Protein AF-A0A956RJ07-F1 (afdb_monomer)

Solvent-accessible surface area (backbone atoms only — not comparable to full-atom values): 24800 Å² total; per-residue (Å²): 112,58,76,43,82,65,54,64,93,78,38,42,35,54,79,53,65,53,73,78,67,52,47,89,87,68,86,68,46,13,65,86,70,49,70,75,61,42,85,62,67,67,82,51,36,59,94,74,43,87,24,80,80,27,45,64,87,43,46,70,51,68,79,81,54,27,40,58,68,33,99,30,45,73,36,70,73,32,45,86,66,68,67,83,49,36,55,88,76,43,87,26,86,77,31,45,66,86,44,42,84,60,71,82,85,55,27,48,64,69,35,58,73,42,40,44,83,45,87,61,56,51,60,30,60,30,56,15,50,74,45,27,35,39,39,25,31,64,60,98,46,27,31,33,40,37,34,28,33,52,85,64,46,80,63,34,77,75,44,79,61,46,74,32,49,58,67,99,55,69,57,54,64,47,42,44,44,38,4,42,71,52,42,21,32,43,38,38,37,52,30,62,69,46,95,74,77,50,19,29,35,36,31,31,28,26,34,64,78,70,45,75,67,35,68,73,40,77,68,43,72,67,51,86,54,58,79,42,55,24,63,32,49,10,22,74,29,38,31,39,42,34,39,28,39,60,47,31,39,36,29,33,28,39,62,76,57,47,78,76,48,76,49,72,71,38,84,54,97,56,56,36,25,36,28,32,36,24,36,15,41,84,66,44,28,31,42,39,36,37,26,49,53,56,47,43,53,41,34,35,40,39,31,40,60,88,66,48,65,73,45,100,51,69,44,80,43,84,46,97,24,39,41,61,57,35,26,50,46,31,23,39,27,73,85,45,31,35,36,46,39,33,32,34,84,88,69,28,39,29,37,36,26,24,41,65,88,67,48,79,58,21,77,39,73,58,75,43,79,81,77,76,88,71,79,91,71,56,79,44,69,67,30,89,60,52,51,32,36,51,68,72,23,44,38,47,79,46,83,39,66,80,48,103,61,38,32,33,40,36,40,38,33,25,40,66,69,55,50,77,76,46,80,50,73,49,81,43,91,40,92,44,80,59,50,74,49,45,25,59,78,52,39,34,36,36,28,55,37,42,39,40,37,44,27,63,58,78,131

pLDDT: mean 83.66, std 13.25, range [35.56, 98.0]

Sequence (459 aa):
DDGDGVGDDVDNCPLVAIPNQADADGDGIGDACDVPDDGDGDGVPDGCDLCPDGDDELDGDGDGQPDACDPCPADNPDDTDGDGVCDSDDLCPEGDDAIDIDDDGIPDACDDDVSLEIPGPLYDFDAADDGALVLSRHENGQVLVTCYNADLSLRKAEFVVGDYDLEPAPPPGPTVNIARETQQVIVTWHDPSGANNPSRLEYVYLDAQCDELIGESTALSGVTYVEYHSTAIDAQGNAVIAASRDDTRVTFIDSAGEITSQQIAFDLAGTTYGTHVAMNQSTGEGIISAQPHSGGTLYYRRFNADGTWQDPGAVAVSVNQHYWYDGHTVGMNDSGQFVLLWRSSDSQLDFRVFDGDGSVLADVQRATPAFEGGTPFDSFRRRHSEIQLRGENFVLGETYRSKPVDLDIMHFEYTPDGSLVVEDSTDISVAMVLAIRVTPGGRTYLHDGQTVYALTSYP

Structure (mmCIF, N/CA/C/O backbone):
data_AF-A0A956RJ07-F1
#
_entry.id   AF-A0A956RJ07-F1
#
loop_
_atom_site.group_PDB
_atom_site.id
_atom_site.type_symbol
_atom_site.label_atom_id
_atom_site.label_alt_id
_atom_site.label_comp_id
_atom_site.label_asym_id
_atom_site.label_entity_id
_atom_site.label_seq_id
_atom_site.pdbx_PDB_ins_code
_atom_site.Cartn_x
_atom_site.Cartn_y
_atom_site.Cartn_z
_atom_site.occupancy
_atom_site.B_iso_or_equiv
_atom_site.auth_seq_id
_atom_site.auth_comp_id
_atom_site.auth_asym_id
_atom_site.auth_atom_id
_atom_site.pdbx_PDB_model_num
ATOM 1 N N . ASP A 1 1 ? 30.820 -1.241 -75.906 1.00 76.19 1 ASP A N 1
ATOM 2 C CA . ASP A 1 1 ? 29.961 -1.781 -76.967 1.00 76.19 1 ASP A CA 1
ATOM 3 C C . ASP A 1 1 ? 29.929 -3.295 -76.902 1.00 76.19 1 ASP A C 1
ATOM 5 O O . ASP A 1 1 ? 30.740 -3.994 -77.516 1.00 76.19 1 ASP A O 1
ATOM 9 N N . ASP A 1 2 ? 28.983 -3.790 -76.122 1.00 85.88 2 ASP A N 1
ATOM 10 C CA . ASP A 1 2 ? 28.583 -5.194 -76.029 1.00 85.88 2 ASP A CA 1
ATOM 11 C C . ASP A 1 2 ? 27.594 -5.614 -77.144 1.00 85.88 2 ASP A C 1
ATOM 13 O O . ASP A 1 2 ? 27.403 -6.805 -77.402 1.00 85.88 2 ASP A O 1
ATOM 17 N N . GLY A 1 3 ? 27.059 -4.642 -77.888 1.00 91.56 3 GLY A N 1
ATOM 18 C CA . GLY A 1 3 ? 26.315 -4.835 -79.128 1.00 91.56 3 GLY A CA 1
ATOM 19 C C . GLY A 1 3 ? 24.802 -4.978 -78.968 1.00 91.56 3 GLY A C 1
ATOM 20 O O . GLY A 1 3 ? 24.173 -5.578 -79.846 1.00 91.56 3 GLY A O 1
ATOM 21 N N . ASP A 1 4 ? 24.208 -4.440 -77.905 1.00 90.06 4 ASP A N 1
ATOM 22 C CA . ASP A 1 4 ? 22.762 -4.501 -77.656 1.00 90.06 4 ASP A CA 1
ATOM 23 C C . ASP A 1 4 ? 21.928 -3.398 -78.338 1.00 90.06 4 ASP A C 1
ATOM 25 O O . ASP A 1 4 ? 20.711 -3.531 -78.493 1.00 90.06 4 ASP A O 1
ATOM 29 N N . GLY A 1 5 ? 22.586 -2.351 -78.840 1.00 92.88 5 GLY A N 1
ATOM 30 C CA . GLY A 1 5 ? 21.947 -1.223 -79.516 1.00 92.88 5 GLY A CA 1
ATOM 31 C C . GLY A 1 5 ? 21.733 0.017 -78.643 1.00 92.88 5 GLY A C 1
ATOM 32 O O . GLY A 1 5 ? 21.151 0.984 -79.148 1.00 92.88 5 GLY A O 1
ATOM 33 N N . VAL A 1 6 ? 22.216 0.012 -77.401 1.00 92.75 6 VAL A N 1
ATOM 34 C CA . VAL A 1 6 ? 22.379 1.166 -76.508 1.00 92.75 6 VAL A CA 1
ATOM 35 C C . VAL A 1 6 ? 23.845 1.620 -76.577 1.00 92.75 6 VAL A C 1
ATOM 37 O O . VAL A 1 6 ? 24.730 0.835 -76.896 1.00 92.75 6 VAL A O 1
ATOM 40 N N . GLY A 1 7 ? 24.107 2.923 -76.452 1.00 93.81 7 GLY A N 1
ATOM 41 C CA . GLY A 1 7 ? 25.477 3.447 -76.515 1.00 93.81 7 GLY A CA 1
ATOM 42 C C . GLY A 1 7 ? 26.119 3.468 -75.133 1.00 93.81 7 GLY A C 1
ATOM 43 O O . GLY A 1 7 ? 25.455 3.889 -74.193 1.00 93.81 7 GLY A O 1
ATOM 44 N N . ASP A 1 8 ? 27.407 3.113 -75.034 1.00 91.94 8 ASP A N 1
ATOM 45 C CA . ASP A 1 8 ? 28.186 3.062 -73.777 1.00 91.94 8 ASP A CA 1
ATOM 46 C C . ASP A 1 8 ? 28.044 4.302 -72.856 1.00 91.94 8 ASP A C 1
ATOM 48 O O . ASP A 1 8 ? 28.329 4.218 -71.666 1.00 91.94 8 ASP A O 1
ATOM 52 N N . ASP A 1 9 ? 27.671 5.478 -73.380 1.00 92.56 9 ASP A N 1
ATOM 53 C CA . ASP A 1 9 ? 27.488 6.719 -72.612 1.00 92.56 9 ASP A CA 1
ATOM 54 C C . ASP A 1 9 ? 26.148 6.822 -71.865 1.00 92.56 9 ASP A C 1
ATOM 56 O O . ASP A 1 9 ? 25.995 7.693 -71.006 1.00 92.56 9 ASP A O 1
ATOM 60 N N . VAL A 1 10 ? 25.186 5.963 -72.199 1.00 92.12 10 VAL A N 1
ATOM 61 C CA . VAL A 1 10 ? 23.844 5.895 -71.597 1.00 92.12 10 VAL A CA 1
ATOM 62 C C . VAL A 1 10 ? 23.421 4.462 -71.251 1.00 92.12 10 VAL A C 1
ATOM 64 O O . VAL A 1 10 ? 22.268 4.256 -70.884 1.00 92.12 10 VAL A O 1
ATOM 67 N N . ASP A 1 11 ? 24.328 3.500 -71.409 1.00 93.75 11 ASP A N 1
ATOM 68 C CA . ASP A 1 11 ? 24.125 2.085 -71.111 1.00 93.75 11 ASP A CA 1
ATOM 69 C C . ASP A 1 11 ? 24.337 1.824 -69.612 1.00 93.75 11 ASP A C 1
ATOM 71 O O . ASP A 1 11 ? 25.426 2.076 -69.087 1.00 93.75 11 ASP A O 1
ATOM 75 N N . ASN A 1 12 ? 23.300 1.346 -68.920 1.00 92.25 12 ASN A N 1
ATOM 76 C CA . ASN A 1 12 ? 23.359 1.010 -67.498 1.00 92.25 12 ASN A CA 1
ATOM 77 C C . ASN A 1 12 ? 24.041 -0.342 -67.224 1.00 92.25 12 ASN A C 1
ATOM 79 O O . ASN A 1 12 ? 24.307 -0.654 -66.066 1.00 92.25 12 ASN A O 1
ATOM 83 N N . CYS A 1 13 ? 24.407 -1.097 -68.269 1.00 93.69 13 CYS A N 1
ATOM 84 C CA . CYS A 1 13 ? 25.221 -2.309 -68.200 1.00 93.69 13 CYS A CA 1
ATOM 85 C C . CYS A 1 13 ? 26.234 -2.425 -69.362 1.00 93.69 13 CYS A C 1
ATOM 87 O O . CYS A 1 13 ? 26.157 -3.387 -70.123 1.00 93.69 13 CYS A O 1
ATOM 89 N N . PRO A 1 14 ? 27.291 -1.584 -69.442 1.00 91.88 14 PRO A N 1
ATOM 90 C CA . PRO A 1 14 ? 28.170 -1.443 -70.628 1.00 91.88 14 PRO A CA 1
ATOM 91 C C . PRO A 1 14 ? 28.906 -2.700 -71.139 1.00 91.88 14 PRO A C 1
ATOM 93 O O . PRO A 1 14 ? 29.640 -2.657 -72.136 1.00 91.88 14 PRO A O 1
ATOM 96 N N . LEU A 1 15 ? 28.837 -3.798 -70.382 1.00 91.88 15 LEU A N 1
ATOM 97 C CA . LEU A 1 15 ? 29.494 -5.073 -70.660 1.00 91.88 15 LEU A CA 1
ATOM 98 C C . LEU A 1 15 ? 28.500 -6.236 -70.839 1.00 91.88 15 LEU A C 1
ATOM 100 O O . LEU A 1 15 ? 28.948 -7.357 -71.111 1.00 91.88 15 LEU A O 1
ATOM 104 N N . VAL A 1 16 ? 27.193 -6.013 -70.674 1.00 90.00 16 VAL A N 1
ATOM 105 C CA . VAL A 1 16 ? 26.151 -7.047 -70.700 1.00 90.00 16 VAL A CA 1
ATOM 106 C C . VAL A 1 16 ? 25.029 -6.627 -71.650 1.00 90.00 16 VAL A C 1
ATOM 108 O O . VAL A 1 16 ? 24.159 -5.844 -71.299 1.00 90.00 16 VAL A O 1
ATOM 111 N N . ALA A 1 17 ? 25.009 -7.251 -72.832 1.00 92.69 17 ALA A N 1
ATOM 112 C CA . ALA A 1 17 ? 24.172 -6.817 -73.948 1.00 92.69 17 ALA A CA 1
ATOM 113 C C . ALA A 1 17 ? 22.652 -6.939 -73.692 1.00 92.69 17 ALA A C 1
ATOM 115 O O . ALA A 1 17 ? 22.080 -8.025 -73.886 1.00 92.69 17 ALA A O 1
ATOM 116 N N . ILE A 1 18 ? 21.986 -5.846 -73.285 1.00 87.25 18 ILE A N 1
ATOM 117 C CA . ILE A 1 18 ? 20.604 -5.828 -72.772 1.00 87.25 18 ILE A CA 1
ATOM 118 C C . ILE A 1 18 ? 19.814 -4.596 -73.268 1.00 87.25 18 ILE A C 1
ATOM 120 O O . ILE A 1 18 ? 19.754 -3.546 -72.628 1.00 87.25 18 ILE A O 1
ATOM 124 N N . PRO A 1 19 ? 19.058 -4.746 -74.375 1.00 90.81 19 PRO A N 1
ATOM 125 C CA . PRO A 1 19 ? 18.420 -3.609 -75.042 1.00 90.81 19 PRO A CA 1
ATOM 126 C C . PRO A 1 19 ? 17.292 -2.913 -74.264 1.00 90.81 19 PRO A C 1
ATOM 128 O O . PRO A 1 19 ? 16.844 -1.843 -74.675 1.00 90.81 19 PRO A O 1
ATOM 131 N N . ASN A 1 20 ? 16.724 -3.549 -73.232 1.00 93.38 20 ASN A N 1
ATOM 132 C CA . ASN A 1 20 ? 15.596 -2.998 -72.474 1.00 93.38 20 ASN A CA 1
ATOM 133 C C . ASN A 1 20 ? 16.021 -2.158 -71.266 1.00 93.38 20 ASN A C 1
ATOM 135 O O . ASN A 1 20 ? 15.142 -1.470 -70.753 1.00 93.38 20 ASN A O 1
ATOM 139 N N . GLN A 1 21 ? 17.301 -2.208 -70.862 1.00 92.31 21 GLN A N 1
ATOM 140 C CA . GLN A 1 21 ? 17.895 -1.345 -69.829 1.00 92.31 21 GLN A CA 1
ATOM 141 C C . GLN A 1 21 ? 17.004 -1.256 -68.580 1.00 92.31 21 GLN A C 1
ATOM 143 O O . GLN A 1 21 ? 16.659 -0.172 -68.116 1.00 92.31 21 GLN A O 1
ATOM 148 N N . ALA A 1 22 ? 16.512 -2.416 -68.131 1.00 94.38 22 ALA A N 1
ATOM 149 C CA . ALA A 1 22 ? 15.703 -2.492 -66.923 1.00 94.38 22 ALA A CA 1
ATOM 150 C C . ALA A 1 22 ? 16.594 -2.185 -65.712 1.00 94.38 22 ALA A C 1
ATOM 152 O O . ALA A 1 22 ? 17.760 -2.567 -65.714 1.00 94.38 22 ALA A O 1
ATOM 153 N N . ASP A 1 23 ? 16.041 -1.437 -64.769 1.00 88.69 23 ASP A N 1
ATOM 154 C CA . ASP A 1 23 ? 16.684 -0.903 -63.567 1.00 88.69 23 ASP A CA 1
ATOM 155 C C . ASP A 1 23 ? 15.539 -0.720 -62.562 1.00 88.69 23 ASP A C 1
ATOM 157 O O . ASP A 1 23 ? 14.705 0.189 -62.691 1.00 88.69 23 ASP A O 1
ATOM 161 N N . ALA A 1 24 ? 15.338 -1.739 -61.733 1.00 87.06 24 ALA A N 1
ATOM 162 C CA . ALA A 1 24 ? 14.146 -1.914 -60.920 1.00 87.06 24 ALA A CA 1
ATOM 163 C C . ALA A 1 24 ? 14.169 -1.070 -59.638 1.00 87.06 24 ALA A C 1
ATOM 165 O O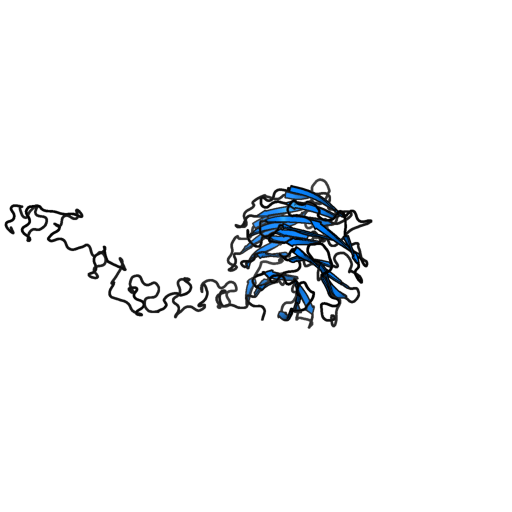 . ALA A 1 24 ? 13.094 -0.649 -59.192 1.00 87.06 24 ALA A O 1
ATOM 166 N N . ASP A 1 25 ? 15.346 -0.815 -59.070 1.00 80.94 25 ASP A N 1
ATOM 167 C CA . ASP A 1 25 ? 15.564 -0.007 -57.863 1.00 80.94 25 ASP A CA 1
ATOM 168 C C . ASP A 1 25 ? 15.985 1.442 -58.167 1.00 80.94 25 ASP A C 1
ATOM 170 O O . ASP A 1 25 ? 15.756 2.332 -57.341 1.00 80.94 25 ASP A O 1
ATOM 174 N N . GLY A 1 26 ? 16.431 1.731 -59.389 1.00 88.00 26 GLY A N 1
ATOM 175 C CA . GLY A 1 26 ? 16.693 3.079 -59.881 1.00 88.00 26 GLY A CA 1
ATOM 176 C C . GLY A 1 26 ? 18.044 3.641 -59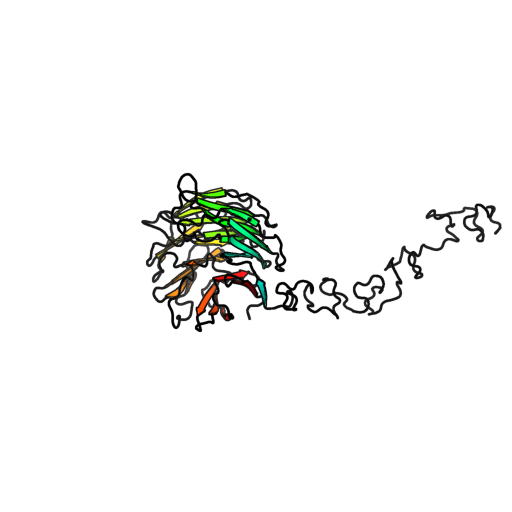.451 1.00 88.00 26 GLY A C 1
ATOM 177 O O . GLY A 1 26 ? 18.179 4.873 -59.396 1.00 88.00 26 GLY A O 1
ATOM 178 N N . ASP A 1 27 ? 19.013 2.789 -59.121 1.00 84.19 27 ASP A N 1
ATOM 179 C CA . ASP A 1 27 ? 20.359 3.190 -58.704 1.00 84.19 27 ASP A CA 1
ATOM 180 C C . ASP A 1 27 ? 21.253 3.613 -59.900 1.00 84.19 27 ASP A C 1
ATOM 182 O O . ASP A 1 27 ? 22.251 4.328 -59.740 1.00 84.19 27 ASP A O 1
ATOM 186 N N . GLY A 1 28 ? 20.819 3.288 -61.124 1.00 88.12 28 GLY A N 1
ATOM 187 C CA . GLY A 1 28 ? 21.501 3.591 -62.379 1.00 88.12 28 GLY A CA 1
ATOM 188 C C . GLY A 1 28 ? 22.378 2.458 -62.919 1.00 88.12 28 GLY A C 1
ATOM 189 O O . GLY A 1 28 ? 23.032 2.662 -63.951 1.00 88.12 28 GLY A O 1
ATOM 190 N N . ILE A 1 29 ? 22.384 1.295 -62.272 1.00 88.12 29 ILE A N 1
ATOM 191 C CA . ILE A 1 29 ? 22.957 0.028 -62.722 1.00 88.12 29 ILE A CA 1
ATOM 192 C C . ILE A 1 29 ? 21.797 -0.844 -63.228 1.00 88.12 29 ILE A C 1
ATOM 194 O O . ILE A 1 29 ? 20.718 -0.891 -62.657 1.00 88.12 29 ILE A O 1
ATOM 198 N N . GLY A 1 30 ? 21.944 -1.481 -64.391 1.00 89.06 30 GLY A N 1
ATOM 199 C CA . GLY A 1 30 ? 20.843 -2.291 -64.925 1.00 89.06 30 GLY A CA 1
ATOM 200 C C . GLY A 1 30 ? 20.700 -3.629 -64.200 1.00 89.06 30 GLY A C 1
ATOM 201 O O . GLY A 1 30 ? 21.712 -4.275 -63.946 1.00 89.06 30 GLY A O 1
ATOM 202 N N . ASP A 1 31 ? 19.465 -4.122 -64.028 1.00 86.88 31 ASP A N 1
ATOM 203 C CA . ASP A 1 31 ? 19.068 -5.359 -63.306 1.00 86.88 31 ASP A CA 1
ATOM 204 C C . ASP A 1 31 ? 19.946 -6.600 -63.569 1.00 86.88 31 ASP A C 1
ATOM 206 O O . ASP A 1 31 ? 19.909 -7.600 -62.857 1.00 86.88 31 ASP A O 1
ATOM 210 N N . ALA A 1 32 ? 20.637 -6.623 -64.701 1.00 86.81 32 ALA A N 1
ATOM 211 C CA . ALA A 1 32 ? 21.393 -7.767 -65.174 1.00 86.81 32 ALA A CA 1
ATOM 212 C C . ALA A 1 32 ? 22.911 -7.648 -65.020 1.00 86.81 32 ALA A C 1
ATOM 214 O O . ALA A 1 32 ? 23.621 -8.631 -65.257 1.00 86.81 32 ALA A O 1
ATOM 215 N N . CYS A 1 33 ? 23.407 -6.466 -64.680 1.00 86.69 33 CYS A N 1
ATOM 216 C CA . CYS A 1 33 ? 24.764 -6.257 -64.193 1.00 86.69 33 CYS A CA 1
ATOM 217 C C . CYS A 1 33 ? 24.788 -5.736 -62.754 1.00 86.69 33 CYS A C 1
ATOM 219 O O . CYS A 1 33 ? 25.875 -5.636 -62.185 1.00 86.69 33 CYS A O 1
ATOM 221 N N . ASP A 1 34 ? 23.618 -5.440 -62.205 1.00 86.19 34 ASP A N 1
ATOM 222 C CA . ASP A 1 34 ? 23.417 -5.039 -60.834 1.00 86.19 34 ASP A CA 1
ATOM 223 C C . ASP A 1 34 ? 23.644 -6.208 -59.866 1.00 86.19 34 ASP A C 1
ATOM 225 O O . ASP A 1 34 ? 23.329 -7.373 -60.154 1.00 86.19 34 ASP A O 1
ATOM 229 N N . VAL A 1 35 ? 24.285 -5.892 -58.748 1.00 80.38 35 VAL A N 1
ATOM 230 C CA . VAL A 1 35 ? 24.507 -6.806 -57.632 1.00 80.38 35 VAL A CA 1
ATOM 231 C C . VAL A 1 35 ? 23.620 -6.320 -56.497 1.00 80.38 35 VAL A C 1
ATOM 233 O O . VAL A 1 35 ? 23.569 -5.119 -56.283 1.00 80.38 35 VAL A O 1
ATOM 236 N N . PRO A 1 36 ? 22.930 -7.217 -55.776 1.00 82.06 36 PRO A N 1
ATOM 237 C CA . PRO A 1 36 ? 22.107 -6.790 -54.656 1.00 82.06 36 PRO A CA 1
ATOM 238 C C . PRO A 1 36 ? 22.900 -5.894 -53.700 1.00 82.06 36 PRO A C 1
ATOM 240 O O . PRO A 1 36 ? 24.056 -6.217 -53.413 1.00 82.06 36 PRO A O 1
ATOM 243 N N . ASP A 1 37 ? 22.273 -4.812 -53.237 1.00 86.00 37 ASP A N 1
ATOM 244 C CA . ASP A 1 37 ? 22.843 -3.936 -52.214 1.00 86.00 37 ASP A CA 1
ATOM 245 C C . ASP A 1 37 ? 23.291 -4.760 -50.999 1.00 86.00 37 ASP A C 1
ATOM 247 O O . ASP A 1 37 ? 22.578 -5.667 -50.567 1.00 86.00 37 ASP A O 1
ATOM 251 N N . ASP A 1 38 ? 24.491 -4.452 -50.520 1.00 88.19 38 ASP A N 1
ATOM 252 C CA . ASP A 1 38 ? 25.207 -5.078 -49.405 1.00 88.19 38 ASP A CA 1
ATOM 253 C C . ASP A 1 38 ? 25.920 -3.922 -48.684 1.00 88.19 38 ASP A C 1
ATOM 255 O O . ASP A 1 38 ? 26.969 -3.417 -49.117 1.00 88.19 38 ASP A O 1
ATOM 259 N N . GLY A 1 39 ? 25.208 -3.353 -47.716 1.00 89.06 39 GLY A N 1
ATOM 260 C CA . GLY A 1 39 ? 25.487 -2.069 -47.092 1.00 89.06 39 GLY A CA 1
ATOM 261 C C . GLY A 1 39 ? 26.684 -2.105 -46.152 1.00 89.06 39 GLY A C 1
ATOM 262 O O . GLY A 1 39 ? 27.388 -1.092 -46.025 1.00 89.06 39 GLY A O 1
ATOM 263 N N . ASP A 1 40 ? 26.941 -3.254 -45.538 1.00 90.06 40 ASP A N 1
ATOM 264 C CA . ASP A 1 40 ? 28.037 -3.482 -44.603 1.00 90.06 40 ASP A CA 1
ATOM 265 C C . ASP A 1 40 ? 29.245 -4.185 -45.272 1.00 90.06 40 ASP A C 1
ATOM 267 O O . ASP A 1 40 ? 30.394 -4.015 -44.836 1.00 90.06 40 ASP A O 1
ATOM 271 N N . GLY A 1 41 ? 29.031 -4.822 -46.426 1.00 91.69 41 GLY A N 1
ATOM 272 C CA . GLY A 1 41 ? 30.046 -5.435 -47.271 1.00 91.69 41 GLY A CA 1
ATOM 273 C C . GLY A 1 41 ? 30.458 -6.836 -46.827 1.00 91.69 41 GLY A C 1
ATOM 274 O O . GLY A 1 41 ? 31.591 -7.239 -47.143 1.00 91.69 41 GLY A O 1
ATOM 275 N N . ASP A 1 42 ? 29.615 -7.548 -46.081 1.00 91.12 42 ASP A N 1
ATOM 276 C CA . ASP A 1 42 ? 29.892 -8.894 -45.577 1.00 91.12 42 ASP A CA 1
ATOM 277 C C . ASP A 1 42 ? 29.630 -10.011 -46.611 1.00 91.12 42 ASP A C 1
ATOM 279 O O . ASP A 1 42 ? 30.144 -11.129 -46.498 1.00 91.12 42 ASP A O 1
ATOM 283 N N . GLY A 1 43 ? 28.956 -9.680 -47.715 1.00 89.69 43 GLY A N 1
ATOM 284 C CA . GLY A 1 43 ? 28.598 -10.603 -48.786 1.00 89.69 43 GLY A CA 1
ATOM 285 C C . GLY A 1 43 ? 27.171 -11.152 -48.705 1.00 89.69 43 GLY A C 1
ATOM 286 O O . GLY A 1 43 ? 26.812 -11.987 -49.556 1.00 89.69 43 GLY A O 1
ATOM 287 N N . VAL A 1 44 ? 26.362 -10.694 -47.751 1.00 90.31 44 VAL A N 1
ATOM 288 C CA . VAL A 1 44 ? 24.927 -10.935 -47.626 1.00 90.31 44 VAL A CA 1
ATOM 289 C C . VAL A 1 44 ? 24.164 -9.690 -48.099 1.00 90.31 44 VAL A C 1
ATOM 291 O O . VAL A 1 44 ? 24.389 -8.585 -47.636 1.00 90.31 44 VAL A O 1
ATOM 294 N N . PRO A 1 45 ? 23.240 -9.822 -49.067 1.00 91.25 45 PRO A N 1
ATOM 295 C CA . PRO A 1 45 ? 22.442 -8.677 -49.495 1.00 91.25 45 PRO A CA 1
ATOM 296 C C . PRO A 1 45 ? 21.548 -8.111 -48.384 1.00 91.25 45 PRO A C 1
ATOM 298 O O . PRO A 1 45 ? 20.839 -8.901 -47.759 1.00 91.25 45 PRO A O 1
ATOM 301 N N . ASP A 1 46 ? 21.398 -6.784 -48.298 1.00 88.81 46 ASP A N 1
ATOM 302 C CA . ASP A 1 46 ? 20.569 -6.032 -47.327 1.00 88.81 46 ASP A CA 1
ATOM 303 C C . ASP A 1 46 ? 19.160 -6.624 -47.128 1.00 88.81 46 ASP A C 1
ATOM 305 O O . ASP A 1 46 ? 18.545 -6.551 -46.067 1.00 88.81 46 ASP A O 1
ATOM 309 N N . GLY A 1 47 ? 18.579 -7.195 -48.189 1.00 87.75 47 GLY A N 1
ATOM 310 C CA . GLY A 1 47 ? 17.244 -7.800 -48.148 1.00 87.75 47 GLY A CA 1
ATOM 311 C C . GLY A 1 47 ? 17.163 -9.152 -47.424 1.00 87.75 47 GLY A C 1
ATOM 312 O O . GLY A 1 47 ? 16.059 -9.685 -47.270 1.00 87.75 47 GLY A O 1
ATOM 313 N N . CYS A 1 48 ? 18.296 -9.751 -47.073 1.00 90.25 48 CYS A N 1
ATOM 314 C CA . CYS A 1 48 ? 18.447 -11.042 -46.394 1.00 90.25 48 CYS A CA 1
ATOM 315 C C . CYS A 1 48 ? 19.478 -11.012 -45.251 1.00 90.25 48 CYS A C 1
ATOM 317 O O . CYS A 1 48 ? 19.641 -12.050 -44.615 1.00 90.25 48 CYS A O 1
ATOM 319 N N . ASP A 1 49 ? 20.114 -9.864 -45.039 1.00 92.81 49 ASP A N 1
ATOM 320 C CA . ASP A 1 49 ? 21.077 -9.549 -43.987 1.00 92.81 49 ASP A CA 1
ATOM 321 C C . ASP A 1 49 ? 20.393 -9.573 -42.605 1.00 92.81 49 ASP A C 1
ATOM 323 O O . ASP A 1 49 ? 19.279 -9.046 -42.433 1.00 92.81 49 ASP A O 1
ATOM 327 N N . LEU A 1 50 ? 21.002 -10.283 -41.651 1.00 93.25 50 LEU A N 1
ATOM 328 C CA . LEU A 1 50 ? 20.505 -10.393 -40.277 1.00 93.25 50 LEU A CA 1
ATOM 329 C C . LEU A 1 50 ? 21.035 -9.259 -39.392 1.00 93.25 50 LEU A C 1
ATOM 331 O O . LEU A 1 50 ? 20.302 -8.813 -38.500 1.00 93.25 50 LEU A O 1
ATOM 335 N N . CYS A 1 51 ? 22.245 -8.777 -39.663 1.00 94.56 51 CYS A N 1
ATOM 336 C CA . CYS A 1 51 ? 22.942 -7.717 -38.955 1.00 94.56 51 CYS A CA 1
ATOM 337 C C . CYS A 1 51 ? 23.394 -6.581 -39.900 1.00 94.56 51 CYS A C 1
ATOM 339 O O . CYS A 1 51 ? 24.569 -6.487 -40.230 1.00 94.56 51 CYS A O 1
ATOM 341 N N . PRO A 1 52 ? 22.536 -5.579 -40.183 1.00 92.75 52 PRO A N 1
ATOM 342 C CA . PRO A 1 52 ? 22.814 -4.516 -41.169 1.00 92.75 52 PRO A CA 1
ATOM 343 C C . PRO A 1 52 ? 24.057 -3.637 -40.937 1.00 92.75 52 PRO A C 1
ATOM 345 O O . PRO A 1 52 ? 24.349 -2.739 -41.728 1.00 92.75 52 PRO A O 1
ATOM 348 N N . ASP A 1 53 ? 24.717 -3.806 -39.793 1.00 92.25 53 ASP A N 1
ATOM 349 C CA . ASP A 1 53 ? 25.889 -3.054 -39.364 1.00 92.25 53 ASP A CA 1
ATOM 350 C C . ASP A 1 53 ? 27.173 -3.923 -39.318 1.00 92.25 53 ASP A C 1
ATOM 352 O O . ASP A 1 53 ? 28.238 -3.390 -38.971 1.00 92.25 53 ASP A O 1
ATOM 356 N N . GLY A 1 54 ? 27.123 -5.222 -39.657 1.00 93.50 54 GLY A N 1
ATOM 357 C CA . GLY A 1 54 ? 28.308 -6.082 -39.722 1.00 93.50 54 GLY A CA 1
ATOM 358 C C . GLY A 1 54 ? 28.060 -7.576 -40.003 1.00 93.50 54 GLY A C 1
ATOM 359 O O . GLY A 1 54 ? 26.948 -8.066 -39.952 1.00 93.50 54 GLY A O 1
ATOM 360 N N . ASP A 1 55 ? 29.172 -8.297 -40.178 1.00 94.44 55 ASP A N 1
ATOM 361 C CA . ASP A 1 55 ? 29.262 -9.673 -40.699 1.00 94.44 55 ASP A CA 1
ATOM 362 C C . ASP A 1 55 ? 28.317 -10.720 -40.067 1.00 94.44 55 ASP A C 1
ATOM 364 O O . ASP A 1 55 ? 28.489 -11.109 -38.907 1.00 94.44 55 ASP A O 1
ATOM 368 N N . ASP A 1 56 ? 27.408 -11.252 -40.889 1.00 94.44 56 ASP A N 1
ATOM 369 C CA . ASP A 1 56 ? 26.443 -12.314 -40.584 1.00 94.44 56 ASP A CA 1
ATOM 370 C C . ASP A 1 56 ? 27.085 -13.694 -40.311 1.00 94.44 56 ASP A C 1
ATOM 372 O O . ASP A 1 56 ? 26.423 -14.599 -39.789 1.00 94.44 56 ASP A O 1
ATOM 376 N N . GLU A 1 57 ? 28.346 -13.933 -40.705 1.00 94.19 57 GLU A N 1
ATOM 377 C CA . GLU A 1 57 ? 29.013 -15.234 -40.518 1.00 94.19 57 GLU A CA 1
ATOM 378 C C . GLU A 1 57 ? 29.744 -15.369 -39.171 1.00 94.19 57 GLU A C 1
ATOM 380 O O . GLU A 1 57 ? 30.183 -16.477 -38.822 1.00 94.19 57 GLU A O 1
ATOM 385 N N . LEU A 1 58 ? 29.928 -14.273 -38.432 1.00 95.25 58 LEU A N 1
ATOM 386 C CA . LEU A 1 58 ? 30.581 -14.288 -37.124 1.00 95.25 58 LEU A CA 1
ATOM 387 C C . LEU A 1 58 ? 29.549 -14.564 -36.035 1.00 95.25 58 LEU A C 1
ATOM 389 O O . LEU A 1 58 ? 28.617 -13.801 -35.889 1.00 95.25 58 LEU A O 1
ATOM 393 N N . ASP A 1 59 ? 29.737 -15.654 -35.298 1.00 93.81 59 ASP A N 1
ATOM 394 C CA . ASP A 1 59 ? 28.889 -16.090 -34.182 1.00 93.81 59 ASP A CA 1
ATOM 395 C C . ASP A 1 59 ? 29.831 -16.742 -33.153 1.00 93.81 59 ASP A C 1
ATOM 397 O O . ASP A 1 59 ? 30.319 -17.873 -33.325 1.00 93.81 59 ASP A O 1
ATOM 401 N N . GLY A 1 60 ? 30.257 -15.939 -32.184 1.00 94.44 60 GLY A N 1
ATOM 402 C CA . GLY A 1 60 ? 31.360 -16.202 -31.273 1.00 94.44 60 GLY A CA 1
ATOM 403 C C . GLY A 1 60 ? 31.043 -17.278 -30.242 1.00 94.44 60 GLY A C 1
ATOM 404 O O . GLY A 1 60 ? 31.927 -18.086 -29.909 1.00 94.44 60 GLY A O 1
ATOM 405 N N . ASP A 1 61 ? 29.801 -17.329 -29.776 1.00 92.62 61 ASP A N 1
ATOM 406 C CA . ASP A 1 61 ? 29.318 -18.253 -28.747 1.00 92.62 61 ASP A CA 1
ATOM 407 C C . ASP A 1 61 ? 28.402 -19.368 -29.274 1.00 92.62 61 ASP A C 1
ATOM 409 O O . ASP A 1 61 ? 28.241 -20.401 -28.605 1.00 92.62 61 ASP A O 1
ATOM 413 N N . GLY A 1 62 ? 27.923 -19.267 -30.511 1.00 94.25 62 GLY A N 1
ATOM 414 C CA . GLY A 1 62 ? 27.146 -20.295 -31.186 1.00 94.25 62 GLY A CA 1
ATOM 415 C C . GLY A 1 62 ? 25.663 -20.303 -30.823 1.00 94.25 62 GLY A C 1
ATOM 416 O O . GLY A 1 62 ? 25.059 -21.388 -30.871 1.00 94.25 62 GLY A O 1
ATOM 417 N N . ASP A 1 63 ? 25.084 -19.182 -30.399 1.00 91.56 63 ASP A N 1
ATOM 418 C CA . ASP A 1 63 ? 23.648 -19.034 -30.133 1.00 91.56 63 ASP A CA 1
ATOM 419 C C . ASP A 1 63 ? 22.797 -18.915 -31.419 1.00 91.56 63 ASP A C 1
ATOM 421 O O . ASP A 1 63 ? 21.626 -19.323 -31.442 1.00 91.56 63 ASP A O 1
ATOM 425 N N . GLY A 1 64 ? 23.436 -18.540 -32.530 1.00 92.00 64 GLY A N 1
ATOM 426 C CA . GLY A 1 64 ? 22.835 -18.360 -33.845 1.00 92.00 64 GLY A CA 1
ATOM 427 C C . GLY A 1 64 ? 22.461 -16.916 -34.187 1.00 92.00 64 GLY A C 1
ATOM 428 O O . GLY A 1 64 ? 21.835 -16.722 -35.238 1.00 92.00 64 GLY A O 1
ATOM 429 N N . GLN A 1 65 ? 22.821 -15.948 -33.349 1.00 93.12 65 GLN A N 1
ATOM 430 C CA . GLN A 1 65 ? 22.797 -14.517 -33.608 1.00 93.12 65 GLN A CA 1
ATOM 431 C C . GLN A 1 65 ? 24.213 -14.061 -34.020 1.00 93.12 65 GLN A C 1
ATOM 433 O O . GLN A 1 65 ? 25.191 -14.462 -33.400 1.00 93.12 65 GLN A O 1
ATOM 438 N N . PRO A 1 66 ? 24.382 -13.270 -35.097 1.00 95.69 66 PRO A N 1
ATOM 439 C CA . PRO A 1 66 ? 25.729 -12.848 -35.468 1.00 95.69 66 PRO A CA 1
ATOM 440 C C . PRO A 1 66 ? 26.301 -11.772 -34.529 1.00 95.69 66 PRO A C 1
ATOM 442 O O . PRO A 1 66 ? 25.592 -10.831 -34.165 1.00 95.69 66 PRO A O 1
ATOM 445 N N . ASP A 1 67 ? 27.609 -11.841 -34.241 1.00 95.00 67 ASP A N 1
ATOM 446 C CA . ASP A 1 67 ? 28.377 -10.977 -33.323 1.00 95.00 67 ASP A CA 1
ATOM 447 C C . ASP A 1 67 ? 28.092 -9.478 -33.516 1.00 95.00 67 ASP A C 1
ATOM 449 O O . ASP A 1 67 ? 28.192 -8.677 -32.586 1.00 95.00 67 ASP A O 1
ATOM 453 N N . ALA A 1 68 ? 27.819 -9.062 -34.755 1.00 94.62 68 ALA A N 1
ATOM 454 C CA . ALA A 1 68 ? 27.605 -7.664 -35.110 1.00 94.62 68 ALA A CA 1
ATOM 455 C C . ALA A 1 68 ? 26.291 -7.086 -34.561 1.00 94.62 68 ALA A C 1
ATOM 457 O O . ALA A 1 68 ? 26.203 -5.873 -34.347 1.00 94.62 68 ALA A O 1
ATOM 458 N N . CYS A 1 69 ? 25.283 -7.927 -34.330 1.00 93.12 69 CYS A N 1
ATOM 459 C CA . CYS A 1 69 ? 23.997 -7.527 -33.767 1.00 93.12 69 CYS A CA 1
ATOM 460 C C . CYS A 1 69 ? 23.510 -8.456 -32.648 1.00 93.12 69 CYS A C 1
ATOM 462 O O . CYS A 1 69 ? 22.313 -8.509 -32.357 1.00 93.12 69 CYS A O 1
ATOM 464 N N . ASP A 1 70 ? 24.450 -9.150 -32.019 1.00 93.25 70 ASP A N 1
ATOM 465 C CA . ASP A 1 70 ? 24.286 -9.891 -30.780 1.00 93.25 70 ASP A CA 1
ATOM 466 C C . ASP A 1 70 ? 24.549 -8.951 -29.580 1.00 93.25 70 ASP A C 1
ATOM 468 O O . ASP A 1 70 ? 25.571 -8.248 -29.562 1.00 93.25 70 ASP A O 1
ATOM 472 N N . PRO A 1 71 ? 23.627 -8.851 -28.600 1.00 91.69 71 PRO A N 1
ATOM 473 C CA . PRO A 1 71 ? 23.868 -8.094 -27.371 1.00 91.69 71 PRO A CA 1
ATOM 474 C C . PRO A 1 71 ? 25.083 -8.599 -26.575 1.00 91.69 71 PRO A C 1
ATOM 476 O O . PRO A 1 71 ? 25.762 -7.779 -25.947 1.00 91.69 71 PRO A O 1
ATOM 479 N N . CYS A 1 72 ? 25.393 -9.894 -26.647 1.00 94.12 72 CYS A N 1
ATOM 480 C CA . CYS A 1 72 ? 26.455 -10.564 -25.907 1.00 94.12 72 CYS A CA 1
ATOM 481 C C . CYS A 1 72 ? 27.254 -11.554 -26.776 1.00 94.12 72 CYS A C 1
ATOM 483 O O . CYS A 1 72 ? 27.224 -12.740 -26.486 1.00 94.12 72 CYS A O 1
ATOM 485 N N . PRO A 1 73 ? 28.113 -11.075 -27.711 1.00 93.75 73 PRO A N 1
ATOM 486 C CA . PRO A 1 73 ? 28.811 -11.884 -28.740 1.00 93.75 73 PRO A CA 1
ATOM 487 C C . PRO A 1 73 ? 29.774 -12.993 -28.267 1.00 93.75 73 PRO A C 1
ATOM 489 O O . PRO A 1 73 ? 30.614 -13.492 -29.027 1.00 93.75 73 PRO A O 1
ATOM 492 N N . ALA A 1 74 ? 29.828 -13.251 -26.968 1.00 93.12 74 ALA A N 1
ATOM 493 C CA . ALA A 1 74 ? 30.720 -14.215 -26.351 1.00 93.12 74 ALA A CA 1
ATOM 494 C C . ALA A 1 74 ? 30.011 -15.131 -25.345 1.00 93.12 74 ALA A C 1
ATOM 496 O O . ALA A 1 74 ? 30.691 -16.002 -24.783 1.00 93.12 74 ALA A O 1
ATOM 497 N N . ASP A 1 75 ? 28.703 -14.971 -25.140 1.00 91.69 75 ASP A N 1
ATOM 498 C CA . ASP A 1 75 ? 27.941 -15.603 -24.074 1.00 91.69 75 ASP A CA 1
ATOM 499 C C . ASP A 1 75 ? 26.609 -16.161 -24.577 1.00 91.69 75 ASP A C 1
ATOM 501 O O . ASP A 1 75 ? 25.781 -15.455 -25.116 1.00 91.69 75 ASP A O 1
ATOM 505 N N . ASN A 1 76 ? 26.386 -17.454 -24.320 1.00 91.06 76 ASN A N 1
ATOM 506 C CA . ASN A 1 76 ? 25.135 -18.141 -24.632 1.00 91.06 76 ASN A CA 1
ATOM 507 C C . ASN A 1 76 ? 24.672 -18.972 -23.417 1.00 91.06 76 ASN A C 1
ATOM 509 O O . ASN A 1 76 ? 25.348 -19.955 -23.054 1.00 91.06 76 ASN A O 1
ATOM 513 N N . PRO A 1 77 ? 23.511 -18.662 -22.810 1.00 88.44 77 PRO A N 1
ATOM 514 C CA . PRO A 1 77 ? 22.580 -17.596 -23.210 1.00 88.44 77 PRO A CA 1
ATOM 515 C C . PRO A 1 77 ? 23.143 -16.186 -22.950 1.00 88.44 77 PRO A C 1
ATOM 517 O O . PRO A 1 77 ? 23.968 -16.034 -22.056 1.00 88.44 77 PRO A O 1
ATOM 520 N N . ASP A 1 78 ? 22.690 -15.224 -23.755 1.00 90.88 78 ASP A N 1
ATOM 521 C CA . ASP A 1 78 ? 23.189 -13.846 -23.840 1.00 90.88 78 ASP A CA 1
ATOM 522 C C . ASP A 1 78 ? 22.983 -13.068 -22.529 1.00 90.88 78 ASP A C 1
ATOM 524 O O . ASP A 1 78 ? 23.898 -12.928 -21.726 1.00 90.88 78 ASP A O 1
ATOM 528 N N . ASP A 1 79 ? 21.759 -12.582 -22.334 1.00 91.00 79 ASP A N 1
ATOM 529 C CA . ASP A 1 79 ? 21.278 -11.726 -21.254 1.00 91.00 79 ASP A CA 1
ATOM 530 C C . ASP A 1 79 ? 19.883 -12.260 -20.889 1.00 91.00 79 ASP A C 1
ATOM 532 O O . ASP A 1 79 ? 18.877 -12.033 -21.579 1.00 91.00 79 ASP A O 1
ATOM 536 N N . THR A 1 80 ? 19.856 -13.141 -19.891 1.00 91.62 80 THR A N 1
ATOM 537 C CA . THR A 1 80 ? 18.687 -13.948 -19.538 1.00 91.62 80 THR A CA 1
ATOM 538 C C . THR A 1 80 ? 17.558 -13.095 -18.966 1.00 91.62 80 THR A C 1
ATOM 540 O O . THR A 1 80 ? 16.382 -13.438 -19.169 1.00 91.62 80 THR A O 1
ATOM 543 N N . ASP A 1 81 ? 17.878 -12.016 -18.255 1.00 88.94 81 ASP A N 1
ATOM 544 C CA . ASP A 1 81 ? 16.907 -11.157 -17.579 1.00 88.94 81 ASP A CA 1
ATOM 545 C C . ASP A 1 81 ? 16.594 -9.857 -18.351 1.00 88.94 81 ASP A C 1
ATOM 547 O O . ASP A 1 81 ? 15.532 -9.254 -18.144 1.00 88.94 81 ASP A O 1
ATOM 551 N N . GLY A 1 82 ? 17.412 -9.521 -19.348 1.00 91.12 82 GLY A N 1
ATOM 552 C CA . GLY A 1 82 ? 17.244 -8.398 -20.258 1.00 91.12 82 GLY A CA 1
ATOM 553 C C . GLY A 1 82 ? 17.713 -7.063 -19.683 1.00 91.12 82 GLY A C 1
ATOM 554 O O . GLY A 1 82 ? 17.180 -6.027 -20.112 1.00 91.12 82 GLY A O 1
ATOM 555 N N . ASP A 1 83 ? 18.613 -7.060 -18.698 1.00 89.88 83 ASP A N 1
ATOM 556 C CA . ASP A 1 83 ? 19.112 -5.848 -18.041 1.00 89.88 83 ASP A CA 1
ATOM 557 C C . ASP A 1 83 ? 20.241 -5.131 -18.813 1.00 89.88 83 ASP A C 1
ATOM 559 O O . ASP A 1 83 ? 20.554 -3.960 -18.560 1.00 89.88 83 ASP A O 1
ATOM 563 N N . GLY A 1 84 ? 20.778 -5.775 -19.852 1.00 90.88 84 GLY A N 1
ATOM 564 C CA . GLY A 1 84 ? 21.866 -5.276 -20.686 1.00 90.88 84 GLY A CA 1
ATOM 565 C C . GLY A 1 84 ? 23.267 -5.675 -20.216 1.00 90.88 84 GLY A C 1
ATOM 566 O O . GLY A 1 84 ? 24.247 -5.150 -20.766 1.00 90.88 84 GLY A O 1
ATOM 567 N N . VAL A 1 85 ? 23.379 -6.568 -19.236 1.00 92.88 85 VAL A N 1
ATOM 568 C CA . VAL A 1 85 ? 24.599 -7.246 -18.800 1.00 92.88 85 VAL A CA 1
ATOM 569 C C . VAL A 1 85 ? 24.540 -8.703 -19.263 1.00 92.88 85 VAL A C 1
ATOM 571 O O . VAL A 1 85 ? 23.528 -9.378 -19.170 1.00 92.88 85 VAL A O 1
ATOM 574 N N . CYS A 1 86 ? 25.642 -9.199 -19.821 1.00 94.00 86 CYS A N 1
ATOM 575 C CA . CYS A 1 86 ? 25.697 -10.581 -20.286 1.00 94.00 86 CYS A CA 1
ATOM 576 C C . CYS A 1 86 ? 25.774 -11.549 -19.103 1.00 94.00 86 CYS A C 1
ATOM 578 O O . CYS A 1 86 ? 26.547 -11.296 -18.179 1.00 94.00 86 CYS A O 1
ATOM 580 N N . ASP A 1 87 ? 25.108 -12.704 -19.181 1.00 91.06 87 ASP A N 1
ATOM 581 C CA . ASP A 1 87 ? 24.999 -13.725 -18.122 1.00 91.06 87 ASP A CA 1
ATOM 582 C 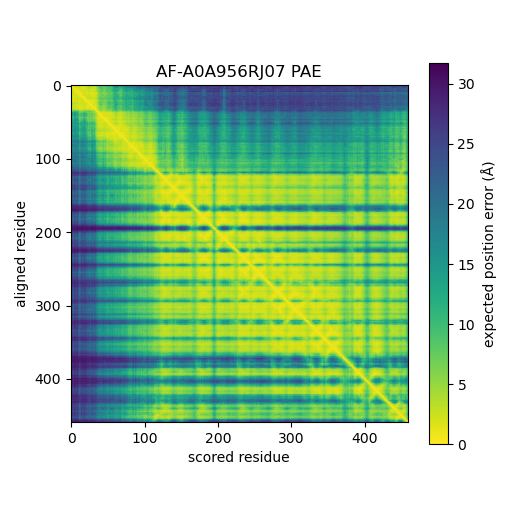C . ASP A 1 87 ? 26.346 -14.118 -17.476 1.00 91.06 87 ASP A C 1
ATOM 584 O O . ASP A 1 87 ? 26.402 -14.613 -16.346 1.00 91.06 87 ASP A O 1
ATOM 588 N N . SER A 1 88 ? 27.459 -13.995 -18.210 1.00 91.00 88 SER A N 1
ATOM 589 C CA . SER A 1 88 ? 28.791 -14.341 -17.700 1.00 91.00 88 SER A CA 1
ATOM 590 C C . SER A 1 88 ? 29.423 -13.266 -16.807 1.00 91.00 88 SER A C 1
ATOM 592 O O . SER A 1 88 ? 30.278 -13.602 -15.973 1.00 91.00 88 SER A O 1
ATOM 594 N N . ASP A 1 89 ? 29.004 -12.013 -16.980 1.00 92.25 89 ASP A N 1
ATOM 595 C CA . ASP A 1 89 ? 29.433 -10.821 -16.245 1.00 92.25 89 ASP A CA 1
ATOM 596 C C . ASP A 1 89 ? 28.347 -10.307 -15.274 1.00 92.25 89 ASP A C 1
ATOM 598 O O . ASP A 1 89 ? 28.678 -9.527 -14.380 1.00 92.25 89 ASP A O 1
ATOM 602 N N . ASP A 1 90 ? 27.114 -10.793 -15.425 1.00 92.81 90 ASP A N 1
ATOM 603 C CA . ASP A 1 90 ? 25.931 -10.525 -14.606 1.00 92.81 90 ASP A CA 1
ATOM 604 C C . ASP A 1 90 ? 26.143 -10.985 -13.148 1.00 92.81 90 ASP A C 1
ATOM 606 O O . ASP A 1 90 ? 26.474 -12.147 -12.846 1.00 92.81 90 ASP A O 1
ATOM 610 N N . LEU A 1 91 ? 26.030 -10.033 -12.218 1.00 91.62 91 LEU A N 1
ATOM 611 C CA . LEU A 1 91 ? 26.141 -10.285 -10.782 1.00 91.62 91 LEU A CA 1
ATOM 612 C C . LEU A 1 91 ? 24.853 -10.885 -10.211 1.00 91.62 91 LEU A C 1
ATOM 614 O O . LEU A 1 91 ? 24.913 -11.578 -9.184 1.00 91.62 91 LEU A O 1
ATOM 618 N N . CYS A 1 92 ? 23.728 -10.639 -10.867 1.00 90.50 92 CYS A N 1
ATOM 619 C CA . CYS A 1 92 ? 22.380 -10.851 -10.404 1.00 90.50 92 CYS A CA 1
ATOM 620 C C . CYS A 1 92 ? 21.457 -11.476 -11.476 1.00 90.50 92 CYS A C 1
ATOM 622 O O . CYS A 1 92 ? 20.534 -10.832 -11.953 1.00 90.50 92 CYS A O 1
ATOM 624 N N . PRO A 1 93 ? 21.541 -12.801 -11.722 1.00 88.75 93 PRO A N 1
ATOM 625 C CA . PRO A 1 93 ? 20.877 -13.467 -12.861 1.00 88.75 93 PRO A CA 1
ATOM 626 C C . PRO A 1 93 ? 19.339 -13.428 -12.931 1.00 88.75 93 PRO A C 1
ATOM 628 O O . PRO A 1 93 ? 18.733 -14.100 -13.770 1.00 88.75 93 PRO A O 1
ATOM 631 N N . GLU A 1 94 ? 18.683 -12.792 -11.963 1.00 84.88 94 GLU A N 1
ATOM 632 C CA . GLU A 1 94 ? 17.230 -12.661 -11.879 1.00 84.88 94 GLU A CA 1
ATOM 633 C C . GLU A 1 94 ? 16.757 -11.190 -11.933 1.00 84.88 94 GLU A C 1
ATOM 635 O O . GLU A 1 94 ? 15.543 -10.963 -11.840 1.00 84.88 94 GLU A O 1
ATOM 640 N N . GLY A 1 95 ? 17.653 -10.204 -12.076 1.00 87.25 95 GLY A N 1
ATOM 641 C CA . GLY A 1 95 ? 17.280 -8.801 -12.269 1.00 87.25 95 GLY A CA 1
ATOM 642 C C . GLY A 1 95 ? 18.453 -7.811 -12.354 1.00 87.25 95 GLY A C 1
ATOM 643 O O . GLY A 1 95 ? 19.569 -8.106 -11.967 1.00 87.25 95 GLY A O 1
ATOM 644 N N . ASP A 1 96 ? 18.116 -6.581 -12.745 1.00 88.94 96 ASP A N 1
ATOM 645 C CA . ASP A 1 96 ? 19.048 -5.516 -13.148 1.00 88.94 96 ASP A CA 1
ATOM 646 C C . ASP A 1 96 ? 20.202 -5.199 -12.172 1.00 88.94 96 ASP A C 1
ATOM 648 O O . ASP A 1 96 ? 19.989 -4.664 -11.076 1.00 88.94 96 ASP A O 1
ATOM 652 N N . ASP A 1 97 ? 21.435 -5.422 -12.638 1.00 89.50 97 ASP A N 1
ATOM 653 C CA . ASP A 1 97 ? 22.708 -5.154 -11.957 1.00 89.50 97 ASP A CA 1
ATOM 654 C C . ASP A 1 97 ? 22.930 -3.671 -11.610 1.00 89.50 97 ASP A C 1
ATOM 656 O O . ASP A 1 97 ? 23.741 -3.329 -10.740 1.00 89.50 97 ASP A O 1
ATOM 660 N N . ALA A 1 98 ? 22.263 -2.749 -12.312 1.00 89.25 98 ALA A N 1
ATOM 661 C CA . ALA A 1 98 ? 22.403 -1.313 -12.089 1.00 89.25 98 ALA A CA 1
ATOM 662 C C . ALA A 1 98 ? 21.557 -0.796 -10.915 1.00 89.25 98 ALA A C 1
ATOM 664 O O . ALA A 1 98 ? 21.720 0.368 -10.520 1.00 89.25 98 ALA A O 1
ATOM 665 N N . ILE A 1 99 ? 20.652 -1.618 -10.379 1.00 85.56 99 ILE A N 1
ATOM 666 C CA . ILE A 1 99 ? 19.813 -1.279 -9.231 1.00 85.56 99 ILE A CA 1
ATOM 667 C C . ILE A 1 99 ? 20.493 -1.804 -7.960 1.00 85.56 99 ILE A C 1
ATOM 669 O O . ILE A 1 99 ? 20.413 -2.983 -7.654 1.00 85.56 99 ILE A O 1
ATOM 673 N N . ASP A 1 100 ? 21.158 -0.907 -7.231 1.00 83.19 100 ASP A N 1
ATOM 674 C CA . ASP A 1 100 ? 21.773 -1.140 -5.912 1.00 83.19 100 ASP A CA 1
ATOM 675 C C . ASP A 1 100 ? 21.444 0.080 -5.039 1.00 83.19 100 ASP A C 1
ATOM 677 O O . ASP A 1 100 ? 22.049 1.151 -5.174 1.00 83.19 100 ASP A O 1
ATOM 681 N N . ILE A 1 101 ? 20.374 -0.010 -4.249 1.00 84.44 101 ILE A N 1
ATOM 682 C CA . ILE A 1 101 ? 19.783 1.161 -3.588 1.00 84.44 101 ILE A CA 1
ATOM 683 C C . ILE A 1 101 ? 20.520 1.598 -2.329 1.00 84.44 101 ILE A C 1
ATOM 685 O O . ILE A 1 101 ? 20.491 2.796 -2.011 1.00 84.44 101 ILE A O 1
ATOM 689 N N . ASP A 1 102 ? 21.182 0.683 -1.628 1.00 80.62 102 ASP A N 1
ATOM 690 C CA . ASP A 1 102 ? 22.028 1.020 -0.484 1.00 80.62 102 ASP A CA 1
ATOM 691 C C . ASP A 1 102 ? 23.521 1.121 -0.795 1.00 80.62 102 ASP A C 1
ATOM 693 O O . ASP A 1 102 ? 24.312 1.425 0.111 1.00 80.62 102 ASP A O 1
ATOM 697 N N . ASP A 1 103 ? 23.894 1.017 -2.074 1.00 85.19 103 ASP A N 1
ATOM 698 C CA . ASP A 1 103 ? 25.269 1.109 -2.568 1.00 85.19 103 ASP A CA 1
ATOM 699 C C . ASP A 1 103 ? 26.202 0.117 -1.829 1.00 85.19 103 ASP A C 1
ATOM 701 O O . ASP A 1 103 ? 27.379 0.424 -1.552 1.00 85.19 103 ASP A O 1
ATOM 705 N N . ASP A 1 104 ? 25.691 -1.056 -1.439 1.00 85.56 104 ASP A N 1
ATOM 706 C CA . ASP A 1 104 ? 26.456 -2.074 -0.712 1.00 85.56 104 ASP A CA 1
ATOM 707 C C . ASP A 1 104 ? 27.297 -2.965 -1.654 1.00 85.56 104 ASP A C 1
ATOM 709 O O . ASP A 1 104 ? 28.276 -3.606 -1.228 1.00 85.56 104 ASP A O 1
ATOM 713 N N . GLY A 1 105 ? 27.015 -2.871 -2.957 1.00 86.88 105 GLY A N 1
ATOM 714 C CA . GLY A 1 105 ? 27.665 -3.585 -4.045 1.00 86.88 105 GLY A CA 1
ATOM 715 C C . GLY A 1 105 ? 26.993 -4.903 -4.428 1.00 86.88 105 GLY A C 1
ATOM 716 O O . GLY A 1 105 ? 27.603 -5.650 -5.202 1.00 86.88 105 GLY A O 1
ATOM 717 N N . ILE A 1 106 ? 25.818 -5.216 -3.879 1.00 88.38 106 ILE A N 1
ATOM 718 C CA . ILE A 1 106 ? 24.954 -6.337 -4.256 1.00 88.38 106 ILE A CA 1
ATOM 719 C C . ILE A 1 106 ? 23.694 -5.753 -4.915 1.00 88.38 106 ILE A C 1
ATOM 721 O O . ILE A 1 106 ? 22.986 -4.989 -4.271 1.00 88.38 106 ILE A O 1
ATOM 725 N N . PRO A 1 107 ? 23.385 -6.097 -6.178 1.00 89.19 107 PRO A N 1
ATOM 726 C CA . PRO A 1 107 ? 22.168 -5.600 -6.811 1.00 89.19 107 PRO A CA 1
ATOM 727 C C . PRO A 1 107 ? 20.892 -6.078 -6.103 1.00 89.19 107 PRO A C 1
ATOM 729 O O . PRO A 1 107 ? 20.786 -7.237 -5.691 1.00 89.19 107 PRO A O 1
ATOM 732 N N . ASP A 1 108 ? 19.893 -5.199 -6.029 1.00 83.25 108 ASP A N 1
ATOM 733 C CA . ASP A 1 108 ? 18.645 -5.367 -5.276 1.00 83.25 108 ASP A CA 1
ATOM 734 C C . ASP A 1 108 ? 17.891 -6.663 -5.629 1.00 83.25 108 ASP A C 1
ATOM 736 O O . ASP A 1 108 ? 17.199 -7.241 -4.789 1.00 83.25 108 ASP A O 1
ATOM 740 N N . ALA A 1 109 ? 17.984 -7.132 -6.879 1.00 83.44 109 ALA A N 1
ATOM 741 C CA . ALA A 1 109 ? 17.263 -8.321 -7.339 1.00 83.44 109 ALA A CA 1
ATOM 742 C C . ALA A 1 109 ? 17.750 -9.631 -6.682 1.00 83.44 109 ALA A C 1
ATOM 744 O O . ALA A 1 109 ? 16.995 -10.603 -6.607 1.00 83.44 109 ALA A O 1
ATOM 745 N N . CYS A 1 110 ? 18.973 -9.646 -6.154 1.00 86.44 110 CYS A N 1
ATOM 746 C CA . CYS A 1 110 ? 19.607 -10.769 -5.462 1.00 86.44 110 CYS A CA 1
ATOM 747 C C . CYS A 1 110 ? 20.158 -10.355 -4.093 1.00 86.44 110 CYS A C 1
ATOM 749 O O . CYS A 1 110 ? 20.905 -11.122 -3.473 1.00 86.44 110 CYS A O 1
ATOM 751 N N . ASP A 1 111 ? 19.753 -9.182 -3.612 1.00 83.31 111 ASP A N 1
ATOM 752 C CA . ASP A 1 111 ? 19.973 -8.747 -2.250 1.00 83.31 111 ASP A CA 1
ATOM 753 C C . ASP A 1 111 ? 18.789 -9.139 -1.348 1.00 83.31 111 ASP A C 1
ATOM 755 O O . ASP A 1 111 ? 17.605 -8.916 -1.628 1.00 83.31 111 ASP A O 1
ATOM 759 N N . ASP A 1 112 ? 19.126 -9.775 -0.229 1.00 77.94 112 ASP A N 1
ATOM 760 C CA . ASP A 1 112 ? 18.162 -10.172 0.790 1.00 77.94 112 ASP A CA 1
ATOM 761 C C . ASP A 1 112 ? 17.869 -9.034 1.797 1.00 77.94 112 ASP A C 1
ATOM 763 O O . ASP A 1 112 ? 16.894 -9.132 2.555 1.00 77.94 112 ASP A O 1
ATOM 767 N N . ASP A 1 113 ? 18.683 -7.969 1.825 1.00 74.81 113 ASP A N 1
ATOM 768 C CA . ASP A 1 113 ? 18.652 -6.895 2.832 1.00 74.81 113 ASP A CA 1
ATOM 769 C C . ASP A 1 113 ? 18.788 -5.482 2.231 1.00 74.81 113 ASP A C 1
ATOM 771 O O . ASP A 1 113 ? 19.644 -4.707 2.644 1.00 74.81 113 ASP A O 1
ATOM 775 N N . VAL A 1 114 ? 17.868 -5.111 1.335 1.00 79.69 114 VAL A N 1
ATOM 776 C CA . VAL A 1 114 ? 17.877 -3.780 0.710 1.00 79.69 114 VAL A CA 1
ATOM 777 C C . VAL A 1 114 ? 17.467 -2.695 1.711 1.00 79.69 114 VAL A C 1
ATOM 779 O O . VAL A 1 114 ? 16.356 -2.706 2.273 1.00 79.69 114 VAL A O 1
ATOM 782 N N . SER A 1 115 ? 18.325 -1.693 1.914 1.00 78.81 115 SER A N 1
ATOM 783 C CA . SER A 1 115 ? 18.084 -0.604 2.865 1.00 78.81 115 SER A CA 1
ATOM 784 C C . SER A 1 115 ? 17.889 0.778 2.219 1.00 78.81 115 SER A C 1
ATOM 786 O O . SER A 1 115 ? 18.744 1.378 1.590 1.00 78.81 115 SER A O 1
ATOM 788 N N . LEU A 1 116 ? 16.729 1.390 2.443 1.00 80.44 116 LEU A N 1
ATOM 789 C CA . LEU A 1 116 ? 16.433 2.737 1.965 1.00 80.44 116 LEU A CA 1
ATOM 790 C C . LEU A 1 116 ? 16.678 3.773 3.072 1.00 80.44 116 LEU A C 1
ATOM 792 O O . LEU A 1 116 ? 15.863 3.942 3.992 1.00 80.44 116 LEU A O 1
ATOM 796 N N . GLU A 1 117 ? 17.782 4.518 2.977 1.00 77.38 117 GLU A N 1
ATOM 797 C CA . GLU A 1 117 ? 18.039 5.662 3.860 1.00 77.38 117 GLU A CA 1
ATOM 798 C C . GLU A 1 117 ? 17.094 6.834 3.549 1.00 77.38 117 GLU A C 1
ATOM 800 O O . GLU A 1 117 ? 17.038 7.355 2.433 1.00 77.38 117 GLU A O 1
ATOM 805 N N . ILE A 1 118 ? 16.365 7.312 4.563 1.00 73.12 118 ILE A N 1
ATOM 806 C CA . ILE A 1 118 ? 15.386 8.392 4.406 1.00 73.12 118 ILE A CA 1
ATOM 807 C C . ILE A 1 118 ? 15.810 9.606 5.240 1.00 73.12 118 ILE A C 1
ATOM 809 O O . ILE A 1 118 ? 16.215 9.481 6.400 1.00 73.12 118 ILE A O 1
ATOM 813 N N . PRO A 1 119 ? 15.662 10.837 4.715 1.00 68.62 119 PRO A N 1
ATOM 814 C CA . PRO A 1 119 ? 15.807 12.039 5.523 1.00 68.62 119 PRO A CA 1
ATOM 815 C C . PRO A 1 119 ? 14.818 12.030 6.701 1.00 68.62 119 PRO A C 1
ATOM 817 O O . PRO A 1 119 ? 13.614 12.229 6.543 1.00 68.62 119 PRO A O 1
ATOM 820 N N . GLY A 1 120 ? 15.326 11.774 7.907 1.00 69.62 120 GLY A N 1
ATOM 821 C CA . GLY A 1 120 ? 14.489 11.676 9.101 1.00 69.62 120 GLY A CA 1
ATOM 822 C C . GLY A 1 120 ? 13.879 13.017 9.559 1.00 69.62 120 GLY A C 1
ATOM 823 O O . GLY A 1 120 ? 14.363 14.090 9.187 1.00 69.62 120 GLY A O 1
ATOM 824 N N . PRO A 1 121 ? 12.874 12.984 10.459 1.00 74.06 121 PRO A N 1
ATOM 825 C CA . PRO A 1 121 ? 12.193 11.785 10.951 1.00 74.06 121 PRO A CA 1
ATOM 826 C C . PRO A 1 121 ? 11.084 11.310 9.995 1.00 74.06 121 PRO A C 1
ATOM 828 O O . PRO A 1 121 ? 10.184 12.081 9.659 1.00 74.06 121 PRO A O 1
ATOM 831 N N . LEU A 1 122 ? 11.120 10.027 9.623 1.00 76.62 122 LEU A N 1
ATOM 832 C CA . LEU A 1 122 ? 10.008 9.333 8.967 1.00 76.62 122 LEU A CA 1
ATOM 833 C C . LEU A 1 122 ? 8.848 9.164 9.960 1.00 76.62 122 LEU A C 1
ATOM 835 O O . LEU A 1 122 ? 9.079 8.748 11.100 1.00 76.62 122 LEU A O 1
ATOM 839 N N . TYR A 1 123 ? 7.618 9.476 9.540 1.00 79.44 123 TYR A N 1
ATOM 840 C CA . TYR A 1 123 ? 6.431 9.349 10.394 1.00 79.44 123 TYR A CA 1
ATOM 841 C C . TYR A 1 123 ? 5.628 8.090 10.123 1.00 79.44 123 TYR A C 1
ATOM 843 O O . TYR A 1 123 ? 5.358 7.341 11.059 1.00 79.44 123 TYR A O 1
ATOM 851 N N . ASP A 1 124 ? 5.260 7.868 8.868 1.00 85.38 124 ASP A N 1
ATOM 852 C CA . ASP A 1 124 ? 4.483 6.704 8.460 1.00 85.38 124 ASP A CA 1
ATOM 853 C C . ASP A 1 124 ? 4.833 6.334 7.024 1.00 85.38 124 ASP A C 1
ATOM 855 O O . ASP A 1 124 ? 5.246 7.192 6.237 1.00 85.38 124 ASP A O 1
ATOM 859 N N . PHE A 1 125 ? 4.662 5.064 6.694 1.00 88.88 125 PHE A N 1
ATOM 860 C CA . PHE A 1 125 ? 4.877 4.535 5.359 1.00 88.88 125 PHE A CA 1
ATOM 861 C C . PHE A 1 125 ? 3.877 3.416 5.081 1.00 88.88 125 PHE A C 1
ATOM 863 O O . PHE A 1 125 ? 3.374 2.775 6.008 1.00 88.88 125 PHE A O 1
ATOM 870 N N . ASP A 1 126 ? 3.615 3.162 3.808 1.00 90.25 126 ASP A N 1
ATOM 871 C CA . ASP A 1 126 ? 2.773 2.058 3.375 1.00 90.25 126 ASP A CA 1
ATOM 872 C C . ASP A 1 126 ? 3.247 1.507 2.030 1.00 90.25 126 ASP A C 1
ATOM 874 O O . ASP A 1 126 ? 3.894 2.223 1.260 1.00 90.25 126 ASP A O 1
ATOM 878 N N . ALA A 1 127 ? 2.956 0.234 1.771 1.00 90.50 127 ALA A N 1
ATOM 879 C CA . ALA A 1 127 ? 3.426 -0.478 0.586 1.00 90.50 127 ALA A CA 1
ATOM 880 C C . ALA A 1 127 ? 2.264 -1.132 -0.172 1.00 90.50 127 ALA A C 1
ATOM 882 O O . ALA A 1 127 ? 1.358 -1.701 0.440 1.00 90.50 127 ALA A O 1
ATOM 883 N N . ALA A 1 128 ? 2.306 -1.049 -1.501 1.00 91.69 128 ALA A N 1
ATOM 884 C CA . ALA A 1 128 ? 1.386 -1.742 -2.396 1.00 91.69 128 ALA A CA 1
ATOM 885 C C . ALA A 1 128 ? 1.782 -3.220 -2.570 1.00 91.69 128 ALA A C 1
ATOM 887 O O . ALA A 1 128 ? 2.835 -3.655 -2.097 1.00 91.69 128 ALA A O 1
ATOM 888 N N . ASP A 1 129 ? 0.956 -4.002 -3.269 1.00 87.44 129 ASP A N 1
ATOM 889 C CA . ASP A 1 129 ? 1.180 -5.448 -3.414 1.00 87.44 129 ASP A CA 1
ATOM 890 C C . ASP A 1 129 ? 2.413 -5.788 -4.250 1.00 87.44 129 ASP A C 1
ATOM 892 O O . ASP A 1 129 ? 3.066 -6.800 -3.996 1.00 87.44 129 ASP A O 1
ATOM 896 N N . ASP A 1 130 ? 2.754 -4.938 -5.218 1.00 87.00 130 ASP A N 1
ATOM 897 C CA . ASP A 1 130 ? 3.976 -5.072 -6.009 1.00 87.00 130 ASP A CA 1
ATOM 898 C C . ASP A 1 130 ? 5.229 -4.595 -5.258 1.00 87.00 130 ASP A C 1
ATOM 900 O O . ASP A 1 130 ? 6.341 -4.797 -5.730 1.00 87.00 130 ASP A O 1
ATOM 904 N N . GLY A 1 131 ? 5.068 -4.009 -4.069 1.00 86.62 131 GLY A N 1
ATOM 905 C CA . GLY A 1 131 ? 6.152 -3.462 -3.261 1.00 86.62 131 GLY A CA 1
ATOM 906 C C . GLY A 1 131 ? 6.423 -1.976 -3.487 1.00 86.62 131 GLY A C 1
ATOM 907 O O . GLY A 1 131 ? 7.357 -1.450 -2.882 1.00 86.62 131 GLY A O 1
ATOM 908 N N . ALA A 1 132 ? 5.627 -1.276 -4.308 1.00 91.31 132 ALA A N 1
ATOM 909 C CA . ALA A 1 132 ? 5.747 0.174 -4.417 1.00 91.31 132 ALA A CA 1
ATOM 910 C C . ALA A 1 132 ? 5.499 0.836 -3.057 1.00 91.31 132 ALA A C 1
ATOM 912 O O . ALA A 1 132 ? 4.516 0.543 -2.373 1.00 91.31 132 ALA A O 1
ATOM 913 N N . LEU A 1 133 ? 6.392 1.744 -2.674 1.00 92.06 133 LEU A N 1
ATOM 914 C CA . LEU A 1 133 ? 6.452 2.306 -1.330 1.00 92.06 133 LEU A CA 1
ATOM 915 C C . LEU A 1 133 ? 6.076 3.788 -1.345 1.00 92.06 133 LEU A C 1
ATOM 917 O O . LEU A 1 133 ? 6.532 4.567 -2.186 1.00 92.06 133 LEU A O 1
ATOM 921 N N . VAL A 1 134 ? 5.286 4.209 -0.363 1.00 94.19 134 VAL A N 1
ATOM 922 C CA . VAL A 1 134 ? 5.022 5.626 -0.105 1.00 94.19 134 VAL A CA 1
ATOM 923 C C . VAL A 1 134 ? 5.295 5.932 1.346 1.00 94.19 134 VAL A C 1
ATOM 925 O O . VAL A 1 134 ? 4.955 5.165 2.242 1.00 94.19 134 VAL A O 1
ATOM 928 N N . LEU A 1 135 ? 5.906 7.082 1.583 1.00 92.38 135 LEU A N 1
ATOM 929 C CA . LEU A 1 135 ? 6.308 7.506 2.911 1.00 92.38 135 LEU A CA 1
ATOM 930 C C . LEU A 1 135 ? 5.938 8.963 3.128 1.00 92.38 135 LEU A C 1
ATOM 932 O O . LEU A 1 135 ? 5.936 9.787 2.211 1.00 92.38 135 LEU A O 1
ATOM 936 N N . SER A 1 136 ? 5.608 9.257 4.376 1.00 90.88 136 SER A N 1
ATOM 937 C CA . SER A 1 136 ? 5.212 10.574 4.834 1.00 90.88 136 SER A CA 1
ATOM 938 C C . SER A 1 136 ? 6.113 11.030 5.972 1.00 90.88 136 SER A C 1
ATOM 940 O O . SER A 1 136 ? 6.451 10.281 6.899 1.00 90.88 136 SER A O 1
ATOM 942 N N . ARG A 1 137 ? 6.501 12.299 5.914 1.00 87.44 137 ARG A N 1
ATOM 943 C CA . ARG A 1 137 ? 7.202 12.978 7.001 1.00 87.44 137 ARG A CA 1
ATOM 944 C C . ARG A 1 137 ? 6.656 14.381 7.192 1.00 87.44 137 ARG A C 1
ATOM 946 O O . ARG A 1 137 ? 5.833 14.862 6.415 1.00 87.44 137 ARG A O 1
ATOM 953 N N . HIS A 1 138 ? 7.133 15.056 8.230 1.00 84.56 138 HIS A N 1
ATOM 954 C CA . HIS A 1 138 ? 6.951 16.496 8.336 1.00 84.56 138 HIS A CA 1
ATOM 955 C C . HIS A 1 138 ? 8.256 17.195 8.668 1.00 84.56 138 HIS A C 1
ATOM 957 O O . HIS A 1 138 ? 9.107 16.676 9.393 1.00 84.56 138 HIS A O 1
ATOM 963 N N . GLU A 1 139 ? 8.404 18.393 8.124 1.00 85.00 139 GLU A N 1
ATOM 964 C CA . GLU A 1 139 ? 9.533 19.268 8.395 1.00 85.00 139 GLU A CA 1
ATOM 965 C C . GLU A 1 139 ? 9.098 20.720 8.229 1.00 85.00 139 GLU A C 1
ATOM 967 O O . GLU A 1 139 ? 8.329 21.058 7.335 1.00 85.00 139 GLU A O 1
ATOM 972 N N . ASN A 1 140 ? 9.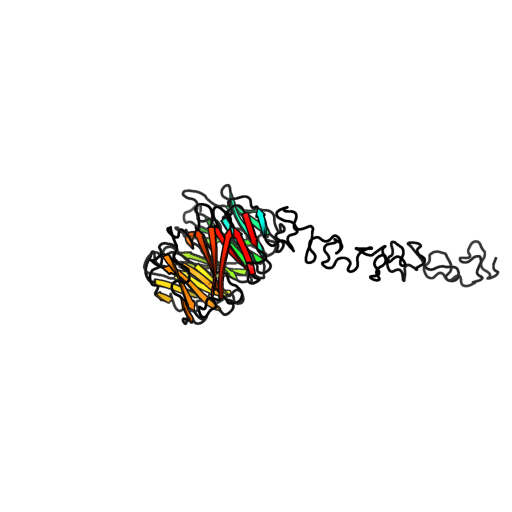573 21.5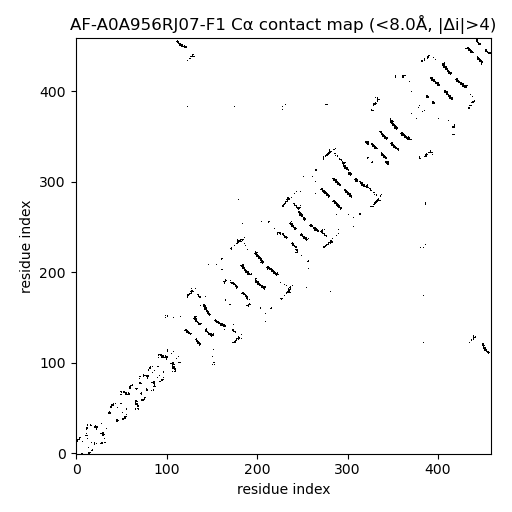92 9.122 1.00 84.25 140 ASN A N 1
ATOM 973 C CA . ASN A 1 140 ? 9.285 23.030 9.094 1.00 84.25 140 ASN A CA 1
ATOM 974 C C . ASN A 1 140 ? 7.785 23.384 9.014 1.00 84.25 140 ASN A C 1
ATOM 976 O O . ASN A 1 140 ? 7.426 24.446 8.511 1.00 84.25 140 ASN A O 1
ATOM 980 N N . GLY A 1 141 ? 6.927 22.515 9.554 1.00 82.88 141 GLY A N 1
ATOM 981 C CA . GLY A 1 141 ? 5.480 22.693 9.554 1.00 82.88 141 GLY A CA 1
ATOM 982 C C . GLY A 1 141 ? 4.805 22.369 8.221 1.00 82.88 141 GLY A C 1
ATOM 983 O O . GLY A 1 141 ? 3.771 22.948 7.913 1.00 82.88 141 GLY A O 1
ATOM 984 N N . GLN A 1 142 ? 5.390 21.477 7.423 1.00 88.19 142 GLN A N 1
ATOM 985 C CA . GLN A 1 142 ? 4.826 20.986 6.166 1.00 88.19 142 GLN A CA 1
ATOM 986 C C . GLN A 1 142 ? 4.739 19.463 6.194 1.00 88.19 142 GLN A C 1
ATOM 988 O O . GLN A 1 142 ? 5.624 18.816 6.755 1.00 88.19 142 GLN A O 1
ATOM 993 N N . VAL A 1 143 ? 3.706 18.903 5.570 1.00 90.31 143 VAL A N 1
ATOM 994 C CA . VAL A 1 143 ? 3.597 17.472 5.273 1.00 90.31 143 VAL A CA 1
ATOM 995 C C . VAL A 1 143 ? 4.303 17.201 3.952 1.00 90.31 143 VAL A C 1
ATOM 997 O O . VAL A 1 143 ? 4.030 17.859 2.946 1.00 90.31 143 VAL A O 1
ATOM 1000 N N . LEU A 1 144 ? 5.215 16.237 3.972 1.00 93.06 144 LEU A N 1
ATOM 1001 C CA . LEU A 1 144 ? 6.066 15.864 2.851 1.00 93.06 144 LEU A CA 1
ATOM 1002 C C . LEU A 1 144 ? 5.821 14.403 2.499 1.00 93.06 144 LEU A C 1
ATOM 1004 O O . LEU A 1 144 ? 5.693 13.566 3.396 1.00 93.06 144 LEU A O 1
ATOM 1008 N N . VAL A 1 145 ? 5.769 14.120 1.203 1.00 95.19 145 VAL A N 1
ATOM 1009 C CA . VAL A 1 145 ? 5.551 12.780 0.657 1.00 95.19 145 VAL A CA 1
ATOM 1010 C C . VAL A 1 145 ? 6.622 12.488 -0.375 1.00 95.19 145 VAL A C 1
ATOM 1012 O O . VAL A 1 145 ? 6.948 13.347 -1.195 1.00 95.19 145 VAL A O 1
ATOM 1015 N N . THR A 1 146 ? 7.122 11.259 -0.347 1.00 95.06 146 THR A N 1
ATOM 1016 C CA . THR A 1 146 ? 8.001 10.706 -1.377 1.00 95.06 146 THR A CA 1
ATOM 1017 C C . THR A 1 146 ? 7.433 9.354 -1.793 1.00 95.06 146 THR A C 1
ATOM 1019 O O . THR A 1 146 ? 6.828 8.643 -0.986 1.00 95.06 146 THR A O 1
ATOM 1022 N N . CYS A 1 147 ? 7.577 9.022 -3.068 1.00 95.62 147 CYS A N 1
ATOM 1023 C CA . CYS A 1 147 ? 7.042 7.796 -3.636 1.00 95.62 147 CYS A CA 1
ATOM 1024 C C . CYS A 1 147 ? 8.145 7.038 -4.361 1.00 95.62 147 CYS A C 1
ATOM 1026 O O . CYS A 1 147 ? 8.916 7.641 -5.111 1.00 95.62 147 CYS A O 1
ATOM 1028 N N . TYR A 1 148 ? 8.147 5.725 -4.191 1.00 92.94 148 TYR A N 1
ATOM 1029 C CA . TYR A 1 148 ? 9.080 4.793 -4.801 1.00 92.94 148 TYR A CA 1
ATOM 1030 C C . TYR A 1 148 ? 8.319 3.732 -5.596 1.00 92.94 148 TYR A C 1
ATOM 1032 O O . TYR A 1 148 ? 7.145 3.458 -5.328 1.00 92.94 148 TYR A O 1
ATOM 1040 N N . ASN A 1 149 ? 8.982 3.181 -6.603 1.00 90.38 149 ASN A N 1
ATOM 1041 C CA . ASN A 1 149 ? 8.496 2.046 -7.377 1.00 90.38 149 ASN A CA 1
ATOM 1042 C C . ASN A 1 149 ? 8.717 0.732 -6.600 1.00 90.38 149 ASN A C 1
ATOM 1044 O O . ASN A 1 149 ? 9.225 0.733 -5.478 1.00 90.38 149 ASN A O 1
ATOM 1048 N N . ALA A 1 150 ? 8.290 -0.387 -7.185 1.00 85.44 150 ALA A N 1
ATOM 1049 C CA . ALA A 1 150 ? 8.432 -1.730 -6.618 1.00 85.44 150 ALA A CA 1
ATOM 1050 C C . ALA A 1 150 ? 9.887 -2.204 -6.462 1.00 85.44 150 ALA A C 1
ATOM 1052 O O . ALA A 1 150 ? 10.170 -3.025 -5.590 1.00 85.44 150 ALA A O 1
ATOM 1053 N N . ASP A 1 151 ? 10.772 -1.683 -7.310 1.00 78.69 151 ASP A N 1
ATOM 1054 C CA . ASP A 1 151 ? 12.233 -1.829 -7.282 1.00 78.69 151 ASP A CA 1
ATOM 1055 C C . ASP A 1 151 ? 12.894 -0.774 -6.377 1.00 78.69 151 ASP A C 1
ATOM 1057 O O . ASP A 1 151 ? 14.077 -0.505 -6.500 1.00 78.69 151 ASP A O 1
ATOM 1061 N N . LEU A 1 152 ? 12.100 -0.085 -5.545 1.00 82.50 152 LEU A N 1
ATOM 1062 C CA . LEU A 1 152 ? 12.509 1.003 -4.656 1.00 82.50 152 LEU A CA 1
ATOM 1063 C C . LEU A 1 152 ? 13.178 2.207 -5.351 1.00 82.50 152 LEU A C 1
ATOM 1065 O O . LEU A 1 152 ? 13.558 3.168 -4.677 1.00 82.50 152 LEU A O 1
ATOM 1069 N N . SER A 1 153 ? 13.221 2.252 -6.685 1.00 84.00 153 SER A N 1
ATOM 1070 C CA . SER A 1 153 ? 13.676 3.421 -7.430 1.00 84.00 153 SER A CA 1
ATOM 1071 C C . SER A 1 153 ? 12.738 4.609 -7.197 1.00 84.00 153 SER A C 1
ATOM 1073 O O . SER A 1 153 ? 11.532 4.475 -6.948 1.00 84.00 153 SER A O 1
ATOM 1075 N N . LEU A 1 154 ? 13.285 5.825 -7.252 1.00 89.12 154 LEU A N 1
ATOM 1076 C CA . LEU A 1 154 ? 12.525 7.035 -6.953 1.00 89.12 154 LEU A CA 1
ATOM 1077 C C . LEU A 1 154 ? 11.452 7.307 -8.024 1.00 89.12 154 LEU A C 1
ATOM 1079 O O . LEU A 1 154 ? 11.740 7.877 -9.076 1.00 89.12 154 LEU A O 1
ATOM 1083 N N . ARG A 1 155 ? 10.188 6.996 -7.711 1.00 93.88 155 ARG A N 1
ATOM 1084 C CA . ARG A 1 155 ? 9.021 7.309 -8.557 1.00 93.88 155 ARG A CA 1
ATOM 1085 C C . ARG A 1 155 ? 8.742 8.806 -8.590 1.00 93.88 155 ARG A C 1
ATOM 1087 O O . ARG A 1 155 ? 8.512 9.389 -9.647 1.00 93.88 155 ARG A O 1
ATOM 1094 N N . LYS A 1 156 ? 8.762 9.446 -7.419 1.00 95.31 156 LYS A N 1
ATOM 1095 C CA . LYS A 1 156 ? 8.596 10.893 -7.289 1.00 95.31 156 LYS A CA 1
ATOM 1096 C C . LYS A 1 156 ? 9.399 11.422 -6.117 1.00 95.31 156 LYS A C 1
ATOM 1098 O O . LYS A 1 156 ? 9.177 11.033 -4.972 1.00 95.31 156 LYS A O 1
ATOM 1103 N N . ALA A 1 157 ? 10.300 12.348 -6.441 1.00 93.06 157 ALA A N 1
ATOM 1104 C CA . ALA A 1 157 ? 11.059 13.108 -5.464 1.00 93.06 157 ALA A CA 1
ATOM 1105 C C . ALA A 1 157 ? 10.133 13.842 -4.497 1.00 93.06 157 ALA A C 1
ATOM 1107 O O . ALA A 1 157 ? 9.033 14.253 -4.863 1.00 93.06 157 ALA A O 1
ATOM 1108 N N . GLU A 1 158 ? 10.630 14.038 -3.285 1.00 92.88 158 GLU A N 1
ATOM 1109 C CA . GLU A 1 158 ? 9.877 14.633 -2.197 1.00 92.88 158 GLU A CA 1
ATOM 1110 C C . GLU A 1 158 ? 9.182 15.950 -2.562 1.00 92.88 158 GLU A C 1
ATOM 1112 O O . GLU A 1 158 ? 9.778 16.863 -3.146 1.00 92.88 158 GLU A O 1
ATOM 1117 N N . PHE A 1 159 ? 7.920 16.069 -2.154 1.00 94.62 159 PHE A N 1
ATOM 1118 C CA . PHE A 1 159 ? 7.110 17.256 -2.378 1.00 94.62 159 PHE A CA 1
ATOM 1119 C C . PHE A 1 159 ? 6.155 17.524 -1.213 1.00 94.62 159 PHE A C 1
ATOM 1121 O O . PHE A 1 159 ? 5.835 16.646 -0.414 1.00 94.62 159 PHE A O 1
ATOM 1128 N N . VAL A 1 160 ? 5.721 18.781 -1.110 1.00 94.44 160 VAL A N 1
ATOM 1129 C CA . VAL A 1 160 ? 4.792 19.242 -0.073 1.00 94.44 160 VAL A CA 1
ATOM 1130 C C . VAL A 1 160 ? 3.364 18.937 -0.502 1.00 94.44 160 VAL A C 1
ATOM 1132 O O . VAL A 1 160 ? 2.976 19.323 -1.603 1.00 94.44 160 VAL A O 1
ATOM 1135 N N . VAL A 1 161 ? 2.590 18.322 0.392 1.00 93.56 161 VAL A N 1
ATOM 1136 C CA . VAL A 1 161 ? 1.160 18.019 0.178 1.00 93.56 161 VAL A CA 1
ATOM 1137 C C . VAL A 1 161 ? 0.218 18.795 1.099 1.00 93.56 161 VAL A C 1
ATOM 1139 O O . VAL A 1 161 ? -0.994 18.780 0.906 1.00 93.56 161 VAL A O 1
ATOM 1142 N N . GLY A 1 162 ? 0.753 19.474 2.113 1.00 89.12 162 GLY A N 1
ATOM 1143 C CA . GLY A 1 162 ? -0.064 20.238 3.047 1.00 89.12 162 GLY A CA 1
ATOM 1144 C C . GLY A 1 162 ? 0.745 20.931 4.133 1.00 89.12 162 GLY A C 1
ATOM 1145 O O . GLY A 1 162 ? 1.946 20.694 4.290 1.00 89.12 162 GLY A O 1
ATOM 1146 N N . ASP A 1 163 ? 0.068 21.780 4.899 1.00 85.31 163 ASP A N 1
ATOM 1147 C CA . ASP A 1 163 ? 0.640 22.462 6.057 1.00 85.31 163 ASP A CA 1
ATOM 1148 C C . ASP A 1 163 ? 0.367 21.665 7.347 1.00 85.31 163 ASP A C 1
ATOM 1150 O O . ASP A 1 163 ? -0.721 21.133 7.566 1.00 85.31 163 ASP A O 1
ATOM 1154 N N . TYR A 1 164 ? 1.362 21.604 8.230 1.00 76.62 164 TYR A N 1
ATOM 1155 C CA . TYR A 1 164 ? 1.339 20.866 9.492 1.00 76.62 164 TYR A CA 1
ATOM 1156 C C . TYR A 1 164 ? 1.674 21.801 10.661 1.00 76.62 164 TYR A C 1
ATOM 1158 O O . TYR A 1 164 ? 2.837 22.124 10.907 1.00 76.62 164 TYR A O 1
ATOM 1166 N N . ASP A 1 165 ? 0.666 22.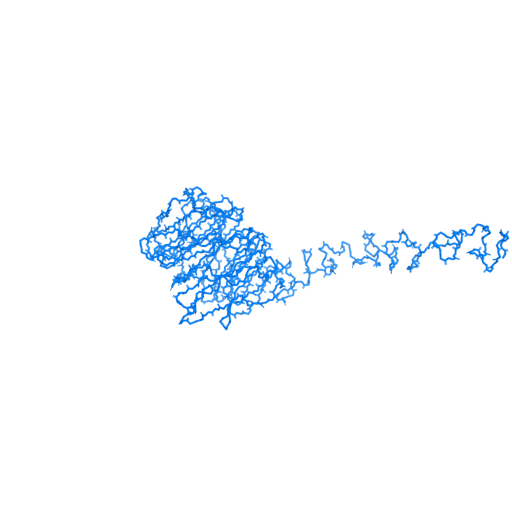269 11.399 1.00 71.00 165 ASP A N 1
ATOM 1167 C CA . ASP A 1 165 ? 0.903 23.181 12.524 1.00 71.00 165 ASP A CA 1
ATOM 1168 C C . ASP A 1 165 ? 1.403 22.428 13.774 1.00 71.00 165 ASP A C 1
ATOM 1170 O O . ASP A 1 165 ? 0.780 21.491 14.275 1.00 71.00 165 ASP A O 1
ATOM 1174 N N . LEU A 1 166 ? 2.568 22.859 14.270 1.00 64.69 166 LEU A N 1
ATOM 1175 C CA . LEU A 1 166 ? 3.323 22.242 15.364 1.00 64.69 166 LEU A CA 1
ATOM 1176 C C . LEU A 1 166 ? 2.927 22.761 16.759 1.00 64.69 166 LEU A C 1
ATOM 1178 O O . LEU A 1 166 ? 3.422 22.245 17.765 1.00 64.69 166 LEU A O 1
ATOM 1182 N N . GLU A 1 167 ? 2.066 23.776 16.851 1.00 62.41 167 GLU A N 1
ATOM 1183 C CA . GLU A 1 167 ? 1.715 24.447 18.108 1.00 62.41 167 GLU A CA 1
ATOM 1184 C C . GLU A 1 167 ? 0.251 24.188 18.528 1.00 62.41 167 GLU A C 1
ATOM 1186 O O . GLU A 1 167 ? -0.642 24.127 17.685 1.00 62.41 167 GLU A O 1
ATOM 1191 N N . PRO A 1 168 ? -0.068 24.079 19.841 1.00 53.12 168 PRO A N 1
ATOM 1192 C CA . PRO A 1 168 ? 0.799 24.222 21.021 1.00 53.12 168 PRO A CA 1
ATOM 1193 C C . PRO A 1 168 ? 1.437 22.906 21.527 1.00 53.12 168 PRO A C 1
ATOM 1195 O O . PRO A 1 168 ? 2.099 22.898 22.567 1.00 53.12 168 PRO A O 1
ATOM 1198 N N . ALA A 1 169 ? 1.201 21.786 20.845 1.00 55.88 169 ALA A N 1
ATOM 1199 C CA . ALA A 1 169 ? 1.874 20.500 21.033 1.00 55.88 169 ALA A CA 1
ATOM 1200 C C . ALA A 1 169 ? 1.867 19.778 19.677 1.00 55.88 169 ALA A C 1
ATOM 1202 O O . ALA A 1 169 ? 0.857 19.901 18.981 1.00 55.88 169 ALA A O 1
ATOM 1203 N N . PRO A 1 170 ? 2.930 19.039 19.300 1.00 55.06 170 PRO A N 1
ATOM 1204 C CA . PRO A 1 170 ? 2.971 18.393 17.997 1.00 55.06 170 PRO A CA 1
ATOM 1205 C C . PRO A 1 170 ? 1.770 17.438 17.879 1.00 55.06 170 PRO A C 1
ATOM 1207 O O . PRO A 1 170 ? 1.587 16.606 18.778 1.00 55.06 170 PRO A O 1
ATOM 1210 N N . PRO A 1 171 ? 0.935 17.575 16.833 1.00 59.97 171 PRO A N 1
ATOM 1211 C CA . PRO A 1 171 ? -0.125 16.614 16.555 1.00 59.97 171 PRO A CA 1
ATOM 1212 C C . PRO A 1 171 ? 0.450 15.199 16.336 1.00 59.97 171 PRO A C 1
ATOM 1214 O O . PRO A 1 171 ? 1.674 15.026 16.262 1.00 59.97 171 PRO A O 1
ATOM 1217 N N . PRO A 1 172 ? -0.403 14.166 16.222 1.00 69.31 172 PRO A N 1
ATOM 1218 C CA . PRO A 1 172 ? -0.006 12.936 15.544 1.00 69.31 172 PRO A CA 1
ATOM 1219 C C . PRO A 1 172 ? 0.499 13.287 14.151 1.00 69.31 172 PRO A C 1
ATOM 1221 O O . PRO A 1 172 ? -0.110 14.116 13.471 1.00 69.31 172 PRO A O 1
ATOM 1224 N N . GLY A 1 173 ? 1.610 12.667 13.757 1.00 75.56 173 GLY A N 1
ATOM 1225 C CA . GLY A 1 173 ? 2.168 12.873 12.428 1.00 75.56 173 GLY A CA 1
ATOM 1226 C C . GLY A 1 173 ? 1.187 12.499 11.316 1.00 75.56 173 GLY A C 1
ATOM 1227 O O . GLY A 1 173 ? 0.176 11.840 11.579 1.00 75.56 173 GLY A O 1
ATOM 1228 N N . PRO A 1 174 ? 1.485 12.918 10.077 1.00 86.56 174 PRO A N 1
ATOM 1229 C CA . PRO A 1 174 ? 0.726 12.471 8.920 1.00 86.56 174 PRO A CA 1
ATOM 1230 C C . PRO A 1 174 ? 0.735 10.940 8.840 1.00 86.56 174 PRO A C 1
ATOM 1232 O O . PRO A 1 174 ? 1.719 10.301 9.217 1.00 86.56 174 PRO A O 1
ATOM 1235 N N . THR A 1 175 ? -0.366 10.374 8.362 1.00 87.75 175 THR A N 1
ATOM 1236 C CA . THR A 1 175 ? -0.474 8.952 8.029 1.00 87.75 175 THR A CA 1
ATOM 1237 C C . THR A 1 175 ? -0.627 8.802 6.532 1.00 87.75 175 THR A C 1
ATOM 1239 O O . THR A 1 175 ? -1.191 9.686 5.874 1.00 87.75 175 THR A O 1
ATOM 1242 N N . VAL A 1 176 ? -0.147 7.687 6.001 1.00 92.44 176 VAL A N 1
ATOM 1243 C CA . VAL A 1 176 ? -0.211 7.394 4.573 1.00 92.44 176 VAL A CA 1
ATOM 1244 C C . VAL A 1 176 ? -0.731 5.987 4.347 1.00 92.44 176 VAL A C 1
ATOM 1246 O O . VAL A 1 176 ? -0.366 5.062 5.065 1.00 92.44 176 VAL A O 1
ATOM 1249 N N . ASN A 1 177 ? -1.594 5.846 3.347 1.00 93.94 177 ASN A N 1
ATOM 1250 C CA . ASN A 1 177 ? -2.095 4.562 2.891 1.00 93.94 177 ASN A CA 1
ATOM 1251 C C . ASN A 1 177 ? -2.028 4.508 1.366 1.00 93.94 177 ASN A C 1
ATOM 1253 O O . ASN A 1 177 ? -2.425 5.472 0.702 1.00 93.94 177 ASN A O 1
ATOM 1257 N N . ILE A 1 178 ? -1.551 3.392 0.820 1.00 95.19 178 ILE A N 1
ATOM 1258 C CA . ILE A 1 178 ? -1.494 3.144 -0.623 1.00 95.19 178 ILE A CA 1
ATOM 1259 C C . ILE A 1 178 ? -2.427 1.990 -0.995 1.00 95.19 178 ILE A C 1
ATOM 1261 O O . ILE A 1 178 ? -2.447 0.943 -0.353 1.00 95.19 178 ILE A O 1
ATOM 1265 N N . ALA A 1 179 ? -3.224 2.190 -2.041 1.00 95.38 179 ALA A N 1
ATOM 1266 C CA . ALA A 1 179 ? -4.073 1.155 -2.606 1.00 95.38 179 ALA A CA 1
ATOM 1267 C C . ALA A 1 179 ? -3.210 0.043 -3.210 1.00 95.38 179 ALA A C 1
ATOM 1269 O O . ALA A 1 179 ? -2.338 0.301 -4.042 1.00 95.38 179 ALA A O 1
ATOM 1270 N N . ARG A 1 180 ? -3.494 -1.198 -2.819 1.00 89.75 180 ARG A N 1
ATOM 1271 C CA . ARG A 1 180 ? -2.693 -2.375 -3.175 1.00 89.75 180 ARG A CA 1
ATOM 1272 C C . ARG A 1 180 ? -2.552 -2.626 -4.678 1.00 89.75 180 ARG A C 1
ATOM 1274 O O . ARG A 1 180 ? -1.471 -3.010 -5.108 1.00 89.75 180 ARG A O 1
ATOM 1281 N N . GLU A 1 181 ? -3.608 -2.384 -5.462 1.00 92.19 181 GLU A N 1
ATOM 1282 C CA . GLU A 1 181 ? -3.602 -2.593 -6.920 1.00 92.19 181 GLU A CA 1
ATOM 1283 C C . GLU A 1 181 ? -3.452 -1.282 -7.701 1.00 92.19 181 GLU A C 1
ATOM 1285 O O . GLU A 1 181 ? -2.621 -1.188 -8.602 1.00 92.19 181 GLU A O 1
ATOM 1290 N N . THR A 1 182 ? -4.258 -0.256 -7.398 1.00 96.31 182 THR A N 1
ATOM 1291 C CA . THR A 1 182 ? -4.240 0.992 -8.184 1.00 96.31 182 THR A CA 1
ATOM 1292 C C . THR A 1 182 ? -3.085 1.920 -7.836 1.00 96.31 182 THR A C 1
ATOM 1294 O O . THR A 1 182 ? -2.870 2.889 -8.562 1.00 96.31 182 THR A O 1
ATOM 1297 N N . GLN A 1 183 ? -2.373 1.668 -6.731 1.00 96.25 183 GLN A N 1
ATOM 1298 C CA . GLN A 1 183 ? -1.304 2.517 -6.195 1.00 96.25 183 GLN A CA 1
ATOM 1299 C C . GLN A 1 183 ? -1.713 3.971 -5.923 1.00 96.25 183 GLN A C 1
ATOM 1301 O O . GLN A 1 183 ? -0.856 4.838 -5.742 1.00 96.25 183 GLN A O 1
ATOM 1306 N N . GLN A 1 184 ? -3.017 4.252 -5.880 1.00 97.62 184 GLN A N 1
ATOM 1307 C CA . GLN A 1 184 ? -3.528 5.536 -5.423 1.00 97.62 184 GLN A CA 1
ATOM 1308 C C . GLN A 1 184 ? -3.204 5.715 -3.945 1.00 97.62 184 GLN A C 1
ATOM 1310 O O . GLN A 1 184 ? -3.210 4.755 -3.177 1.00 97.62 184 GLN A O 1
ATOM 1315 N N . VAL A 1 185 ? -2.922 6.947 -3.541 1.00 97.75 185 VAL A N 1
ATOM 1316 C CA . VAL A 1 185 ? -2.428 7.237 -2.195 1.00 97.75 185 VAL A CA 1
ATOM 1317 C C . VAL A 1 185 ? -3.364 8.209 -1.515 1.00 97.75 185 VAL A C 1
ATOM 1319 O O . VAL A 1 185 ? -3.723 9.240 -2.082 1.00 97.75 185 VAL A O 1
ATOM 1322 N N . ILE A 1 186 ? -3.687 7.933 -0.260 1.00 96.94 186 ILE A N 1
ATOM 1323 C CA . ILE A 1 186 ? -4.311 8.908 0.621 1.00 96.94 186 ILE A CA 1
ATOM 1324 C C . ILE A 1 186 ? -3.354 9.257 1.755 1.00 96.94 186 ILE A C 1
ATOM 1326 O O . ILE A 1 186 ? -2.789 8.386 2.416 1.00 96.94 186 ILE A O 1
ATOM 1330 N N . VAL A 1 187 ? -3.160 10.554 1.972 1.00 95.31 187 VAL A N 1
ATOM 1331 C CA . VAL A 1 187 ? -2.335 11.077 3.066 1.00 95.31 187 VAL A CA 1
ATOM 1332 C C . VAL A 1 187 ? -3.234 11.921 3.939 1.00 95.31 187 VAL A C 1
ATOM 1334 O O . VAL A 1 187 ? -3.950 12.780 3.429 1.00 95.31 187 VAL A O 1
ATOM 1337 N N . THR A 1 188 ? -3.211 11.685 5.247 1.00 91.94 188 THR A N 1
ATOM 1338 C CA . THR A 1 188 ? -4.121 12.348 6.188 1.00 91.94 188 THR A CA 1
ATOM 1339 C C . THR A 1 188 ? -3.363 12.923 7.372 1.00 91.94 188 THR A C 1
ATOM 1341 O O . THR A 1 188 ? -2.434 12.301 7.886 1.00 91.94 188 THR A O 1
ATOM 1344 N N . TRP A 1 189 ? -3.737 14.121 7.814 1.00 88.19 189 TRP A N 1
ATOM 1345 C CA . TRP A 1 189 ? -3.085 14.781 8.944 1.00 88.19 189 TRP A CA 1
ATOM 1346 C C . TRP A 1 189 ? -4.037 15.712 9.683 1.00 88.19 189 TRP A C 1
ATOM 1348 O O . TRP A 1 189 ? -5.063 16.165 9.170 1.00 88.19 189 TRP A O 1
ATOM 1358 N N . HIS A 1 190 ? -3.682 16.014 10.925 1.00 82.94 190 HIS A N 1
ATOM 1359 C CA . HIS A 1 190 ? -4.427 16.957 11.735 1.00 82.94 190 HIS A CA 1
ATOM 1360 C C . HIS A 1 190 ? -3.887 18.378 11.599 1.00 82.94 190 HIS A C 1
ATOM 1362 O O . HIS A 1 190 ? -2.721 18.634 11.898 1.00 82.94 190 HIS A O 1
ATOM 1368 N N . ASP A 1 191 ? -4.778 19.312 11.274 1.00 79.00 191 ASP A N 1
ATOM 1369 C CA . ASP A 1 191 ? -4.508 20.746 11.275 1.00 79.00 191 ASP A CA 1
ATOM 1370 C C . ASP A 1 191 ? -5.202 21.446 12.472 1.00 79.00 191 ASP A C 1
ATOM 1372 O O . ASP A 1 191 ? -6.432 21.633 12.479 1.00 79.00 191 ASP A O 1
ATOM 1376 N N . PRO A 1 192 ? -4.443 21.876 13.502 1.00 66.62 192 PRO A N 1
ATOM 1377 C CA . PRO A 1 192 ? -4.973 22.657 14.619 1.00 66.62 192 PRO A CA 1
ATOM 1378 C C . PRO A 1 192 ? -5.217 24.146 14.291 1.00 66.62 192 PRO A C 1
ATOM 1380 O O . PRO A 1 192 ? -5.898 24.823 15.070 1.00 66.62 192 PRO A O 1
ATOM 1383 N N . SER A 1 193 ? -4.704 24.667 13.169 1.00 60.03 193 SER A N 1
ATOM 1384 C CA . SER A 1 193 ? -4.539 26.106 12.894 1.00 60.03 193 SER A CA 1
ATOM 1385 C C . SER A 1 193 ? -5.737 26.805 12.243 1.00 60.03 193 SER A C 1
ATOM 1387 O O . SER A 1 193 ? -5.710 28.027 12.053 1.00 60.03 193 SER A O 1
ATOM 1389 N N . GLY A 1 194 ? -6.807 26.069 11.920 1.00 54.22 194 GLY A N 1
ATOM 1390 C CA . GLY A 1 194 ? -7.987 26.599 11.236 1.00 54.22 194 GLY A CA 1
ATOM 1391 C C . GLY A 1 194 ? -8.418 27.964 11.778 1.00 54.22 194 GLY A C 1
ATOM 1392 O O . GLY A 1 194 ? -8.861 28.082 12.923 1.00 54.22 194 GLY A O 1
ATOM 1393 N N . ALA A 1 195 ? -8.307 28.999 10.931 1.00 46.84 195 ALA A N 1
ATOM 1394 C CA . ALA A 1 195 ? -8.399 30.425 11.279 1.00 46.84 195 ALA A CA 1
ATOM 1395 C C . ALA A 1 195 ? -9.676 30.848 12.042 1.00 46.84 195 ALA A C 1
ATOM 1397 O O . ALA A 1 195 ? -9.775 31.986 12.498 1.00 46.84 195 ALA A O 1
ATOM 1398 N N . ASN A 1 196 ? -10.654 29.947 12.186 1.00 45.34 196 ASN A N 1
ATOM 1399 C CA . ASN A 1 196 ? -11.916 30.147 12.888 1.00 45.34 196 ASN A CA 1
ATOM 1400 C C . ASN A 1 196 ? -12.346 28.970 13.792 1.00 45.34 196 ASN A C 1
ATOM 1402 O O . ASN A 1 196 ? -13.549 28.761 13.900 1.00 45.34 196 ASN A O 1
ATOM 1406 N N . ASN A 1 197 ? -11.427 28.238 14.445 1.00 52.38 197 ASN A N 1
ATOM 1407 C CA . ASN A 1 197 ? -11.707 27.249 15.511 1.00 52.38 197 ASN A CA 1
ATOM 1408 C C . ASN A 1 197 ? -13.018 26.457 15.295 1.00 52.38 197 ASN A C 1
ATOM 1410 O O . ASN A 1 197 ? -14.080 26.838 15.805 1.00 52.38 197 ASN A O 1
ATOM 1414 N N . PRO A 1 198 ? -12.939 25.347 14.555 1.00 63.28 198 PRO A N 1
ATOM 1415 C CA . PRO A 1 198 ? -12.262 24.205 15.166 1.00 63.28 198 PRO A CA 1
ATOM 1416 C C . PRO A 1 198 ? -11.274 23.446 14.272 1.00 63.28 198 PRO A C 1
ATOM 1418 O O . PRO A 1 198 ? -11.393 23.471 13.052 1.00 63.28 198 PRO A O 1
ATOM 1421 N N . SER A 1 199 ? -10.350 22.741 14.935 1.00 73.75 199 SER A N 1
ATOM 1422 C CA . SER A 1 199 ? -9.424 21.737 14.396 1.00 73.75 199 SER A CA 1
ATOM 1423 C C . SER A 1 199 ? -10.016 20.871 13.283 1.00 73.75 199 SER A C 1
ATOM 1425 O O . SER A 1 199 ? -11.201 20.493 13.335 1.00 73.75 199 SER A O 1
ATOM 1427 N N . ARG A 1 200 ? -9.173 20.547 12.302 1.00 81.94 200 ARG A N 1
ATOM 1428 C CA . ARG A 1 200 ? -9.535 19.853 11.066 1.00 81.94 200 ARG A CA 1
ATOM 1429 C C . ARG A 1 200 ? -8.700 18.591 10.893 1.00 81.94 200 ARG A C 1
ATOM 1431 O O . ARG A 1 200 ? -7.554 18.536 11.329 1.00 81.94 200 ARG A O 1
ATOM 1438 N N . LEU A 1 201 ? -9.311 17.580 10.292 1.00 86.88 201 LEU A N 1
ATOM 1439 C CA . LEU A 1 201 ? -8.605 16.441 9.727 1.00 86.88 201 LEU A CA 1
ATOM 1440 C C . LEU A 1 201 ? -8.600 16.656 8.217 1.00 86.88 201 LEU A C 1
ATOM 1442 O O . LEU A 1 201 ? -9.670 16.663 7.599 1.00 86.88 201 LEU A O 1
ATOM 1446 N N . GLU A 1 202 ? -7.422 16.925 7.680 1.00 90.81 202 GLU A N 1
ATOM 1447 C CA . GLU A 1 202 ? -7.185 17.223 6.272 1.00 90.81 202 GLU A CA 1
ATOM 1448 C C . GLU A 1 202 ? -6.656 15.964 5.574 1.00 90.81 202 GLU A C 1
ATOM 1450 O O . GLU A 1 202 ? -6.137 15.042 6.217 1.00 90.81 202 GLU A O 1
ATOM 1455 N N . TYR A 1 203 ? -6.820 15.917 4.257 1.00 94.56 203 TYR A N 1
ATOM 1456 C CA . TYR A 1 203 ? -6.247 14.883 3.414 1.00 94.56 203 TYR A CA 1
ATOM 1457 C C . TYR A 1 203 ? -5.865 15.426 2.040 1.00 94.56 203 TYR A C 1
ATOM 1459 O O . TYR A 1 203 ? -6.436 16.409 1.560 1.00 94.56 203 TYR A O 1
ATOM 1467 N N . VAL A 1 204 ? -4.918 14.746 1.403 1.00 96.62 204 VAL A N 1
ATOM 1468 C CA . VAL A 1 204 ? -4.654 14.835 -0.033 1.00 96.62 204 VAL A CA 1
ATOM 1469 C C . VAL A 1 204 ? -4.875 13.455 -0.638 1.00 96.62 204 VAL A C 1
ATOM 1471 O O . VAL A 1 204 ? -4.736 12.437 0.052 1.00 96.62 204 VAL A O 1
ATOM 1474 N N . TYR A 1 205 ? -5.221 13.423 -1.917 1.00 97.31 205 TYR A N 1
ATOM 1475 C CA . TYR A 1 205 ? -5.404 12.182 -2.647 1.00 97.31 205 TYR A CA 1
ATOM 1476 C C . TYR A 1 205 ? -4.538 12.210 -3.905 1.00 97.31 205 TYR A C 1
ATOM 1478 O O . TYR A 1 205 ? -4.639 13.137 -4.714 1.00 97.31 205 TYR A O 1
ATOM 1486 N N . LEU A 1 206 ? -3.674 11.212 -4.055 1.00 98.00 206 LEU A N 1
ATOM 1487 C CA . LEU A 1 206 ? -2.704 11.106 -5.137 1.00 98.00 206 LEU A CA 1
ATOM 1488 C C . LEU A 1 206 ? -3.068 9.946 -6.065 1.00 98.00 206 LEU A C 1
ATOM 1490 O O . LEU A 1 206 ? -3.613 8.928 -5.632 1.00 98.00 206 LEU A O 1
ATOM 1494 N N . ASP A 1 207 ? -2.761 10.097 -7.346 1.00 97.00 207 ASP A N 1
ATOM 1495 C CA . ASP A 1 207 ? -2.890 9.026 -8.327 1.00 97.00 207 ASP A CA 1
ATOM 1496 C C . ASP A 1 207 ? -1.714 8.028 -8.268 1.00 97.00 207 ASP A C 1
ATOM 1498 O O . ASP A 1 207 ? -0.802 8.147 -7.449 1.00 97.00 207 ASP A O 1
ATOM 1502 N N . ALA A 1 208 ? -1.731 7.036 -9.162 1.00 95.88 208 ALA A N 1
ATOM 1503 C CA . ALA A 1 208 ? -0.695 6.005 -9.262 1.00 95.88 208 ALA A CA 1
ATOM 1504 C C . ALA A 1 208 ? 0.710 6.553 -9.585 1.00 95.88 208 ALA A C 1
ATOM 1506 O O . ALA A 1 208 ? 1.709 5.887 -9.331 1.00 95.88 208 ALA A O 1
ATOM 1507 N N . GLN A 1 209 ? 0.808 7.758 -10.158 1.00 95.81 209 GLN A N 1
ATOM 1508 C CA . GLN A 1 209 ? 2.078 8.436 -10.436 1.00 95.81 209 GLN A CA 1
ATOM 1509 C C . GLN A 1 209 ? 2.506 9.341 -9.275 1.00 95.81 209 GLN A C 1
ATOM 1511 O O . GLN A 1 209 ? 3.506 10.054 -9.370 1.00 95.81 209 GLN A O 1
ATOM 1516 N N . CYS A 1 210 ? 1.781 9.285 -8.151 1.00 96.62 210 CYS A N 1
ATOM 1517 C CA . CYS A 1 210 ? 1.987 10.132 -6.985 1.00 96.62 210 CYS A CA 1
ATOM 1518 C C . CYS A 1 210 ? 1.739 11.625 -7.293 1.00 96.62 210 CYS A C 1
ATOM 1520 O O . CYS A 1 210 ? 2.267 12.513 -6.617 1.00 96.62 210 CYS A O 1
ATOM 1522 N N . ASP A 1 211 ? 0.934 11.932 -8.315 1.00 96.25 211 ASP A N 1
ATOM 1523 C CA . ASP A 1 211 ? 0.466 13.282 -8.627 1.00 96.25 211 ASP A CA 1
ATOM 1524 C C . ASP A 1 211 ? -0.858 13.585 -7.917 1.00 96.25 211 ASP A C 1
ATOM 1526 O O . ASP A 1 211 ? -1.683 12.700 -7.712 1.00 96.25 211 ASP A O 1
ATOM 1530 N N . GLU A 1 212 ? -1.062 14.842 -7.504 1.00 95.00 212 GLU A N 1
ATOM 1531 C CA . GLU A 1 212 ? -2.301 15.248 -6.830 1.00 95.00 212 GLU A CA 1
ATOM 1532 C C . GLU A 1 212 ? -3.505 15.059 -7.759 1.00 95.00 212 GLU A C 1
ATOM 1534 O O . GLU A 1 212 ? -3.666 15.778 -8.751 1.00 95.00 212 GLU A O 1
ATOM 1539 N N . LEU A 1 213 ? -4.382 14.122 -7.400 1.00 92.06 213 LEU A N 1
ATOM 1540 C CA . LEU A 1 213 ? -5.677 13.936 -8.044 1.00 92.06 213 LEU A CA 1
ATOM 1541 C C . LEU A 1 213 ? -6.660 15.000 -7.549 1.00 92.06 213 LEU A C 1
ATOM 1543 O O . LEU A 1 213 ? -7.345 15.655 -8.339 1.00 92.06 213 LEU A O 1
ATOM 1547 N N . ILE A 1 214 ? -6.663 15.212 -6.232 1.00 90.62 214 ILE A N 1
ATOM 1548 C CA . ILE A 1 214 ? -7.261 16.370 -5.577 1.00 90.62 214 ILE A CA 1
ATOM 1549 C C . ILE A 1 214 ? -6.263 16.952 -4.578 1.00 90.62 214 ILE A C 1
ATOM 1551 O O . ILE A 1 214 ? -5.550 16.221 -3.893 1.00 90.62 214 ILE A O 1
ATOM 1555 N N . GLY A 1 215 ? -6.219 18.281 -4.503 1.00 86.12 215 GLY A N 1
ATOM 1556 C CA . GLY A 1 215 ? -5.411 18.979 -3.507 1.00 86.12 215 GLY A CA 1
ATOM 1557 C C . GLY A 1 215 ? -6.011 18.887 -2.100 1.00 86.12 215 GLY A C 1
ATOM 1558 O O . GLY A 1 215 ? -7.065 18.280 -1.886 1.00 86.12 215 GLY A O 1
ATOM 1559 N N . GLU A 1 216 ? -5.351 19.558 -1.156 1.00 85.25 216 GLU A N 1
ATOM 1560 C CA . GLU A 1 216 ? -5.740 19.611 0.257 1.00 85.25 216 GLU A CA 1
ATOM 1561 C C . GLU A 1 216 ? -7.249 19.835 0.458 1.00 85.25 216 GLU A C 1
ATOM 1563 O O . GLU A 1 216 ? -7.840 20.820 -0.004 1.00 85.25 216 GLU A O 1
ATOM 1568 N N . SER A 1 217 ? -7.866 18.896 1.172 1.00 89.81 217 SER A N 1
ATOM 1569 C CA . SER A 1 217 ? -9.302 18.835 1.408 1.00 89.81 217 SER A CA 1
ATOM 1570 C C . SER A 1 217 ? -9.612 18.459 2.854 1.00 89.81 217 SER A C 1
ATOM 1572 O O . SER A 1 217 ? -8.957 17.614 3.455 1.00 89.81 217 SER A O 1
ATOM 1574 N N . THR A 1 218 ? -10.685 19.028 3.412 1.00 90.44 218 THR A N 1
ATOM 1575 C CA . THR A 1 218 ? -11.076 18.755 4.802 1.00 90.44 218 THR A CA 1
ATOM 1576 C C . THR A 1 218 ? -11.985 17.533 4.893 1.00 90.44 218 THR A C 1
ATOM 1578 O O . THR A 1 218 ? -13.174 17.607 4.570 1.00 90.44 218 THR A O 1
ATOM 1581 N N . ALA A 1 219 ? -11.456 16.425 5.415 1.00 88.19 219 ALA A N 1
ATOM 1582 C CA . ALA A 1 219 ? -12.217 15.206 5.681 1.00 88.19 219 ALA A CA 1
ATOM 1583 C C . ALA A 1 219 ? -13.209 15.392 6.832 1.00 88.19 219 ALA A C 1
ATOM 1585 O O . ALA A 1 219 ? -14.351 14.943 6.740 1.00 88.19 219 ALA A O 1
ATOM 1586 N N . LEU A 1 220 ? -12.791 16.042 7.924 1.00 86.94 220 LEU A N 1
ATOM 1587 C CA . LEU A 1 220 ? -13.622 16.304 9.102 1.00 86.94 220 LEU A CA 1
ATOM 1588 C C . LEU A 1 220 ? -13.279 17.667 9.718 1.00 86.94 220 LEU A C 1
ATOM 1590 O O . LEU A 1 220 ? -12.119 18.035 9.855 1.00 86.94 220 LEU A O 1
ATOM 1594 N N . SER A 1 221 ? -14.299 18.400 10.168 1.00 83.44 221 SER A N 1
ATOM 1595 C CA . SER A 1 221 ? -14.135 19.645 10.933 1.00 83.44 221 SER A CA 1
ATOM 1596 C C . SER A 1 221 ? -14.656 19.474 12.357 1.00 83.44 221 SER A C 1
ATOM 1598 O O . SER A 1 221 ? -15.509 18.624 12.623 1.00 83.44 221 SER A O 1
ATOM 1600 N N . GLY A 1 222 ? -14.173 20.263 13.316 1.00 74.81 222 GLY A N 1
ATOM 1601 C CA . GLY A 1 222 ? -14.685 20.154 14.688 1.00 74.81 222 GLY A CA 1
ATOM 1602 C C . GLY A 1 222 ? -14.015 19.063 15.508 1.00 74.81 222 GLY A C 1
ATOM 1603 O O . GLY A 1 222 ? -14.605 18.604 16.489 1.00 74.81 222 GLY A O 1
ATOM 1604 N N . VAL A 1 223 ? -12.837 18.591 15.104 1.00 70.38 223 VAL A N 1
ATOM 1605 C CA . VAL A 1 223 ? -12.204 17.413 15.706 1.00 70.38 223 VAL A CA 1
ATOM 1606 C C . VAL A 1 223 ? -11.126 17.868 16.680 1.00 70.38 223 VAL A C 1
ATOM 1608 O O . VAL A 1 223 ? -9.994 18.131 16.329 1.00 70.38 223 VAL A O 1
ATOM 1611 N N . THR A 1 224 ? -11.524 18.069 17.931 1.00 59.50 224 THR A N 1
ATOM 1612 C CA . THR A 1 224 ? -10.752 18.823 18.940 1.00 59.50 224 THR A CA 1
ATOM 1613 C C . THR A 1 224 ? -9.732 17.987 19.719 1.00 59.50 224 THR A C 1
ATOM 1615 O O . THR A 1 224 ? -8.986 18.529 20.533 1.00 59.50 224 THR A O 1
ATOM 1618 N N . TYR A 1 225 ? -9.736 16.671 19.526 1.00 60.22 225 TYR A N 1
ATOM 1619 C CA . TYR A 1 225 ? -8.753 15.740 20.070 1.00 60.22 225 TYR A CA 1
ATOM 1620 C C . TYR A 1 225 ? -8.715 14.542 19.130 1.00 60.22 225 TYR A C 1
ATOM 1622 O O . TYR A 1 225 ? -9.715 13.844 19.005 1.00 60.22 225 TYR A O 1
ATOM 1630 N N . VAL A 1 226 ? -7.602 14.376 18.429 1.00 59.53 226 VAL A N 1
ATOM 1631 C CA . VAL A 1 226 ? -7.455 13.446 17.301 1.00 59.53 226 VAL A CA 1
ATOM 1632 C C . VAL A 1 226 ? -6.191 12.624 17.441 1.00 59.53 226 VAL A C 1
ATOM 1634 O O . VAL A 1 226 ? -5.591 12.284 16.437 1.00 59.53 226 VAL A O 1
ATOM 1637 N N . GLU A 1 227 ? -5.744 12.338 18.669 1.00 57.12 227 GLU A N 1
ATOM 1638 C CA . GLU A 1 227 ? -4.471 11.631 18.843 1.00 57.12 227 GLU A CA 1
ATOM 1639 C C . GLU A 1 227 ? -4.388 10.319 18.019 1.00 57.12 227 GLU A C 1
ATOM 1641 O O . GLU A 1 227 ? -3.279 9.854 17.804 1.00 57.12 227 GLU A O 1
ATOM 1646 N N . TYR A 1 228 ? -5.521 9.780 17.531 1.00 67.12 228 TYR A N 1
ATOM 1647 C CA . TYR A 1 228 ? -5.642 8.511 16.809 1.00 67.12 228 TYR A CA 1
ATOM 1648 C C . TYR A 1 228 ? -6.791 8.563 15.773 1.00 67.12 228 TYR A C 1
ATOM 1650 O O . TYR A 1 228 ? -7.883 8.038 16.032 1.00 67.12 228 TYR A O 1
ATOM 1658 N N . HIS A 1 229 ? -6.620 9.269 14.646 1.00 83.12 229 HIS A N 1
ATOM 1659 C CA . HIS A 1 229 ? -7.464 8.998 13.470 1.00 83.12 229 HIS A CA 1
ATOM 1660 C C . HIS A 1 229 ? -6.969 7.722 12.785 1.00 83.12 229 HIS A C 1
ATOM 1662 O O . HIS A 1 229 ? -5.820 7.324 12.955 1.00 83.12 229 HIS A O 1
ATOM 1668 N N . SER A 1 230 ? -7.845 7.071 12.033 1.00 88.81 230 SER A N 1
ATOM 1669 C CA . SER A 1 230 ? -7.496 5.887 11.255 1.00 88.81 230 SER A CA 1
ATOM 1670 C C . SER A 1 230 ? -8.043 6.035 9.851 1.00 88.81 230 SER A C 1
ATOM 1672 O O . SER A 1 230 ? -9.166 6.514 9.657 1.00 88.81 230 SER A O 1
ATOM 1674 N N . THR A 1 231 ? -7.216 5.638 8.896 1.00 92.75 231 THR A N 1
ATOM 1675 C CA . THR A 1 231 ? -7.507 5.677 7.474 1.00 92.75 231 THR A CA 1
ATOM 1676 C C . THR A 1 231 ? -7.275 4.283 6.908 1.00 92.75 231 THR A C 1
ATOM 1678 O O . THR A 1 231 ? -6.323 3.609 7.296 1.00 92.75 231 THR A O 1
ATOM 1681 N N . ALA A 1 232 ? -8.165 3.849 6.023 1.00 94.56 232 ALA A N 1
ATOM 1682 C CA . ALA A 1 232 ? -8.014 2.635 5.234 1.00 94.56 232 ALA A CA 1
ATOM 1683 C C . ALA A 1 232 ? -8.366 2.947 3.777 1.00 94.56 232 ALA A C 1
ATOM 1685 O O . ALA A 1 232 ? -9.183 3.835 3.514 1.00 94.56 232 ALA A O 1
ATOM 1686 N N . ILE A 1 233 ? -7.747 2.222 2.852 1.00 95.81 233 ILE A N 1
ATOM 1687 C CA . ILE A 1 233 ? -7.985 2.304 1.411 1.00 95.81 233 ILE A CA 1
ATOM 1688 C C . ILE A 1 233 ? -8.115 0.875 0.872 1.00 95.81 233 ILE A C 1
ATOM 1690 O O . ILE A 1 233 ? -7.385 -0.014 1.315 1.00 95.81 233 ILE A O 1
ATOM 1694 N N . ASP A 1 234 ? -9.086 0.628 -0.006 1.00 95.69 234 ASP A N 1
ATOM 1695 C CA . ASP A 1 234 ? -9.192 -0.645 -0.727 1.00 95.69 234 ASP A CA 1
ATOM 1696 C C . ASP A 1 234 ? -8.267 -0.674 -1.951 1.00 95.69 234 ASP A C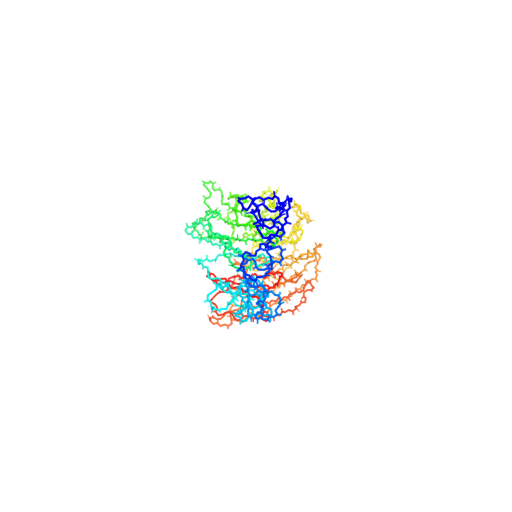 1
ATOM 1698 O O . ASP A 1 234 ? -7.677 0.340 -2.337 1.00 95.69 234 ASP A O 1
ATOM 1702 N N . ALA A 1 235 ? -8.137 -1.838 -2.592 1.00 94.44 235 ALA A N 1
ATOM 1703 C CA . ALA A 1 235 ? -7.218 -1.993 -3.712 1.00 94.44 235 ALA A CA 1
ATOM 1704 C C . ALA A 1 235 ? -7.605 -1.139 -4.929 1.00 94.44 235 ALA A C 1
ATOM 1706 O O . ALA A 1 235 ? -6.744 -0.846 -5.758 1.00 94.44 235 ALA A O 1
ATOM 1707 N N . GLN A 1 236 ? -8.867 -0.704 -5.025 1.00 95.56 236 GLN A N 1
ATOM 1708 C CA . GLN A 1 236 ? -9.379 0.135 -6.108 1.00 95.56 236 GLN A CA 1
ATOM 1709 C C . GLN A 1 236 ? -9.341 1.636 -5.787 1.00 95.56 236 GLN A C 1
ATOM 1711 O O . GLN A 1 236 ? -9.720 2.438 -6.642 1.00 95.56 236 GLN A O 1
ATOM 1716 N N . GLY A 1 237 ? -8.882 2.025 -4.596 1.00 96.25 237 GLY A N 1
ATOM 1717 C CA . GLY A 1 237 ? -8.718 3.412 -4.174 1.00 96.25 237 GLY A CA 1
ATOM 1718 C C . GLY A 1 237 ? -9.891 4.009 -3.386 1.00 96.25 237 GLY A C 1
ATOM 1719 O O . GLY A 1 237 ? -9.834 5.178 -3.009 1.00 96.25 237 GLY A O 1
ATOM 1720 N N . ASN A 1 238 ? -10.966 3.284 -3.081 1.00 97.44 238 ASN A N 1
ATOM 1721 C CA . ASN A 1 238 ? -11.976 3.857 -2.183 1.00 97.44 238 ASN A CA 1
ATOM 1722 C C . ASN A 1 238 ? -11.421 3.878 -0.759 1.00 97.44 238 ASN A C 1
ATOM 1724 O O . ASN A 1 238 ? -10.821 2.908 -0.302 1.00 97.44 238 ASN A O 1
ATOM 1728 N N . ALA A 1 239 ? -11.619 4.989 -0.057 1.00 97.31 239 ALA A N 1
ATOM 1729 C CA . ALA A 1 239 ? -11.001 5.223 1.236 1.00 97.31 239 ALA A CA 1
ATOM 1730 C C . ALA A 1 239 ? -12.019 5.590 2.313 1.00 97.31 239 ALA A C 1
ATOM 1732 O O . ALA A 1 239 ? -13.095 6.146 2.061 1.00 97.31 239 ALA A O 1
ATOM 1733 N N . VAL A 1 240 ? -11.645 5.305 3.554 1.00 96.81 240 VAL A N 1
ATOM 1734 C CA . VAL A 1 240 ? -12.415 5.640 4.745 1.00 96.81 240 VAL A CA 1
ATOM 1735 C C . VAL A 1 240 ? -11.499 6.320 5.740 1.00 96.81 240 VAL A C 1
ATOM 1737 O O . VAL A 1 240 ? -10.474 5.767 6.117 1.00 96.81 240 VAL A O 1
ATOM 1740 N N . ILE A 1 241 ? -11.904 7.500 6.204 1.00 94.19 241 ILE A N 1
ATOM 1741 C CA . ILE A 1 241 ? -11.231 8.230 7.278 1.00 94.19 241 ILE A CA 1
ATOM 1742 C C . ILE A 1 241 ? -12.158 8.261 8.485 1.00 94.19 241 ILE A C 1
ATOM 1744 O O . ILE A 1 241 ? -13.312 8.689 8.381 1.00 94.19 241 ILE A O 1
ATOM 1748 N N . ALA A 1 242 ? -11.655 7.862 9.647 1.00 90.75 242 ALA A N 1
ATOM 1749 C CA . ALA A 1 242 ? -12.410 7.875 10.886 1.00 90.75 242 ALA A CA 1
ATOM 1750 C C . ALA A 1 242 ? -11.656 8.550 12.031 1.00 90.75 242 ALA A C 1
ATOM 1752 O O . ALA A 1 242 ? -10.449 8.395 12.200 1.00 90.75 242 ALA A O 1
ATOM 1753 N N . ALA A 1 243 ? -12.397 9.273 12.867 1.00 86.75 243 ALA A N 1
ATOM 1754 C CA . ALA A 1 243 ? -11.857 9.896 14.068 1.00 86.75 243 ALA A CA 1
ATOM 1755 C C . ALA A 1 243 ? -12.879 9.887 15.207 1.00 86.75 243 ALA A C 1
ATOM 1757 O O . ALA A 1 243 ? -14.081 10.075 14.992 1.00 86.75 243 ALA A O 1
ATOM 1758 N N . SER A 1 244 ? -12.384 9.723 16.436 1.00 79.50 244 SER A N 1
ATOM 1759 C CA . SER A 1 244 ? -13.203 9.737 17.650 1.00 79.50 244 SER A CA 1
ATOM 1760 C C . SER A 1 244 ? -12.813 10.825 18.631 1.00 79.50 244 SER A C 1
ATOM 1762 O O . SER A 1 244 ? -11.634 11.068 18.880 1.00 79.50 244 SER A O 1
ATOM 1764 N N . ARG A 1 245 ? -13.832 11.388 19.289 1.00 67.31 245 ARG A N 1
ATOM 1765 C CA . ARG A 1 245 ? -13.679 12.025 20.603 1.00 67.31 245 ARG A CA 1
ATOM 1766 C C . ARG A 1 245 ? -14.907 11.773 21.470 1.00 67.31 245 ARG A C 1
ATOM 1768 O O . ARG A 1 245 ? -14.822 11.043 22.443 1.00 67.31 245 ARG A O 1
ATOM 1775 N N . ASP A 1 246 ? -16.045 12.352 21.109 1.00 67.69 246 ASP A N 1
ATOM 1776 C CA . ASP A 1 246 ? -17.320 12.175 21.824 1.00 67.69 246 ASP A CA 1
ATOM 1777 C C . ASP A 1 246 ? -18.329 11.372 20.987 1.00 67.69 246 ASP A C 1
ATOM 1779 O O . ASP A 1 246 ? -19.143 10.631 21.526 1.00 67.69 246 ASP A O 1
ATOM 1783 N N . ASP A 1 247 ? -18.228 11.499 19.665 1.00 76.88 247 ASP A N 1
ATOM 1784 C CA . ASP A 1 247 ? -18.799 10.628 18.652 1.00 76.88 247 ASP A CA 1
ATOM 1785 C C . ASP A 1 247 ? -17.673 10.071 17.769 1.00 76.88 247 ASP A C 1
ATOM 1787 O O . ASP A 1 247 ? -16.566 10.624 17.721 1.00 76.88 247 ASP A O 1
ATOM 1791 N N . THR A 1 248 ? -17.952 8.973 17.068 1.00 86.56 248 THR A N 1
ATOM 1792 C CA . THR A 1 248 ? -17.038 8.423 16.059 1.00 86.56 248 THR A CA 1
ATOM 1793 C C . THR A 1 248 ? -17.540 8.809 14.685 1.00 86.56 248 THR A C 1
ATOM 1795 O O . THR A 1 248 ? -18.554 8.285 14.214 1.00 86.56 248 THR A O 1
ATOM 1798 N N . ARG A 1 249 ? -16.848 9.761 14.064 1.00 88.94 249 ARG A N 1
ATOM 1799 C CA . ARG A 1 249 ? -17.199 10.322 12.760 1.00 88.94 249 ARG A CA 1
ATOM 1800 C C . ARG A 1 249 ? -16.392 9.644 11.670 1.00 88.94 249 ARG A C 1
ATOM 1802 O O . ARG A 1 249 ? -15.215 9.361 11.866 1.00 88.94 249 ARG A O 1
ATOM 1809 N N . VAL A 1 250 ? -17.052 9.395 10.547 1.00 92.94 250 VAL A N 1
ATOM 1810 C CA . VAL A 1 250 ? -16.506 8.648 9.415 1.00 92.94 250 VAL A CA 1
ATOM 1811 C C . VAL A 1 250 ? -16.789 9.407 8.129 1.00 92.94 250 VAL A C 1
ATOM 1813 O O . VAL A 1 250 ? -17.919 9.858 7.923 1.00 92.94 250 VAL A O 1
ATOM 1816 N N . THR A 1 251 ? -15.777 9.520 7.280 1.00 95.88 251 THR A N 1
ATOM 1817 C CA . THR A 1 251 ? -15.845 10.093 5.937 1.00 95.88 251 THR A CA 1
ATOM 1818 C C . THR A 1 251 ? -15.487 9.003 4.936 1.00 95.88 251 THR A C 1
ATOM 1820 O O . THR A 1 251 ? -14.417 8.412 5.038 1.00 95.88 251 THR A O 1
ATOM 1823 N N . PHE A 1 252 ? -16.388 8.742 3.992 1.00 97.62 252 PHE A N 1
ATOM 1824 C CA . PHE A 1 252 ? -16.174 7.825 2.874 1.00 97.62 252 PHE A CA 1
ATOM 1825 C C . PHE A 1 252 ? -15.774 8.628 1.639 1.00 97.62 252 PHE A C 1
ATOM 1827 O O . PHE A 1 252 ? -16.398 9.654 1.342 1.00 97.62 252 PHE A O 1
ATOM 1834 N N . ILE A 1 253 ? -14.749 8.159 0.939 1.00 97.62 253 ILE A N 1
ATOM 1835 C CA . ILE A 1 253 ? -14.106 8.815 -0.200 1.00 97.62 253 ILE A CA 1
ATOM 1836 C C . ILE A 1 253 ? -14.037 7.794 -1.340 1.00 97.62 253 ILE A C 1
ATOM 1838 O O . ILE A 1 253 ? -13.699 6.636 -1.100 1.00 97.62 253 ILE A O 1
ATOM 1842 N N . ASP A 1 254 ? -14.409 8.184 -2.556 1.00 97.00 254 ASP A N 1
ATOM 1843 C CA . ASP A 1 254 ? -14.280 7.305 -3.725 1.00 97.00 254 ASP A CA 1
ATOM 1844 C C . ASP A 1 254 ? -12.871 7.355 -4.342 1.00 97.00 254 ASP A C 1
ATOM 1846 O O . ASP A 1 254 ? -12.042 8.192 -3.994 1.00 97.00 254 ASP A O 1
ATOM 1850 N N . SER A 1 255 ? -12.604 6.464 -5.297 1.00 96.00 255 SER A N 1
ATOM 1851 C CA . SER A 1 255 ? -11.350 6.434 -6.073 1.00 96.00 255 SER A CA 1
ATOM 1852 C C . SER A 1 255 ? -11.033 7.712 -6.870 1.00 96.00 255 SER A C 1
ATOM 1854 O O . SER A 1 255 ? -9.921 7.851 -7.380 1.00 96.00 255 SER A O 1
ATOM 1856 N N . ALA A 1 256 ? -11.969 8.661 -7.001 1.00 96.00 256 ALA A N 1
ATOM 1857 C CA . ALA A 1 256 ? -11.692 9.979 -7.575 1.00 96.00 256 ALA A CA 1
ATOM 1858 C C . ALA A 1 256 ? -11.220 10.997 -6.516 1.00 96.00 256 ALA A C 1
ATOM 1860 O O . ALA A 1 256 ? -10.947 12.148 -6.855 1.00 96.00 256 ALA A O 1
ATOM 1861 N N . GLY A 1 257 ? -11.127 10.583 -5.249 1.00 95.56 257 GLY A N 1
ATOM 1862 C CA . GLY A 1 257 ? -10.814 11.437 -4.110 1.00 95.56 257 GLY A CA 1
ATOM 1863 C C . GLY A 1 257 ? -12.017 12.232 -3.596 1.00 95.56 257 GLY A C 1
ATOM 1864 O O . GLY A 1 257 ? -11.862 13.058 -2.704 1.00 95.56 257 GLY A O 1
ATOM 1865 N N . GLU A 1 258 ? -13.229 12.014 -4.110 1.00 96.00 258 GLU A N 1
ATOM 1866 C CA . GLU A 1 258 ? -14.396 12.814 -3.735 1.00 96.00 258 GLU A CA 1
ATOM 1867 C C . GLU A 1 258 ? -15.119 12.227 -2.516 1.00 96.00 258 GLU A C 1
ATOM 1869 O O . GLU A 1 258 ? -15.340 11.019 -2.399 1.00 96.00 258 GLU A O 1
ATOM 1874 N N . ILE A 1 259 ? -15.555 13.097 -1.598 1.00 96.44 259 ILE A N 1
ATOM 1875 C CA . ILE A 1 259 ? -16.335 12.675 -0.427 1.00 96.44 259 ILE A CA 1
ATOM 1876 C C . ILE A 1 259 ? -17.719 12.204 -0.882 1.00 96.44 259 ILE A C 1
ATOM 1878 O O . ILE A 1 259 ? -18.558 13.000 -1.315 1.00 96.44 259 ILE A O 1
ATOM 1882 N N . THR A 1 260 ? -18.007 10.920 -0.684 1.00 96.56 260 THR A N 1
ATOM 1883 C CA . THR A 1 260 ? -19.306 10.320 -1.019 1.00 96.56 260 THR A CA 1
ATOM 1884 C C . THR A 1 260 ? -20.303 10.439 0.128 1.00 96.56 260 THR A C 1
ATOM 1886 O O . THR A 1 260 ? -21.493 10.685 -0.095 1.00 96.56 260 THR A O 1
ATOM 1889 N N . SER A 1 261 ? -19.844 10.296 1.377 1.00 96.19 261 SER A N 1
ATOM 1890 C CA . SER A 1 261 ? -20.691 10.469 2.558 1.00 96.19 261 SER A CA 1
ATOM 1891 C C . SER A 1 261 ? -19.908 10.772 3.837 1.00 96.19 261 SER A C 1
ATOM 1893 O O . SER A 1 261 ? -18.748 10.402 3.989 1.00 96.19 261 SER A O 1
ATOM 1895 N N . GLN A 1 262 ? -20.579 11.426 4.789 1.00 94.31 262 GLN A N 1
ATOM 1896 C CA . GLN A 1 262 ? -20.093 11.640 6.153 1.00 94.31 262 GLN A CA 1
ATOM 1897 C C . GLN A 1 262 ? -21.144 11.157 7.148 1.00 94.31 262 GLN A C 1
ATOM 1899 O O . GLN A 1 262 ? -22.328 11.489 7.026 1.00 94.31 262 GLN A O 1
ATOM 1904 N N . GLN A 1 263 ? -20.728 10.353 8.122 1.00 92.88 263 GLN A N 1
ATOM 1905 C CA . GLN A 1 263 ? -21.629 9.620 9.009 1.00 92.88 263 GLN A CA 1
ATOM 1906 C C . GLN A 1 263 ? -21.089 9.548 10.441 1.00 92.88 263 GLN A C 1
ATOM 1908 O O . GLN A 1 263 ? -19.916 9.806 10.702 1.00 92.88 263 GLN A O 1
ATOM 1913 N N . ILE A 1 264 ? -21.960 9.170 11.378 1.00 89.94 264 ILE A N 1
ATOM 1914 C CA . ILE A 1 264 ? -21.581 8.818 12.751 1.00 89.94 264 ILE A CA 1
ATOM 1915 C C . ILE A 1 264 ? -21.684 7.296 12.878 1.00 89.94 264 ILE A C 1
ATOM 1917 O O . ILE A 1 264 ? -22.773 6.731 12.736 1.00 89.94 264 ILE A O 1
ATOM 1921 N N . ALA A 1 265 ? -20.557 6.631 13.132 1.00 88.56 265 ALA A N 1
ATOM 1922 C CA . ALA A 1 265 ? -20.502 5.187 13.341 1.00 88.56 265 ALA A CA 1
ATOM 1923 C C . ALA A 1 265 ? -21.097 4.799 14.694 1.00 88.56 265 ALA A C 1
ATOM 1925 O O . ALA A 1 265 ? -21.927 3.885 14.771 1.00 88.56 265 ALA A O 1
ATOM 1926 N N . PHE A 1 266 ? -20.702 5.536 15.737 1.00 84.50 266 PHE A N 1
ATOM 1927 C CA . PHE A 1 266 ? -21.075 5.282 17.120 1.00 84.50 266 PHE A CA 1
ATOM 1928 C C . PHE A 1 266 ? -21.487 6.569 17.845 1.00 84.50 266 PHE A C 1
ATOM 1930 O O . PHE A 1 266 ? -20.831 7.600 17.723 1.00 84.50 266 PHE A O 1
ATOM 1937 N N . ASP A 1 267 ? -22.540 6.458 18.654 1.00 79.31 267 ASP A N 1
ATOM 1938 C CA . ASP A 1 267 ? -22.933 7.425 19.685 1.00 79.31 267 ASP A CA 1
ATOM 1939 C C . ASP A 1 267 ? -22.906 6.678 21.027 1.00 79.31 267 ASP A C 1
ATOM 1941 O O . ASP A 1 267 ? -23.917 6.151 21.507 1.00 79.31 267 ASP A O 1
ATOM 1945 N N . LEU A 1 268 ? -21.693 6.465 21.547 1.00 78.56 268 LEU A N 1
ATOM 1946 C CA . LEU A 1 268 ? -21.490 5.759 22.810 1.00 78.56 268 LEU A CA 1
ATOM 1947 C C . LEU A 1 268 ? -21.639 6.739 23.974 1.00 78.56 268 LEU A C 1
ATOM 1949 O O . LEU A 1 268 ? -21.312 7.917 23.888 1.00 78.56 268 LEU A O 1
ATOM 1953 N N . ALA A 1 269 ? -22.124 6.242 25.111 1.00 74.81 269 ALA A N 1
ATOM 1954 C CA . ALA A 1 269 ? -22.236 7.070 26.303 1.00 74.81 269 ALA A CA 1
ATOM 1955 C C . ALA A 1 269 ? -20.838 7.417 26.854 1.00 74.81 269 ALA A C 1
ATOM 1957 O O . ALA A 1 269 ? -20.225 6.607 27.551 1.00 74.81 269 ALA A O 1
ATOM 1958 N N . GLY A 1 270 ? -20.379 8.642 26.595 1.00 75.50 270 GLY A N 1
ATOM 1959 C CA . GLY A 1 270 ? -19.090 9.166 27.053 1.00 75.50 270 GLY A CA 1
ATOM 1960 C C . GLY A 1 270 ? -18.044 9.228 25.940 1.00 75.50 270 GLY A C 1
ATOM 1961 O O . GLY A 1 270 ? -18.328 8.922 24.793 1.00 75.50 270 GLY A O 1
ATOM 1962 N N . THR A 1 271 ? -16.831 9.646 26.290 1.00 76.44 271 THR A N 1
ATOM 1963 C CA . THR A 1 271 ? -15.741 9.851 25.327 1.00 76.44 271 THR A CA 1
ATOM 1964 C C . THR A 1 271 ? -15.237 8.512 24.771 1.00 76.44 271 THR A C 1
ATOM 1966 O O . THR A 1 271 ? -14.937 7.583 25.534 1.00 76.44 271 THR A O 1
ATOM 1969 N N . THR A 1 272 ? -15.148 8.429 23.447 1.00 79.25 272 THR A N 1
ATOM 1970 C CA . THR A 1 272 ? -14.625 7.306 22.664 1.00 79.25 272 THR A CA 1
ATOM 1971 C C . THR A 1 272 ? -13.185 7.572 22.239 1.00 79.25 272 THR A C 1
ATOM 1973 O O . THR A 1 272 ? -12.806 8.704 21.946 1.00 79.25 272 THR A O 1
ATOM 1976 N N . TYR A 1 273 ? -12.378 6.519 22.198 1.00 79.00 273 TYR A N 1
ATOM 1977 C CA . TYR A 1 273 ? -10.942 6.556 21.930 1.00 79.00 273 TYR A CA 1
ATOM 1978 C C . TYR A 1 273 ? -10.535 5.391 21.015 1.00 79.00 273 TYR A C 1
ATOM 1980 O O . TYR A 1 273 ? -11.338 4.474 20.828 1.00 79.00 273 TYR A O 1
ATOM 1988 N N . GLY A 1 274 ? -9.305 5.429 20.484 1.00 77.25 274 GLY A N 1
ATOM 1989 C CA . GLY A 1 274 ? -8.690 4.365 19.676 1.00 77.25 274 GLY A CA 1
ATOM 1990 C C . GLY A 1 274 ? -9.584 3.914 18.529 1.00 77.25 274 GLY A C 1
ATOM 1991 O O . GLY A 1 274 ? -10.196 2.856 18.621 1.00 77.25 274 GLY A O 1
ATOM 1992 N N . THR A 1 275 ? -9.780 4.765 17.520 1.00 86.06 275 THR A N 1
ATOM 1993 C CA . THR A 1 275 ? -10.604 4.397 16.356 1.00 86.06 275 THR A CA 1
ATOM 1994 C C . THR A 1 275 ? -9.743 3.744 15.316 1.00 86.06 275 THR A C 1
ATOM 1996 O O . THR A 1 275 ? -8.746 4.337 14.932 1.00 86.06 275 THR A O 1
ATOM 1999 N N . HIS A 1 276 ? -10.174 2.582 14.843 1.00 90.06 276 HIS A N 1
ATOM 2000 C CA . HIS A 1 276 ? -9.464 1.841 13.812 1.00 90.06 276 HIS A CA 1
ATOM 2001 C C . HIS A 1 276 ? -10.424 1.403 12.723 1.00 90.06 276 HIS A C 1
ATOM 2003 O O . HIS A 1 276 ? -11.579 1.072 13.003 1.00 90.06 276 HIS A O 1
ATOM 2009 N N . VAL A 1 277 ? -9.946 1.428 11.488 1.00 93.62 277 VAL A N 1
ATOM 2010 C CA . VAL A 1 277 ? -10.673 1.003 10.297 1.00 93.62 277 VAL A CA 1
ATOM 2011 C C . VAL A 1 277 ? -9.835 -0.043 9.572 1.00 93.62 277 VAL A C 1
ATOM 2013 O O . VAL A 1 277 ? -8.617 0.074 9.519 1.00 93.62 277 VAL A O 1
ATOM 2016 N N . ALA A 1 278 ? -10.501 -1.057 9.032 1.00 94.75 278 ALA A N 1
ATOM 2017 C CA . ALA A 1 278 ? -9.921 -2.029 8.113 1.00 94.75 278 ALA A CA 1
ATOM 2018 C C . ALA A 1 278 ? -10.893 -2.258 6.957 1.00 94.75 278 ALA A C 1
ATOM 2020 O O . ALA A 1 278 ? -12.116 -2.229 7.160 1.00 94.75 278 ALA A O 1
ATOM 2021 N N . MET A 1 279 ? -10.352 -2.484 5.763 1.00 95.25 279 MET A N 1
ATOM 2022 C CA . MET A 1 279 ? -11.128 -2.686 4.541 1.00 95.25 279 MET A CA 1
ATOM 2023 C C . MET A 1 279 ? -10.697 -3.967 3.843 1.00 95.25 279 MET A C 1
ATOM 2025 O O . MET A 1 279 ? -9.511 -4.229 3.655 1.00 95.25 279 MET A O 1
ATOM 2029 N N . ASN A 1 280 ? -11.689 -4.733 3.410 1.00 94.88 280 ASN A N 1
ATOM 2030 C CA . ASN A 1 280 ? -11.506 -5.800 2.449 1.00 94.88 280 ASN A CA 1
ATOM 2031 C C . ASN A 1 280 ? -11.046 -5.186 1.125 1.00 94.88 280 ASN A C 1
ATOM 2033 O O . ASN A 1 280 ? -11.734 -4.340 0.547 1.00 94.88 280 ASN A O 1
ATOM 2037 N N . GLN A 1 281 ? -9.888 -5.624 0.652 1.00 91.88 281 GLN A N 1
ATOM 2038 C CA . GLN A 1 281 ? -9.181 -4.971 -0.442 1.00 91.88 281 GLN A CA 1
ATOM 2039 C C . GLN A 1 281 ? -9.851 -5.244 -1.785 1.00 91.88 281 GLN A C 1
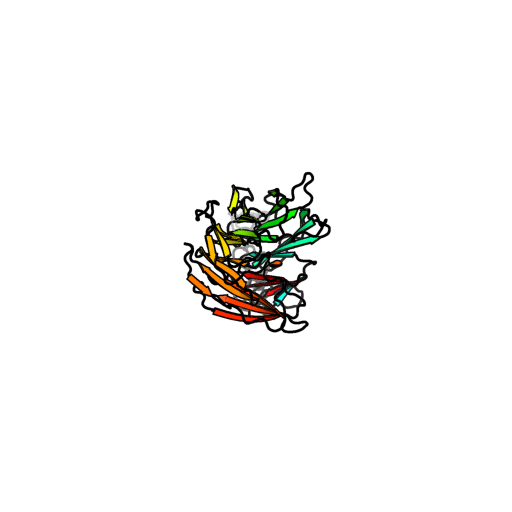ATOM 2041 O O . GLN A 1 281 ? -9.811 -4.401 -2.672 1.00 91.88 281 GLN A O 1
ATOM 2046 N N . SER A 1 282 ? -10.527 -6.387 -1.908 1.00 92.12 282 SER A N 1
ATOM 2047 C CA . SER A 1 282 ? -11.240 -6.790 -3.122 1.00 92.12 282 SER A CA 1
ATOM 2048 C C . SER A 1 282 ? -12.646 -6.194 -3.262 1.00 92.12 282 SER A C 1
ATOM 2050 O O . SER A 1 282 ? -13.159 -6.069 -4.374 1.00 92.12 282 SER A O 1
ATOM 2052 N N . THR A 1 283 ? -13.331 -5.922 -2.150 1.00 95.56 283 THR A N 1
ATOM 2053 C CA . THR A 1 283 ? -14.767 -5.581 -2.162 1.00 95.56 283 THR A CA 1
ATOM 2054 C C . THR A 1 283 ? -15.080 -4.175 -1.678 1.00 95.56 283 THR A C 1
ATOM 2056 O O . THR A 1 283 ? -16.175 -3.696 -1.970 1.00 95.56 283 THR A O 1
ATOM 2059 N N . GLY A 1 284 ? -14.185 -3.532 -0.923 1.00 95.69 284 GLY A N 1
ATOM 2060 C CA . GLY A 1 284 ? -14.431 -2.243 -0.271 1.00 95.69 284 GLY A CA 1
ATOM 2061 C C . GLY A 1 284 ? -15.368 -2.315 0.945 1.00 95.69 284 GLY A C 1
ATOM 2062 O O . GLY A 1 284 ? -15.672 -1.291 1.559 1.00 95.69 284 GLY A O 1
ATOM 2063 N N . GLU A 1 285 ? -15.855 -3.505 1.318 1.00 97.50 285 GLU A N 1
ATOM 2064 C CA . GLU A 1 285 ? -16.516 -3.711 2.610 1.00 97.50 285 GLU A CA 1
ATOM 2065 C C . GLU A 1 285 ? -15.505 -3.549 3.748 1.00 97.50 285 GLU A C 1
ATOM 2067 O O . GLU A 1 285 ? -14.309 -3.762 3.568 1.00 97.50 285 GLU A O 1
ATOM 2072 N N . GLY A 1 286 ? -15.960 -3.179 4.942 1.00 96.75 286 GLY A N 1
ATOM 2073 C CA . GLY A 1 286 ? -15.019 -2.945 6.027 1.00 96.75 286 GLY A CA 1
ATOM 2074 C C . GLY A 1 286 ? -15.627 -2.896 7.411 1.00 96.75 286 GLY A C 1
ATOM 2075 O O . GLY A 1 286 ? -16.841 -3.018 7.618 1.00 96.75 286 GLY A O 1
ATOM 2076 N N . ILE A 1 287 ? -14.741 -2.712 8.382 1.00 96.62 287 ILE A N 1
ATOM 2077 C CA . ILE A 1 287 ? -15.076 -2.548 9.790 1.00 96.62 287 ILE A CA 1
ATOM 2078 C C . ILE A 1 287 ? -14.500 -1.252 10.325 1.00 96.62 287 ILE A C 1
ATOM 2080 O O . ILE A 1 287 ? -13.407 -0.831 9.967 1.00 96.62 287 ILE A O 1
ATOM 2084 N N . ILE A 1 288 ? -15.237 -0.659 11.250 1.00 94.69 288 ILE A N 1
ATOM 2085 C CA . ILE A 1 288 ? -14.730 0.367 12.147 1.00 94.69 288 ILE A CA 1
ATOM 2086 C C . ILE A 1 288 ? -14.860 -0.130 13.578 1.00 94.69 288 ILE A C 1
ATOM 2088 O O . ILE A 1 288 ? -15.875 -0.737 13.933 1.00 94.69 288 ILE A O 1
ATOM 2092 N N . SER A 1 289 ? -13.867 0.152 14.411 1.00 92.94 289 SER A N 1
ATOM 2093 C CA . SER A 1 289 ? -13.899 -0.116 15.841 1.00 92.94 289 SER A CA 1
ATOM 2094 C C . SER A 1 289 ? -13.602 1.127 16.666 1.00 92.94 289 SER A C 1
ATOM 2096 O O . SER A 1 289 ? -13.006 2.096 16.199 1.00 92.94 289 SER A O 1
ATOM 2098 N N . ALA A 1 290 ? -14.068 1.111 17.909 1.00 89.56 290 ALA A N 1
ATOM 2099 C CA . ALA A 1 290 ? -13.745 2.118 18.905 1.00 89.56 290 ALA A CA 1
ATOM 2100 C C . ALA A 1 290 ? -13.820 1.519 20.311 1.00 89.56 290 ALA A C 1
ATOM 2102 O O . ALA A 1 290 ? -14.491 0.510 20.5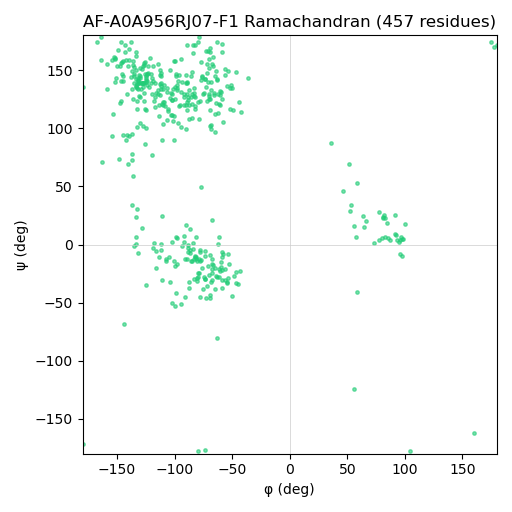62 1.00 89.56 290 ALA A O 1
ATOM 2103 N N . GLN A 1 291 ? -13.180 2.190 21.263 1.00 86.19 291 GLN A N 1
ATOM 2104 C CA . GLN A 1 291 ? -13.217 1.815 22.672 1.00 86.19 291 GLN A CA 1
ATOM 2105 C C . GLN A 1 291 ? -13.632 2.985 23.577 1.00 86.19 291 GLN A C 1
ATOM 2107 O O . GLN A 1 291 ? -13.384 4.148 23.264 1.00 86.19 291 GLN A O 1
ATOM 2112 N N . PRO A 1 292 ? -14.213 2.717 24.757 1.00 84.19 292 PRO A N 1
ATOM 2113 C CA . PRO A 1 292 ? -14.223 3.676 25.857 1.00 84.19 292 PRO A CA 1
ATOM 2114 C C . PRO A 1 292 ? -12.797 3.974 26.353 1.00 84.19 292 PRO A C 1
ATOM 2116 O O . PRO A 1 292 ? -11.830 3.320 25.965 1.00 84.19 292 PRO A O 1
ATOM 2119 N N . HIS A 1 293 ? -12.657 4.923 27.283 1.00 79.19 293 HIS A N 1
ATOM 2120 C CA . HIS A 1 293 ? -11.350 5.298 27.844 1.00 79.19 293 HIS A CA 1
ATOM 2121 C C . HIS A 1 293 ? -10.519 4.100 28.336 1.00 79.19 293 HIS A C 1
ATOM 2123 O O . HIS A 1 293 ? -9.323 4.037 28.081 1.00 79.19 293 HIS A O 1
ATOM 2129 N N . SER A 1 294 ? -11.151 3.167 29.047 1.00 76.38 294 SER A N 1
ATOM 2130 C CA . SER A 1 294 ? -10.631 1.849 29.436 1.00 76.38 294 SER A CA 1
ATOM 2131 C C . SER A 1 294 ? -11.812 0.978 29.876 1.00 76.38 294 SER A C 1
ATOM 2133 O O . SER A 1 294 ? -12.867 1.510 30.241 1.00 76.38 294 SER A O 1
ATOM 2135 N N . GLY A 1 295 ? -11.665 -0.347 29.864 1.00 82.06 295 GLY A N 1
ATOM 2136 C CA . GLY A 1 295 ? -12.757 -1.226 30.271 1.00 82.06 295 GLY A CA 1
ATOM 2137 C C . GLY A 1 295 ? -12.633 -2.658 29.776 1.00 82.06 295 GLY A C 1
ATOM 2138 O O . GLY A 1 295 ? -11.557 -3.123 29.415 1.00 82.06 295 GLY A O 1
ATOM 2139 N N . GLY A 1 296 ? -13.763 -3.362 29.803 1.00 86.75 296 GLY A N 1
ATOM 2140 C CA . GLY A 1 296 ? -13.899 -4.742 29.329 1.00 86.75 296 GLY A CA 1
ATOM 2141 C C . GLY A 1 296 ? -14.746 -4.848 28.063 1.00 86.75 296 GLY A C 1
ATOM 2142 O O . GLY A 1 296 ? -15.415 -5.861 27.856 1.00 86.75 296 GLY A O 1
ATOM 2143 N N . THR A 1 297 ? -14.840 -3.781 27.262 1.00 90.88 297 THR A N 1
ATOM 2144 C CA . THR A 1 297 ? -15.694 -3.777 26.066 1.00 90.88 297 THR A CA 1
ATOM 2145 C C . THR A 1 297 ? -15.101 -2.932 24.951 1.00 90.88 297 THR A C 1
ATOM 2147 O O . THR A 1 297 ? -14.887 -1.737 25.136 1.00 90.88 297 THR A O 1
ATOM 2150 N N . LEU A 1 298 ? -14.912 -3.559 23.795 1.00 92.31 298 LEU A N 1
ATOM 2151 C CA . LEU A 1 298 ? -14.671 -2.894 22.517 1.00 92.31 298 LEU A CA 1
ATOM 2152 C C . LEU A 1 298 ? -15.979 -2.841 21.725 1.00 92.31 298 LEU A C 1
ATOM 2154 O O . LEU A 1 298 ? -16.889 -3.636 21.976 1.00 92.31 298 LEU A O 1
ATOM 2158 N N . TYR A 1 299 ? -16.077 -1.919 20.777 1.00 93.62 299 TYR A N 1
ATOM 2159 C CA . TYR A 1 299 ? -17.226 -1.804 19.888 1.00 93.62 299 TYR A CA 1
ATOM 2160 C C . TYR A 1 299 ? -16.766 -1.856 18.442 1.00 93.62 299 TYR A C 1
ATOM 2162 O O . TYR A 1 299 ? -15.726 -1.289 18.121 1.00 93.62 299 TYR A O 1
ATOM 2170 N N . TYR A 1 300 ? -17.555 -2.493 17.581 1.00 95.75 300 TYR A N 1
ATOM 2171 C CA . TYR A 1 300 ? -17.362 -2.414 16.137 1.00 95.75 300 TYR A CA 1
ATOM 2172 C C . TYR A 1 300 ? -18.673 -2.150 15.396 1.00 95.75 300 TYR A C 1
ATOM 2174 O O . TYR A 1 300 ? -19.770 -2.277 15.958 1.00 95.75 300 TYR A O 1
ATOM 2182 N N . ARG A 1 301 ? -18.548 -1.772 14.125 1.00 96.31 301 ARG A N 1
ATOM 2183 C CA . ARG A 1 301 ? -19.631 -1.744 13.142 1.00 96.31 301 ARG A CA 1
ATOM 2184 C C . ARG A 1 301 ? -19.077 -2.069 11.760 1.00 96.31 301 ARG A C 1
ATOM 2186 O O . ARG A 1 301 ? -18.001 -1.590 11.419 1.00 96.31 301 ARG A O 1
ATOM 2193 N N . ARG A 1 302 ? -19.818 -2.835 10.968 1.00 97.25 302 ARG A N 1
ATOM 2194 C CA . ARG A 1 302 ? -19.478 -3.152 9.576 1.00 97.25 302 ARG A CA 1
ATOM 2195 C C . ARG A 1 302 ? -20.183 -2.233 8.590 1.00 97.25 302 ARG A C 1
ATOM 2197 O O . ARG A 1 302 ? -21.344 -1.857 8.812 1.00 97.25 302 ARG A O 1
ATOM 2204 N N . PHE A 1 303 ? -19.514 -1.926 7.487 1.00 97.62 303 PHE A N 1
ATOM 2205 C CA . PHE A 1 303 ? -20.036 -1.138 6.375 1.00 97.62 303 PHE A CA 1
ATOM 2206 C C . PHE A 1 303 ? -19.834 -1.855 5.034 1.00 97.62 303 PHE A C 1
ATOM 2208 O O . PHE A 1 303 ? -18.905 -2.639 4.867 1.00 97.62 303 PHE A O 1
ATOM 2215 N N . ASN A 1 304 ? -20.731 -1.583 4.089 1.00 96.81 304 ASN A N 1
ATOM 2216 C CA . ASN A 1 304 ? -20.609 -1.992 2.693 1.00 96.81 304 ASN A CA 1
ATOM 2217 C C . ASN A 1 304 ? -19.752 -0.982 1.918 1.00 96.81 304 ASN A C 1
ATOM 2219 O O . ASN A 1 304 ? -19.622 0.165 2.345 1.00 96.81 304 ASN A O 1
ATOM 2223 N N . ALA A 1 305 ? -19.285 -1.365 0.730 1.00 95.19 305 ALA A N 1
ATOM 2224 C CA . ALA A 1 305 ? -18.497 -0.511 -0.166 1.00 95.19 305 ALA A CA 1
ATOM 2225 C C . ALA A 1 305 ? -19.144 0.846 -0.507 1.00 95.19 305 ALA A C 1
ATOM 2227 O O . ALA A 1 305 ? -18.459 1.834 -0.743 1.00 95.19 305 ALA A O 1
ATOM 2228 N N . ASP A 1 306 ? -20.479 0.929 -0.505 1.00 94.62 306 ASP A N 1
ATOM 2229 C CA . ASP A 1 306 ? -21.216 2.180 -0.735 1.00 94.62 306 ASP A CA 1
ATOM 2230 C C . ASP A 1 306 ? -21.325 3.079 0.517 1.00 94.62 306 ASP A C 1
ATOM 2232 O O . ASP A 1 306 ? -22.054 4.076 0.523 1.00 94.62 306 ASP A O 1
ATOM 2236 N N . GLY A 1 307 ? -20.643 2.707 1.603 1.00 94.94 307 GLY A N 1
ATOM 2237 C CA . GLY A 1 307 ? -20.662 3.379 2.897 1.00 94.94 307 GLY A CA 1
ATOM 2238 C C . GLY A 1 307 ? -21.910 3.100 3.738 1.00 94.94 307 GLY A C 1
ATOM 2239 O O . GLY A 1 307 ? -22.067 3.682 4.815 1.00 94.94 307 GLY A O 1
ATOM 2240 N N . THR A 1 308 ? -22.833 2.237 3.303 1.00 96.44 308 THR A N 1
ATOM 2241 C CA . THR A 1 308 ? -24.006 1.886 4.117 1.00 96.44 308 THR A CA 1
ATOM 2242 C C . THR A 1 308 ? -23.654 0.898 5.225 1.00 96.44 308 THR A C 1
ATOM 2244 O O . THR A 1 308 ? -22.878 -0.034 5.044 1.00 96.44 308 THR A O 1
ATOM 2247 N N . TRP A 1 309 ? -24.252 1.072 6.404 1.00 96.88 309 TRP A N 1
ATOM 2248 C CA . TRP A 1 309 ? -24.002 0.187 7.542 1.00 96.88 309 TRP A CA 1
ATOM 2249 C C . TRP A 1 309 ? -24.690 -1.172 7.385 1.00 96.88 309 TRP A C 1
ATOM 2251 O O . TRP A 1 309 ? -25.907 -1.231 7.188 1.00 96.88 309 TRP A O 1
ATOM 2261 N N . GLN A 1 310 ? -23.938 -2.254 7.587 1.00 96.44 310 GLN A N 1
ATOM 2262 C CA . GLN A 1 310 ? -24.483 -3.612 7.688 1.00 96.44 310 GLN A CA 1
ATOM 2263 C C . GLN A 1 310 ? -25.155 -3.832 9.049 1.00 96.44 310 GLN A C 1
ATOM 2265 O O . GLN A 1 310 ? -26.217 -4.451 9.150 1.00 96.44 310 GLN A O 1
ATOM 2270 N N . ASP A 1 311 ? -24.559 -3.279 10.108 1.00 95.50 311 ASP A N 1
ATOM 2271 C CA . ASP A 1 311 ? -25.067 -3.419 11.466 1.00 95.50 311 ASP A CA 1
ATOM 2272 C C . ASP A 1 311 ? -26.046 -2.287 11.836 1.00 95.50 311 ASP A C 1
ATOM 2274 O O . ASP A 1 311 ? -25.789 -1.101 11.565 1.00 95.50 311 ASP A O 1
ATOM 2278 N N . PRO A 1 312 ? -27.151 -2.601 12.544 1.00 91.06 312 PRO A N 1
ATOM 2279 C CA . PRO A 1 312 ? -28.145 -1.607 12.957 1.00 91.06 312 PRO A CA 1
ATOM 2280 C C . PRO A 1 312 ? -27.619 -0.614 14.008 1.00 91.06 312 PRO A C 1
ATOM 2282 O O . PRO A 1 312 ? -28.272 0.394 14.274 1.00 91.06 312 PRO A O 1
ATOM 2285 N N . GLY A 1 313 ? -26.464 -0.892 14.617 1.00 91.19 313 GLY A N 1
ATOM 2286 C CA . GLY A 1 313 ? -25.798 -0.052 15.606 1.00 91.19 313 GLY A CA 1
ATOM 2287 C C . GLY A 1 313 ? -24.488 -0.683 16.080 1.00 91.19 313 GLY A C 1
ATOM 2288 O O . GLY A 1 313 ? -24.053 -1.687 15.524 1.00 91.19 313 GLY A O 1
ATOM 2289 N N . ALA A 1 314 ? -23.879 -0.099 17.114 1.00 92.38 314 ALA A N 1
ATOM 2290 C CA . ALA A 1 314 ? -22.625 -0.587 17.686 1.00 92.38 314 ALA A CA 1
ATOM 2291 C C . ALA A 1 314 ? -22.762 -2.023 18.226 1.00 92.38 314 ALA A C 1
ATOM 2293 O O . ALA A 1 314 ? -23.641 -2.302 19.050 1.00 92.38 314 ALA A O 1
ATOM 2294 N N . VAL A 1 315 ? -21.861 -2.913 17.812 1.00 95.38 315 VAL A N 1
ATOM 2295 C CA . VAL A 1 315 ? -21.776 -4.287 18.313 1.00 95.38 315 VAL A CA 1
ATOM 2296 C C . VAL A 1 315 ? -20.746 -4.344 19.435 1.00 95.38 315 VAL A C 1
ATOM 2298 O O . VAL A 1 315 ? -19.582 -4.016 19.237 1.00 95.38 315 VAL A O 1
ATOM 2301 N N . ALA A 1 316 ? -21.179 -4.744 20.633 1.00 94.56 316 ALA A N 1
ATOM 2302 C CA . ALA A 1 316 ? -20.315 -4.824 21.807 1.00 94.56 316 ALA A CA 1
ATOM 2303 C C . ALA A 1 316 ? -19.551 -6.155 21.859 1.00 94.56 316 ALA A C 1
ATOM 2305 O O . ALA A 1 316 ? -20.148 -7.233 21.829 1.00 94.56 316 ALA A O 1
ATOM 2306 N N . VAL A 1 317 ? -18.238 -6.072 22.042 1.00 94.38 317 VAL A N 1
ATOM 2307 C CA . VAL A 1 317 ? -17.319 -7.204 22.162 1.00 94.38 317 VAL A CA 1
ATOM 2308 C C . VAL A 1 317 ? -16.750 -7.219 23.573 1.00 94.38 317 VAL A C 1
ATOM 2310 O O . VAL A 1 317 ? -15.981 -6.342 23.960 1.00 94.38 317 VAL A O 1
ATOM 2313 N N . SER A 1 318 ? -17.135 -8.216 24.373 1.00 92.62 318 SER A N 1
ATOM 2314 C CA . SER A 1 318 ? -16.567 -8.390 25.714 1.00 92.62 318 SER A CA 1
ATOM 2315 C C . SER A 1 318 ? -15.113 -8.856 25.629 1.00 92.62 318 SER A C 1
ATOM 2317 O O . SER A 1 318 ? -14.830 -9.864 24.972 1.00 92.62 318 SER A O 1
ATOM 2319 N N . VAL A 1 319 ? -14.233 -8.139 26.329 1.00 89.50 319 VAL A N 1
ATOM 2320 C CA . VAL A 1 319 ? -12.792 -8.411 26.445 1.00 89.50 319 VAL A CA 1
ATOM 2321 C C . VAL A 1 319 ? -12.385 -8.475 27.919 1.00 89.50 319 VAL A C 1
ATOM 2323 O O . VAL A 1 319 ? -13.073 -7.933 28.788 1.00 89.50 319 VAL A O 1
ATOM 2326 N N . ASN A 1 320 ? -11.285 -9.165 28.220 1.00 80.06 320 ASN A N 1
ATOM 2327 C CA . ASN A 1 320 ? -10.808 -9.368 29.591 1.00 80.06 320 ASN A CA 1
ATOM 2328 C C . ASN A 1 320 ? -10.379 -8.055 30.270 1.00 80.06 320 ASN A C 1
ATOM 2330 O O . ASN A 1 320 ? -10.686 -7.872 31.446 1.00 80.06 320 ASN A O 1
ATOM 2334 N N . GLN A 1 321 ? -9.738 -7.150 29.528 1.00 78.25 321 GLN A N 1
ATOM 2335 C CA . GLN A 1 321 ? -9.526 -5.730 29.816 1.00 78.25 321 GLN A CA 1
ATOM 2336 C C . GLN A 1 321 ? -8.735 -5.137 28.643 1.00 78.25 321 GLN A C 1
ATOM 2338 O O . GLN A 1 321 ? -7.751 -5.741 28.240 1.00 78.25 321 GLN A O 1
ATOM 2343 N N . HIS A 1 322 ? -9.108 -3.965 28.131 1.00 72.62 322 HIS A N 1
ATOM 2344 C CA . HIS A 1 322 ? -8.286 -3.232 27.159 1.00 72.62 322 HIS A CA 1
ATOM 2345 C C . HIS A 1 322 ? -7.576 -2.042 27.821 1.00 72.62 322 HIS A C 1
ATOM 2347 O O . HIS A 1 322 ? -8.069 -1.455 28.797 1.00 72.62 322 HIS A O 1
ATOM 2353 N N . TYR A 1 323 ? -6.401 -1.697 27.296 1.00 72.06 323 TYR A N 1
ATOM 2354 C CA . TYR A 1 323 ? -5.577 -0.589 27.783 1.00 72.06 323 TYR A CA 1
ATOM 2355 C C . TYR A 1 323 ? -6.188 0.793 27.466 1.00 72.06 323 TYR A C 1
ATOM 2357 O O . TYR A 1 323 ? -7.151 0.905 26.699 1.00 72.06 323 TYR A O 1
ATOM 2365 N N . TRP A 1 324 ? -5.667 1.851 28.102 1.00 72.12 324 TRP A N 1
ATOM 2366 C CA . TRP A 1 324 ? -6.182 3.215 27.932 1.00 72.12 324 TRP A CA 1
ATOM 2367 C C . TRP A 1 324 ? -5.927 3.775 26.526 1.00 72.12 324 TRP A C 1
ATOM 2369 O O . TRP A 1 324 ? -4.959 3.367 25.898 1.00 72.12 324 TRP A O 1
ATOM 2379 N N . TYR A 1 325 ? -6.748 4.742 26.089 1.00 66.00 325 TYR A N 1
ATOM 2380 C CA . TYR A 1 325 ? -6.609 5.600 24.887 1.00 66.00 325 TYR A CA 1
ATOM 2381 C C . TYR A 1 325 ? -6.519 4.915 23.509 1.00 66.00 325 TYR A C 1
ATOM 2383 O O . TYR A 1 325 ? -7.142 5.410 22.579 1.00 66.00 325 TYR A O 1
ATOM 2391 N N . ASP A 1 326 ? -5.794 3.810 23.379 1.00 73.12 326 ASP A N 1
ATOM 2392 C CA . ASP A 1 326 ? -5.578 3.090 22.131 1.00 73.12 326 ASP A CA 1
ATOM 2393 C C . ASP A 1 326 ? -5.067 1.664 22.412 1.00 73.12 326 ASP A C 1
ATOM 2395 O O . ASP A 1 326 ? -3.880 1.348 22.342 1.00 73.12 326 ASP A O 1
ATOM 2399 N N . GLY A 1 327 ? -5.957 0.826 22.940 1.00 77.88 327 GLY A N 1
ATOM 2400 C CA . GLY A 1 327 ? -5.620 -0.498 23.464 1.00 77.88 327 GLY A CA 1
ATOM 2401 C C . GLY A 1 327 ? -5.895 -1.644 22.498 1.00 77.88 327 GLY A C 1
ATOM 2402 O O . GLY A 1 327 ? -5.806 -2.796 22.934 1.00 77.88 327 GLY A O 1
ATOM 2403 N N . HIS A 1 328 ? -6.281 -1.346 21.257 1.00 86.75 328 HIS A N 1
ATOM 2404 C CA . HIS A 1 328 ? -6.653 -2.331 20.250 1.00 86.75 328 HIS A CA 1
ATOM 2405 C C . HIS A 1 328 ? -6.325 -1.849 18.836 1.00 86.75 328 HIS A C 1
ATOM 2407 O O . HIS A 1 328 ? -6.061 -0.672 18.644 1.00 86.75 328 HIS A O 1
ATOM 2413 N N . THR A 1 329 ? -6.379 -2.764 17.875 1.00 88.00 329 THR A N 1
ATOM 2414 C CA . THR A 1 329 ? -6.376 -2.495 16.432 1.00 88.00 329 THR A CA 1
ATOM 2415 C C . THR A 1 329 ? -7.246 -3.549 15.734 1.00 88.00 329 THR A C 1
ATOM 2417 O O . THR A 1 329 ? -7.749 -4.483 16.381 1.00 88.00 329 THR A O 1
ATOM 2420 N N . VAL A 1 330 ? -7.452 -3.392 14.430 1.00 92.31 330 VAL A N 1
ATOM 2421 C CA . VAL A 1 330 ? -8.269 -4.278 13.602 1.00 92.31 330 VAL A CA 1
ATOM 2422 C C . VAL A 1 330 ? -7.575 -4.646 12.294 1.00 92.31 330 VAL A C 1
ATOM 2424 O O . VAL A 1 330 ? -6.620 -3.997 11.879 1.00 92.31 330 VAL A O 1
ATOM 2427 N N . GLY A 1 331 ? -8.061 -5.706 11.658 1.00 92.56 331 GLY A N 1
ATOM 2428 C CA . GLY A 1 331 ? -7.712 -6.079 10.289 1.00 92.56 331 GLY A CA 1
ATOM 2429 C C . GLY A 1 331 ? -8.831 -6.886 9.658 1.00 92.56 331 GLY A C 1
ATOM 2430 O O . GLY A 1 331 ? -9.658 -7.467 10.374 1.00 92.56 331 GLY A O 1
ATOM 2431 N N . MET A 1 332 ? -8.860 -6.919 8.332 1.00 94.25 332 MET A N 1
ATOM 2432 C CA . MET A 1 332 ? -9.860 -7.642 7.554 1.00 94.25 332 MET A CA 1
ATOM 2433 C C . MET A 1 332 ? -9.208 -8.289 6.336 1.00 94.25 332 MET A C 1
ATOM 2435 O O . MET A 1 332 ? -8.510 -7.609 5.601 1.00 94.25 332 MET A O 1
ATOM 2439 N N . ASN A 1 333 ? -9.450 -9.582 6.116 1.00 93.19 333 ASN A N 1
ATOM 2440 C CA . ASN A 1 333 ? -8.957 -10.290 4.933 1.00 93.19 333 ASN A CA 1
ATOM 2441 C C . ASN A 1 333 ? -9.936 -10.219 3.749 1.00 93.19 333 ASN A C 1
ATOM 2443 O O . ASN A 1 333 ? -11.081 -9.771 3.885 1.00 93.19 333 ASN A O 1
ATOM 2447 N N . ASP A 1 334 ? -9.491 -10.694 2.583 1.00 91.81 334 ASP A N 1
ATOM 2448 C CA . ASP A 1 334 ? -10.275 -10.658 1.345 1.00 91.81 334 ASP A CA 1
ATOM 2449 C C . ASP A 1 334 ? -11.465 -11.628 1.340 1.00 91.81 334 ASP A C 1
ATOM 2451 O O . ASP A 1 334 ? -12.449 -11.397 0.631 1.00 91.81 334 ASP A O 1
ATOM 2455 N N . SER A 1 335 ? -11.473 -12.632 2.223 1.00 94.12 335 SER A N 1
ATOM 2456 C CA . SER A 1 335 ? -12.673 -13.431 2.515 1.00 94.12 335 SER A CA 1
ATOM 2457 C C . SER A 1 335 ? -13.730 -12.693 3.353 1.00 94.12 335 SER A C 1
ATOM 2459 O O . SER A 1 335 ? -14.812 -13.238 3.587 1.00 94.12 335 SER A O 1
ATOM 2461 N N . GLY A 1 336 ? -13.442 -11.476 3.826 1.00 94.56 336 GLY A N 1
ATOM 2462 C CA . GLY A 1 336 ? -14.339 -10.655 4.649 1.00 94.56 336 GLY A CA 1
ATOM 2463 C C . GLY A 1 336 ? -14.316 -11.009 6.139 1.00 94.56 336 GLY A C 1
ATOM 2464 O O . GLY A 1 336 ? -15.102 -10.468 6.918 1.00 94.56 336 GLY A O 1
ATOM 2465 N N . GLN A 1 337 ? -13.425 -11.906 6.559 1.00 96.69 337 GLN A N 1
ATOM 2466 C CA . GLN A 1 337 ? -13.205 -12.214 7.968 1.00 96.69 337 GLN A CA 1
ATOM 2467 C C . GLN A 1 337 ? -12.395 -11.085 8.591 1.00 96.69 337 GLN A C 1
ATOM 2469 O O . GLN A 1 337 ? -11.504 -10.516 7.962 1.00 96.69 337 GLN A O 1
ATOM 2474 N N . PHE A 1 338 ? -12.683 -10.766 9.846 1.00 96.19 338 PHE A N 1
ATOM 2475 C CA . PHE A 1 338 ? -12.030 -9.652 10.519 1.00 96.19 338 PHE A CA 1
ATOM 2476 C C . PHE A 1 338 ? -11.616 -10.002 11.935 1.00 96.19 338 PHE A C 1
ATOM 2478 O O . PHE A 1 338 ? -12.195 -10.870 12.591 1.00 96.19 338 PHE A O 1
ATOM 2485 N N . VAL A 1 339 ? -10.604 -9.301 12.425 1.00 94.88 339 VAL A N 1
ATOM 2486 C CA . VAL A 1 339 ? -9.996 -9.551 13.727 1.00 94.88 339 VAL A CA 1
ATOM 2487 C C . VAL A 1 339 ? -10.004 -8.281 14.568 1.00 94.88 339 VAL A C 1
ATOM 2489 O O . VAL A 1 339 ? -9.760 -7.182 14.078 1.00 94.88 339 VAL A O 1
ATOM 2492 N N . LEU A 1 340 ? -10.296 -8.440 15.858 1.00 93.44 340 LEU A N 1
ATOM 2493 C CA . LEU A 1 340 ? -10.016 -7.429 16.873 1.00 93.44 340 LEU A CA 1
ATOM 2494 C C . LEU A 1 340 ? -8.859 -7.946 17.719 1.00 93.44 340 LEU A C 1
ATOM 2496 O O . LEU A 1 340 ? -9.002 -8.984 18.368 1.00 93.44 340 LEU A O 1
ATOM 2500 N N . LEU A 1 341 ? -7.748 -7.216 17.734 1.00 89.62 341 LEU A N 1
ATOM 2501 C CA . LEU A 1 341 ? -6.575 -7.482 18.566 1.00 89.62 341 LEU A CA 1
ATOM 2502 C C . LEU A 1 341 ? -6.529 -6.449 19.681 1.00 89.62 341 LEU A C 1
ATOM 2504 O O . LEU A 1 341 ? -6.632 -5.259 19.404 1.00 89.62 341 LEU A O 1
ATOM 2508 N N . TRP A 1 342 ? -6.342 -6.862 20.930 1.00 87.56 342 TRP A N 1
ATOM 2509 C CA . TRP A 1 342 ? -6.216 -5.931 22.048 1.00 87.56 342 TRP A CA 1
ATOM 2510 C C . TRP A 1 342 ? -5.149 -6.361 23.041 1.00 87.56 342 TRP A C 1
ATOM 2512 O O . TRP A 1 342 ? -4.785 -7.533 23.151 1.00 87.56 342 TRP A O 1
ATOM 2522 N N . ARG A 1 343 ? -4.667 -5.384 23.812 1.00 80.31 343 ARG A N 1
ATOM 2523 C CA . ARG A 1 343 ? -3.742 -5.644 24.913 1.00 80.31 343 ARG A CA 1
ATOM 2524 C C . ARG A 1 343 ? -4.491 -5.849 26.221 1.00 80.31 343 ARG A C 1
ATOM 2526 O O . ARG A 1 343 ? -5.177 -4.940 26.698 1.00 80.31 343 ARG A O 1
ATOM 2533 N N . SER A 1 344 ? -4.312 -7.031 26.799 1.00 76.12 344 SER A N 1
ATOM 2534 C CA . SER A 1 344 ? -4.884 -7.453 28.073 1.00 76.12 344 SER A CA 1
ATOM 2535 C C . SER A 1 344 ? -4.277 -6.703 29.270 1.00 76.12 344 SER A C 1
ATOM 2537 O O . SER A 1 344 ? -3.237 -6.040 29.188 1.00 76.12 344 SER A O 1
ATOM 2539 N N . SER A 1 345 ? -4.890 -6.855 30.447 1.00 71.00 345 SER A N 1
ATOM 2540 C CA . SER A 1 345 ? -4.405 -6.253 31.701 1.00 71.00 345 SER A CA 1
ATOM 2541 C C . SER A 1 345 ? -3.037 -6.750 32.168 1.00 71.00 345 SER A C 1
ATOM 2543 O O . SER A 1 345 ? -2.341 -6.034 32.885 1.00 71.00 345 SER A O 1
ATOM 2545 N N . ASP A 1 346 ? -2.678 -7.989 31.816 1.00 70.88 346 ASP A N 1
ATOM 2546 C CA . ASP A 1 346 ? -1.360 -8.583 32.068 1.00 70.88 346 ASP A CA 1
ATOM 2547 C C . ASP A 1 346 ? -0.392 -8.333 30.907 1.00 70.88 346 ASP A C 1
ATOM 2549 O O . ASP A 1 346 ? 0.667 -8.954 30.840 1.00 70.88 346 ASP A O 1
ATOM 2553 N N . SER A 1 347 ? -0.724 -7.363 30.044 1.00 71.25 347 SER A N 1
ATOM 2554 C CA . SER A 1 347 ? 0.143 -6.870 28.986 1.00 71.25 347 SER A CA 1
ATOM 2555 C C . SER A 1 347 ? 0.436 -7.888 27.878 1.00 71.25 347 SER A C 1
ATOM 2557 O O . SER A 1 347 ? 1.390 -7.692 27.123 1.00 71.25 347 SER A O 1
ATOM 2559 N N . GLN A 1 348 ? -0.392 -8.920 27.737 1.00 77.00 348 GLN A N 1
ATOM 2560 C CA . GLN A 1 348 ? -0.338 -9.872 26.630 1.00 77.00 348 GLN A CA 1
ATOM 2561 C C . GLN A 1 348 ? -1.295 -9.449 25.513 1.00 77.00 348 GLN A C 1
ATOM 2563 O O . GLN A 1 348 ? -2.208 -8.651 25.733 1.00 77.00 348 GLN A O 1
ATOM 2568 N N . LEU A 1 349 ? -1.059 -9.952 24.306 1.00 81.56 349 LEU A N 1
ATOM 2569 C CA . LEU A 1 349 ? -1.999 -9.777 23.209 1.00 81.56 349 LEU A CA 1
ATOM 2570 C C . LEU A 1 349 ? -3.042 -10.889 23.226 1.00 81.56 349 LEU A C 1
ATOM 2572 O O . LEU A 1 349 ? -2.702 -12.069 23.313 1.00 81.56 349 LEU A O 1
ATOM 2576 N N . ASP A 1 350 ? -4.299 -10.491 23.099 1.00 88.06 350 ASP A N 1
ATOM 2577 C CA . ASP A 1 350 ? -5.427 -11.376 22.848 1.00 88.06 350 ASP A CA 1
ATOM 2578 C C . ASP A 1 350 ? -6.121 -10.906 21.576 1.00 88.06 350 ASP A C 1
ATOM 2580 O O . ASP A 1 350 ? -6.185 -9.703 21.306 1.00 88.06 350 ASP A O 1
ATOM 2584 N N . PHE A 1 351 ? -6.688 -11.834 20.817 1.00 91.75 351 PHE A N 1
ATOM 2585 C CA . PHE A 1 351 ? -7.493 -11.467 19.666 1.00 91.75 351 PHE A CA 1
ATOM 2586 C C . PHE A 1 351 ? -8.701 -12.368 19.493 1.00 91.75 351 PHE A C 1
ATOM 2588 O O . PHE A 1 351 ? -8.772 -13.498 19.983 1.00 91.75 351 PHE A O 1
ATOM 2595 N N . ARG A 1 352 ? -9.676 -11.843 18.764 1.00 95.31 352 ARG A N 1
ATOM 2596 C CA . ARG A 1 352 ? -10.873 -12.573 18.370 1.00 95.31 352 ARG A CA 1
ATOM 2597 C C . ARG A 1 352 ? -11.091 -12.393 16.881 1.00 95.31 352 ARG A C 1
ATOM 2599 O O . ARG A 1 352 ? -11.130 -11.257 16.414 1.00 95.31 352 ARG A O 1
ATOM 2606 N N . VAL A 1 353 ? -11.253 -13.511 16.182 1.00 96.69 353 VAL A N 1
ATOM 2607 C CA . VAL A 1 353 ? -11.564 -13.549 14.752 1.00 96.69 353 VAL A CA 1
ATOM 2608 C C . VAL A 1 353 ? -13.059 -13.756 14.578 1.00 96.69 353 VAL A C 1
ATOM 2610 O O . VAL A 1 353 ? -13.683 -14.573 15.268 1.00 96.69 353 VAL A O 1
ATOM 2613 N N . PHE A 1 354 ? -13.622 -13.009 13.646 1.00 97.62 354 PHE A N 1
ATOM 2614 C CA . PHE A 1 354 ? -15.017 -13.032 13.266 1.00 97.62 354 PHE A CA 1
ATOM 2615 C C . PHE A 1 354 ? -15.141 -13.402 11.791 1.00 97.62 354 PHE A C 1
ATOM 2617 O O . PHE A 1 354 ? -14.293 -13.044 10.976 1.00 97.62 354 PHE A O 1
ATOM 2624 N N . ASP A 1 355 ? -16.211 -14.112 11.458 1.00 96.88 355 ASP A N 1
ATOM 2625 C CA . ASP A 1 355 ? -16.624 -14.320 10.077 1.00 96.88 355 ASP A CA 1
ATOM 2626 C C . ASP A 1 355 ? -17.218 -13.027 9.502 1.00 96.88 355 ASP A C 1
ATOM 2628 O O . ASP A 1 355 ? -17.588 -12.116 10.253 1.00 96.88 355 ASP A O 1
ATOM 2632 N N . GLY A 1 356 ? -17.392 -12.962 8.182 1.00 93.88 356 GLY A N 1
ATOM 2633 C CA . GLY A 1 356 ? -17.965 -11.791 7.509 1.00 93.88 356 GLY A CA 1
ATOM 2634 C C . GLY A 1 356 ? -19.379 -11.438 7.980 1.00 93.88 356 GLY A C 1
ATOM 2635 O O . GLY A 1 356 ? -19.793 -10.284 7.895 1.00 93.88 356 GLY A O 1
ATOM 2636 N N . ASP A 1 357 ? -20.116 -12.393 8.563 1.00 94.50 357 ASP A N 1
ATOM 2637 C CA . ASP A 1 357 ? -21.435 -12.169 9.165 1.00 94.50 357 ASP A CA 1
ATOM 2638 C C . ASP A 1 357 ? -21.399 -11.651 10.624 1.00 94.50 357 ASP A C 1
ATOM 2640 O O . ASP A 1 357 ? -22.448 -11.288 11.174 1.00 94.50 357 ASP A O 1
ATOM 2644 N N . GLY A 1 358 ? -20.207 -11.542 11.219 1.00 94.75 358 GLY A N 1
ATOM 2645 C CA . GLY A 1 358 ? -19.964 -11.105 12.595 1.00 94.75 358 GLY A CA 1
ATOM 2646 C C . GLY A 1 358 ? -20.021 -12.229 13.635 1.00 94.75 358 GLY A C 1
ATOM 2647 O O . GLY A 1 358 ? -19.927 -11.956 14.838 1.00 94.75 358 GLY A O 1
ATOM 2648 N N . SER A 1 359 ? -20.193 -13.488 13.223 1.00 96.31 359 SER A N 1
ATOM 2649 C CA . SER A 1 359 ? -20.084 -14.646 14.112 1.00 96.31 359 SER A CA 1
ATOM 2650 C C . SER A 1 359 ? -18.631 -14.903 14.519 1.00 96.31 359 SER A C 1
ATOM 2652 O O . SER A 1 359 ? -17.703 -14.617 13.779 1.00 96.31 359 SER A O 1
ATOM 2654 N N . VAL A 1 360 ? -18.409 -15.409 15.734 1.00 97.38 360 VAL A N 1
ATOM 2655 C CA . VAL A 1 360 ? -17.049 -15.657 16.244 1.00 97.38 360 VAL A CA 1
ATOM 2656 C C . VAL A 1 360 ? -16.506 -16.960 15.661 1.00 97.38 360 VAL A C 1
ATOM 2658 O O . VAL A 1 360 ? -17.103 -18.016 15.884 1.00 97.38 360 VAL A O 1
ATOM 2661 N N . LEU A 1 361 ? -15.359 -16.886 14.986 1.00 96.81 361 LEU A N 1
ATOM 2662 C CA . LEU A 1 361 ? -14.619 -18.039 14.466 1.00 96.81 361 LEU A CA 1
ATOM 2663 C C . LEU A 1 361 ? -13.592 -18.545 15.476 1.00 96.81 361 LEU A C 1
ATOM 2665 O O . LEU A 1 361 ? -13.523 -19.745 15.741 1.00 96.81 361 LEU A O 1
ATOM 2669 N N . ALA A 1 362 ? -12.846 -17.624 16.086 1.00 96.19 362 ALA A N 1
ATOM 2670 C CA . ALA A 1 362 ? -11.767 -17.948 17.007 1.00 96.19 362 ALA A CA 1
ATOM 2671 C C . ALA A 1 362 ? -11.656 -16.921 18.132 1.00 96.19 362 ALA A C 1
ATOM 2673 O O . ALA A 1 362 ? -11.904 -15.733 17.935 1.00 96.19 362 ALA A O 1
ATOM 2674 N N . ASP A 1 363 ? -11.253 -17.381 19.313 1.00 94.12 363 ASP A N 1
ATOM 2675 C CA . ASP A 1 363 ? -10.939 -16.536 20.465 1.00 94.12 363 ASP A CA 1
ATOM 2676 C C . ASP A 1 363 ? -9.604 -17.010 21.040 1.00 94.12 363 ASP A C 1
ATOM 2678 O O . ASP A 1 363 ? -9.527 -18.059 21.691 1.00 94.12 363 ASP A O 1
ATOM 2682 N N . VAL A 1 364 ? -8.545 -16.274 20.714 1.00 90.12 364 VAL A N 1
ATOM 2683 C CA . VAL A 1 364 ? -7.168 -16.638 21.028 1.00 90.12 364 VAL A CA 1
ATOM 2684 C C . VAL A 1 364 ? -6.687 -15.754 22.161 1.00 90.12 364 VAL A C 1
ATOM 2686 O O . VAL A 1 364 ? -6.569 -14.535 22.050 1.00 90.12 364 VAL A O 1
ATOM 2689 N N . GLN A 1 365 ? -6.422 -16.406 23.284 1.00 88.00 365 GLN A N 1
ATOM 2690 C CA . GLN A 1 365 ? -5.925 -15.766 24.488 1.00 88.00 365 GLN A CA 1
ATOM 2691 C C . GLN A 1 365 ? -4.420 -15.984 24.570 1.00 88.00 365 GLN A C 1
ATOM 2693 O O . GLN A 1 365 ? -3.958 -17.118 24.413 1.00 88.00 365 GLN A O 1
ATOM 2698 N N . ARG A 1 366 ? -3.678 -14.929 24.905 1.00 80.69 366 ARG A N 1
ATOM 2699 C CA . ARG A 1 366 ? -2.220 -14.936 25.052 1.00 80.69 366 ARG A CA 1
ATOM 2700 C C . ARG A 1 366 ? -1.537 -15.370 23.764 1.00 80.69 366 ARG A C 1
ATOM 2702 O O . ARG A 1 366 ? -0.717 -16.284 23.765 1.00 80.69 366 ARG A O 1
ATOM 2709 N N . ALA A 1 367 ? -1.899 -14.685 22.684 1.00 78.19 367 ALA A N 1
ATOM 2710 C CA . ALA A 1 367 ? -1.354 -14.867 21.346 1.00 78.19 367 ALA A CA 1
ATOM 2711 C C . ALA A 1 367 ? 0.160 -14.627 21.273 1.00 78.19 367 ALA A C 1
ATOM 2713 O O . ALA A 1 367 ? 0.795 -14.994 20.291 1.00 78.19 367 ALA A O 1
ATOM 2714 N N . THR A 1 368 ? 0.745 -14.006 22.297 1.00 71.06 368 THR A N 1
ATOM 2715 C CA . THR A 1 368 ? 2.179 -13.759 22.353 1.00 71.06 368 THR A CA 1
ATOM 2716 C C . THR A 1 368 ? 2.800 -14.210 23.679 1.00 71.06 368 THR A C 1
ATOM 2718 O O . THR A 1 368 ? 2.126 -14.214 24.726 1.00 71.06 368 THR A O 1
ATOM 2721 N N . PRO A 1 369 ? 4.095 -14.589 23.675 1.00 66.88 369 PRO A N 1
ATOM 2722 C CA . PRO A 1 369 ? 4.837 -14.900 24.889 1.00 66.88 369 PRO A CA 1
ATOM 2723 C C . PRO A 1 369 ? 4.762 -13.766 25.918 1.00 66.88 369 PRO A C 1
ATOM 2725 O O . PRO A 1 369 ? 4.657 -12.582 25.583 1.00 66.88 369 PRO A O 1
ATOM 2728 N N . ALA A 1 370 ? 4.822 -14.132 27.202 1.00 63.56 370 ALA A N 1
ATOM 2729 C CA . ALA A 1 370 ? 4.836 -13.155 28.284 1.00 63.56 370 ALA A CA 1
ATOM 2730 C C . ALA A 1 370 ? 6.082 -12.262 28.179 1.00 63.56 370 ALA A C 1
ATOM 2732 O O . ALA A 1 370 ? 7.201 -12.756 28.078 1.00 63.56 370 ALA A O 1
ATOM 2733 N N . PHE A 1 371 ? 5.879 -10.946 28.238 1.00 57.53 371 PHE A N 1
ATOM 2734 C CA . PHE A 1 371 ? 6.957 -9.965 28.143 1.00 57.53 371 PHE A CA 1
ATOM 2735 C C . PHE A 1 371 ? 7.915 -10.086 29.347 1.00 57.53 371 PHE A C 1
ATOM 2737 O O . PHE A 1 371 ? 7.532 -9.788 30.483 1.00 57.53 371 PHE A O 1
ATOM 2744 N N . GLU A 1 372 ? 9.165 -10.512 29.130 1.00 53.44 372 GLU A N 1
ATOM 2745 C CA . GLU A 1 372 ? 10.191 -10.539 30.180 1.00 53.44 372 GLU A CA 1
ATOM 2746 C C . GLU A 1 372 ? 10.886 -9.167 30.294 1.00 53.44 372 GLU A C 1
ATOM 2748 O O . GLU A 1 372 ? 11.684 -8.781 29.451 1.00 53.44 372 GLU A O 1
ATOM 2753 N N . GLY A 1 373 ? 10.630 -8.420 31.377 1.00 49.16 373 GLY A N 1
ATOM 2754 C CA . GLY A 1 373 ? 11.544 -7.349 31.813 1.00 49.16 373 GLY A CA 1
ATOM 2755 C C . GLY A 1 373 ? 11.204 -5.892 31.459 1.00 49.16 373 GLY A C 1
ATOM 2756 O O . GLY A 1 373 ? 12.069 -5.030 31.610 1.00 49.16 373 GLY A O 1
ATOM 2757 N N . GLY A 1 374 ? 9.962 -5.555 31.099 1.00 51.69 374 GLY A N 1
ATOM 2758 C CA . GLY A 1 374 ? 9.556 -4.153 30.910 1.00 51.69 374 GLY A CA 1
ATOM 2759 C C . GLY A 1 374 ? 8.046 -3.923 30.805 1.00 51.69 374 GLY A C 1
ATOM 2760 O O . GLY A 1 374 ? 7.254 -4.859 30.825 1.00 51.69 374 GLY A O 1
ATOM 2761 N N . THR A 1 375 ? 7.642 -2.653 30.747 1.00 51.56 375 THR A N 1
ATOM 2762 C CA . THR A 1 375 ? 6.275 -2.250 30.386 1.00 51.56 375 THR A CA 1
ATOM 2763 C C . THR A 1 375 ? 6.162 -2.241 28.865 1.00 51.56 375 THR A C 1
ATOM 2765 O O . THR A 1 375 ? 6.970 -1.550 28.241 1.00 51.56 375 THR A O 1
ATOM 2768 N N . PRO A 1 376 ? 5.183 -2.932 28.263 1.00 52.53 376 PRO A N 1
ATOM 2769 C CA . PRO A 1 376 ? 4.948 -2.830 26.833 1.00 52.53 376 PRO A CA 1
ATOM 2770 C C . PRO A 1 376 ? 4.425 -1.434 26.535 1.00 52.53 376 PRO A C 1
ATOM 2772 O O . PRO A 1 376 ? 3.274 -1.098 26.814 1.00 52.53 376 PRO A O 1
ATOM 2775 N N . PHE A 1 377 ? 5.331 -0.584 26.082 1.00 47.88 377 PHE A N 1
ATOM 2776 C CA . PHE A 1 377 ? 5.020 0.766 25.661 1.00 47.88 377 PHE A CA 1
ATOM 2777 C C . PHE A 1 377 ? 4.518 0.726 24.213 1.00 47.88 377 PHE A C 1
ATOM 2779 O O . PHE A 1 377 ? 5.147 0.110 23.363 1.00 47.88 377 PHE A O 1
ATOM 2786 N N . ASP A 1 378 ? 3.424 1.443 23.948 1.00 51.78 378 ASP A N 1
ATOM 2787 C CA . ASP A 1 378 ? 3.101 2.041 22.642 1.00 51.78 378 ASP A CA 1
ATOM 2788 C C . ASP A 1 378 ? 2.839 1.126 21.418 1.00 51.78 378 ASP A C 1
ATOM 2790 O O . ASP A 1 378 ? 2.776 1.661 20.314 1.00 51.78 378 ASP A O 1
ATOM 2794 N N . SER A 1 379 ? 2.596 -0.190 21.560 1.00 51.72 379 SER A N 1
ATOM 2795 C CA . SER A 1 379 ? 2.401 -1.094 20.396 1.00 51.72 379 SER A CA 1
ATOM 2796 C C . SER A 1 379 ? 1.313 -0.671 19.400 1.00 51.72 379 SER A C 1
ATOM 2798 O O . SER A 1 379 ? 1.471 -0.931 18.219 1.00 51.72 379 SER A O 1
ATOM 2800 N N . PHE A 1 380 ? 0.229 -0.032 19.853 1.00 59.53 380 PHE A N 1
ATOM 2801 C CA . PHE A 1 380 ? -0.812 0.514 18.961 1.00 59.53 380 PHE A CA 1
ATOM 2802 C C . PHE A 1 380 ? -0.703 2.037 18.820 1.00 59.53 380 PHE A C 1
ATOM 2804 O O . PHE A 1 380 ? -0.892 2.584 17.745 1.00 59.53 380 PHE A O 1
ATOM 2811 N N . ARG A 1 381 ? -0.247 2.721 19.879 1.00 52.59 381 ARG A N 1
ATOM 2812 C CA . ARG A 1 381 ? -0.231 4.188 19.977 1.00 52.59 381 ARG A CA 1
ATOM 2813 C C . ARG A 1 381 ? 0.624 4.896 18.918 1.00 52.59 381 ARG A C 1
ATOM 2815 O O . ARG A 1 381 ? 0.394 6.066 18.636 1.00 52.59 381 ARG A O 1
ATOM 2822 N N . ARG A 1 382 ? 1.673 4.239 18.417 1.00 49.75 382 ARG A N 1
ATOM 2823 C CA . ARG A 1 382 ? 2.556 4.783 17.365 1.00 49.75 382 ARG A CA 1
ATOM 2824 C C . ARG A 1 382 ? 2.429 4.050 16.037 1.00 49.75 382 ARG A C 1
ATOM 2826 O O . ARG A 1 382 ? 3.080 4.443 15.079 1.00 49.75 382 ARG A O 1
ATOM 2833 N N . ARG A 1 383 ? 1.640 2.978 16.005 1.00 54.12 383 ARG A N 1
ATOM 2834 C CA . ARG A 1 383 ? 1.480 2.115 14.845 1.00 54.12 383 ARG A CA 1
ATOM 2835 C C . ARG A 1 383 ? 0.064 2.341 14.332 1.00 54.12 383 ARG A C 1
ATOM 2837 O O . ARG A 1 383 ? -0.855 1.649 14.750 1.00 54.12 383 ARG A O 1
ATOM 2844 N N . HIS A 1 384 ? -0.116 3.297 13.423 1.00 52.91 384 HIS A N 1
ATOM 2845 C CA . HIS A 1 384 ? -1.379 3.490 12.689 1.00 52.91 384 HIS A CA 1
ATOM 2846 C C . HIS A 1 384 ? -1.685 2.329 11.718 1.00 52.91 384 HIS A C 1
ATOM 2848 O O . HIS A 1 384 ? -2.429 2.487 10.757 1.00 52.91 384 HIS A O 1
ATOM 2854 N N . SER A 1 385 ? -1.086 1.160 11.941 1.00 57.50 385 SER A N 1
ATOM 2855 C CA . SER A 1 385 ? -1.118 0.032 11.033 1.00 57.50 385 SER A CA 1
ATOM 2856 C C . SER A 1 385 ? -2.316 -0.857 11.333 1.00 57.50 385 SER A C 1
ATOM 2858 O O . SER A 1 385 ? -2.438 -1.416 12.432 1.00 57.50 385 SER A O 1
ATOM 2860 N N . GLU A 1 386 ? -3.144 -1.037 10.313 1.00 71.19 386 GLU A N 1
ATOM 2861 C CA . GLU A 1 386 ? -4.007 -2.201 10.160 1.00 71.19 386 GLU A CA 1
ATOM 2862 C C . GLU A 1 386 ? -3.211 -3.495 10.413 1.00 71.19 386 GLU A C 1
ATOM 2864 O O . GLU A 1 386 ? -2.004 -3.570 10.142 1.00 71.19 386 GLU A O 1
ATOM 2869 N N . ILE A 1 387 ? -3.868 -4.527 10.949 1.00 81.62 387 ILE A N 1
ATOM 2870 C CA . ILE A 1 387 ? -3.263 -5.862 11.036 1.00 81.62 387 ILE A CA 1
ATOM 2871 C C . ILE A 1 387 ? -2.954 -6.347 9.620 1.00 81.62 387 ILE A C 1
ATOM 2873 O O . ILE A 1 387 ? -3.848 -6.489 8.789 1.00 81.62 387 ILE A O 1
ATOM 2877 N N . GLN A 1 388 ? -1.673 -6.605 9.377 1.00 81.25 388 GLN A N 1
ATOM 2878 C CA . GLN A 1 388 ? -1.154 -7.009 8.078 1.00 81.25 388 GLN A CA 1
ATOM 2879 C C . GLN A 1 388 ? -1.612 -8.431 7.727 1.00 81.25 388 GLN A C 1
ATOM 2881 O O . GLN A 1 388 ? -1.981 -9.215 8.609 1.00 81.25 388 GLN A O 1
ATOM 2886 N N . LEU A 1 389 ? -1.576 -8.774 6.440 1.00 82.88 389 LEU A N 1
ATOM 2887 C CA . LEU A 1 389 ? -2.075 -10.050 5.932 1.00 82.88 389 LEU A CA 1
ATOM 2888 C C . LEU A 1 389 ? -1.011 -10.782 5.120 1.00 82.88 389 LEU A C 1
ATOM 2890 O O . LEU A 1 389 ? -0.246 -10.161 4.389 1.00 82.88 389 LEU A O 1
ATOM 2894 N N . ARG A 1 390 ? -1.032 -12.114 5.185 1.00 82.50 390 ARG A N 1
ATOM 2895 C CA . ARG A 1 390 ? -0.313 -12.993 4.256 1.00 82.50 390 ARG A CA 1
ATOM 2896 C C . ARG A 1 390 ? -1.302 -14.007 3.693 1.00 82.50 390 ARG A C 1
ATOM 2898 O O . ARG A 1 390 ? -1.717 -14.941 4.383 1.00 82.50 390 ARG A O 1
ATOM 2905 N N . GLY A 1 391 ? -1.746 -13.777 2.459 1.00 84.12 391 GLY A N 1
ATOM 2906 C CA . GLY A 1 391 ? -2.965 -14.410 1.952 1.00 84.12 391 GLY A CA 1
ATOM 2907 C C . GLY A 1 391 ? -4.151 -14.110 2.878 1.00 84.12 391 GLY A C 1
ATOM 2908 O O . GLY A 1 391 ? -4.413 -12.958 3.203 1.00 84.12 391 GLY A O 1
ATOM 2909 N N . GLU A 1 392 ? -4.828 -15.153 3.364 1.00 89.00 392 GLU A N 1
ATOM 2910 C CA . GLU A 1 392 ? -5.962 -15.014 4.294 1.00 89.00 392 GLU A CA 1
ATOM 2911 C C . GLU A 1 392 ? -5.556 -14.945 5.776 1.00 89.00 392 GLU A C 1
ATOM 2913 O O . GLU A 1 392 ? -6.421 -14.787 6.642 1.00 89.00 392 GLU A O 1
ATOM 2918 N N . ASN A 1 393 ? -4.267 -15.113 6.085 1.00 90.31 393 ASN A N 1
ATOM 2919 C CA . ASN A 1 393 ? -3.772 -15.189 7.455 1.00 90.31 393 ASN A CA 1
ATOM 2920 C C . ASN A 1 393 ? -3.494 -13.795 8.019 1.00 90.31 393 ASN A C 1
ATOM 2922 O O . ASN A 1 393 ? -3.009 -12.907 7.319 1.00 90.31 393 ASN A O 1
ATOM 2926 N N . PHE A 1 394 ? -3.747 -13.631 9.315 1.00 88.62 394 PHE A N 1
ATOM 2927 C CA . PHE A 1 394 ? -3.480 -12.403 10.052 1.00 88.62 394 PHE A CA 1
ATOM 2928 C C . PHE A 1 394 ? -2.054 -12.422 10.600 1.00 88.62 394 PHE A C 1
ATOM 2930 O O . PHE A 1 394 ? -1.683 -13.335 11.343 1.00 88.62 394 PHE A O 1
ATOM 2937 N N . VAL A 1 395 ? -1.271 -11.399 10.266 1.00 83.81 395 VAL A N 1
ATOM 2938 C CA . VAL A 1 395 ? 0.118 -11.245 10.701 1.00 83.81 395 VAL A CA 1
ATOM 2939 C C . VAL A 1 395 ? 0.175 -10.233 11.838 1.00 83.81 395 VAL A C 1
ATOM 2941 O O . VAL A 1 395 ? -0.068 -9.038 11.666 1.00 83.81 395 VAL A O 1
ATOM 2944 N N . LEU A 1 396 ? 0.492 -10.726 13.032 1.00 79.81 396 LEU A N 1
ATOM 2945 C CA . LEU A 1 396 ? 0.625 -9.921 14.237 1.00 79.81 396 LEU A CA 1
ATOM 2946 C C . LEU A 1 396 ? 2.108 -9.658 14.508 1.00 79.81 396 LEU A C 1
ATOM 2948 O O . LEU A 1 396 ? 2.840 -10.576 14.875 1.00 79.81 396 LEU A O 1
ATOM 2952 N N . GLY A 1 397 ? 2.542 -8.408 14.351 1.00 69.62 397 GLY A N 1
ATOM 2953 C CA . GLY A 1 397 ? 3.899 -7.978 14.693 1.00 69.62 397 GLY A CA 1
ATOM 2954 C C . GLY A 1 397 ? 3.986 -7.400 16.107 1.00 69.62 397 GLY A C 1
ATOM 2955 O O . GLY A 1 397 ? 3.213 -6.513 16.485 1.00 69.62 397 GLY A O 1
ATOM 2956 N N . GLU A 1 398 ? 4.961 -7.845 16.894 1.00 65.81 398 GLU A N 1
ATOM 2957 C CA . GLU A 1 398 ? 5.317 -7.245 18.180 1.00 65.81 398 GLU A CA 1
ATOM 2958 C C . GLU A 1 398 ? 6.818 -7.024 18.299 1.00 65.81 398 GLU A C 1
ATOM 2960 O O . GLU A 1 398 ? 7.624 -7.857 17.903 1.00 65.81 398 GLU A O 1
ATOM 2965 N N . THR A 1 399 ? 7.200 -5.904 18.905 1.00 61.00 399 THR A N 1
ATOM 2966 C CA . THR A 1 399 ? 8.602 -5.590 19.176 1.00 61.00 399 THR A CA 1
ATOM 2967 C C . THR A 1 399 ? 8.933 -5.926 20.627 1.00 61.00 399 THR A C 1
ATOM 2969 O O . THR A 1 399 ? 8.287 -5.463 21.574 1.00 61.00 399 THR A O 1
ATOM 2972 N N . TYR A 1 400 ? 9.956 -6.749 20.815 1.00 58.12 400 TYR A N 1
ATOM 2973 C CA . TYR A 1 400 ? 10.456 -7.196 22.105 1.00 58.12 400 TYR A CA 1
ATOM 2974 C C . TYR A 1 400 ? 11.830 -6.597 22.351 1.00 58.12 400 TYR A C 1
ATOM 2976 O O . TYR A 1 400 ? 12.705 -6.614 21.500 1.00 58.12 400 TYR A O 1
ATOM 2984 N N . ARG A 1 401 ? 12.057 -6.065 23.551 1.00 55.38 401 ARG A N 1
ATOM 2985 C CA . ARG A 1 401 ? 13.401 -5.639 23.948 1.00 55.38 401 ARG A CA 1
ATOM 2986 C C . ARG A 1 401 ? 14.103 -6.808 24.626 1.00 55.38 401 ARG A C 1
ATOM 2988 O O . ARG A 1 401 ? 13.885 -7.024 25.818 1.00 55.38 401 ARG A O 1
ATOM 2995 N N . SER A 1 402 ? 14.952 -7.528 23.900 1.00 51.19 402 SER A N 1
ATOM 2996 C CA . SER A 1 402 ? 15.710 -8.658 24.448 1.00 51.19 402 SER A CA 1
ATOM 2997 C C . SER A 1 402 ? 16.952 -8.218 25.228 1.00 51.19 402 SER A C 1
ATOM 2999 O O . SER A 1 402 ? 17.342 -8.872 26.201 1.00 51.19 402 SER A O 1
ATOM 3001 N N . LYS A 1 403 ? 17.552 -7.066 24.877 1.00 53.81 403 LYS A N 1
ATOM 3002 C CA . LYS A 1 403 ? 18.740 -6.478 25.538 1.00 53.81 403 LYS A CA 1
ATOM 3003 C C . LYS A 1 403 ? 18.666 -4.940 25.604 1.00 53.81 403 LYS A C 1
ATOM 3005 O O . LYS A 1 403 ? 17.775 -4.331 25.025 1.00 53.81 403 LYS A O 1
ATOM 3010 N N . PRO A 1 404 ? 19.578 -4.243 26.321 1.00 55.19 404 PRO A N 1
ATOM 3011 C CA . PRO A 1 404 ? 19.565 -2.776 26.401 1.00 55.19 404 PRO A CA 1
ATOM 3012 C C . PRO A 1 404 ? 19.632 -2.043 25.050 1.00 55.19 404 PRO A C 1
ATOM 3014 O O . PRO A 1 404 ? 19.249 -0.872 25.014 1.00 55.19 404 PRO A O 1
ATOM 3017 N N . VAL A 1 405 ? 20.120 -2.719 24.001 1.00 50.91 405 VAL A N 1
ATOM 3018 C CA . VAL A 1 405 ? 20.382 -2.179 22.657 1.00 50.91 405 VAL A CA 1
ATOM 3019 C C . VAL A 1 405 ? 19.823 -3.030 21.506 1.00 50.91 405 VAL A C 1
ATOM 3021 O O . VAL A 1 405 ? 19.849 -2.538 20.390 1.00 50.91 405 VAL A O 1
ATOM 3024 N N . ASP A 1 406 ? 19.289 -4.230 21.773 1.00 52.94 406 ASP A N 1
ATOM 3025 C CA . ASP A 1 406 ? 18.742 -5.118 20.733 1.00 52.94 406 ASP A CA 1
ATOM 3026 C C . ASP A 1 406 ? 17.211 -5.176 20.874 1.00 52.94 406 ASP A C 1
ATOM 3028 O O . ASP A 1 406 ? 16.689 -5.311 21.997 1.00 52.94 406 ASP A O 1
ATOM 3032 N N . LEU A 1 407 ? 16.510 -5.039 19.747 1.00 57.38 407 LEU A N 1
ATOM 3033 C CA . LEU A 1 407 ? 15.078 -5.283 19.618 1.00 57.38 407 LEU A CA 1
ATOM 3034 C C . LEU A 1 407 ? 14.873 -6.539 18.772 1.00 57.38 407 LEU A C 1
ATOM 3036 O O . LEU A 1 407 ? 15.298 -6.584 17.622 1.00 57.38 407 LEU A O 1
ATOM 3040 N N . ASP A 1 408 ? 14.179 -7.515 19.341 1.00 60.50 408 ASP A N 1
ATOM 3041 C CA . ASP A 1 408 ? 13.717 -8.694 18.625 1.00 60.50 408 ASP A CA 1
ATOM 3042 C C . ASP A 1 408 ? 12.335 -8.335 18.080 1.00 60.50 408 ASP A C 1
ATOM 3044 O O . ASP A 1 408 ? 11.418 -7.994 18.839 1.00 60.50 408 ASP A O 1
ATOM 3048 N N . ILE A 1 409 ? 12.167 -8.368 16.766 1.00 64.44 409 ILE A N 1
ATOM 3049 C CA . ILE A 1 409 ? 10.838 -8.303 16.170 1.00 64.44 409 ILE A CA 1
ATOM 3050 C C . ILE A 1 409 ? 10.284 -9.721 16.144 1.00 64.44 409 ILE A C 1
ATOM 3052 O O . ILE A 1 409 ? 10.873 -10.595 15.520 1.00 64.44 409 ILE A O 1
ATOM 3056 N N . MET A 1 410 ? 9.144 -9.938 16.793 1.00 67.44 410 MET A N 1
ATOM 3057 C CA . MET A 1 410 ? 8.409 -11.196 16.732 1.00 67.44 410 MET A CA 1
ATOM 3058 C C . MET A 1 410 ? 7.211 -11.051 15.796 1.00 67.44 410 MET A C 1
ATOM 3060 O O . MET A 1 410 ? 6.380 -10.155 15.987 1.00 67.44 410 MET A O 1
ATOM 3064 N N . HIS A 1 411 ? 7.077 -11.978 14.855 1.00 74.88 411 HIS A N 1
ATOM 3065 C CA . HIS A 1 411 ? 5.894 -12.121 14.017 1.00 74.88 411 HIS A CA 1
ATOM 3066 C C . HIS A 1 411 ? 5.149 -13.400 14.344 1.00 74.88 411 HIS A C 1
ATOM 3068 O O . HIS A 1 411 ? 5.731 -14.475 14.493 1.00 74.88 411 HIS A O 1
ATOM 3074 N N . PHE A 1 412 ? 3.830 -13.270 14.415 1.00 79.94 412 PHE A N 1
ATOM 3075 C CA . PHE A 1 412 ? 2.929 -14.390 14.603 1.00 79.94 412 PHE A CA 1
ATOM 3076 C C . PHE A 1 412 ? 1.909 -14.397 13.476 1.00 79.94 412 PHE A C 1
ATOM 3078 O O . PHE A 1 412 ? 1.094 -13.480 13.358 1.00 79.94 412 PHE A O 1
ATOM 3085 N N . GLU A 1 413 ? 1.945 -15.442 12.661 1.00 86.88 413 GLU A N 1
ATOM 3086 C CA . GLU A 1 413 ? 0.987 -15.648 11.583 1.00 86.88 413 GLU A CA 1
ATOM 3087 C C . GLU A 1 413 ? -0.121 -16.583 12.064 1.00 86.88 413 GLU A C 1
ATOM 3089 O O . GLU A 1 413 ? 0.132 -17.733 12.433 1.00 86.88 413 GLU A O 1
ATOM 3094 N N . TYR A 1 414 ? -1.357 -16.094 12.061 1.00 90.56 414 TYR A N 1
ATOM 3095 C CA . TYR A 1 414 ? -2.528 -16.839 12.502 1.00 90.56 414 TYR A CA 1
ATOM 3096 C C . TYR A 1 414 ? -3.501 -17.056 11.353 1.00 90.56 414 TYR A C 1
ATOM 3098 O O . TYR A 1 414 ? -3.914 -16.118 10.675 1.00 90.56 414 TYR A O 1
ATOM 3106 N N . THR A 1 415 ? -3.938 -18.300 11.182 1.00 93.12 415 THR A N 1
ATOM 3107 C CA . THR A 1 415 ? -5.066 -18.600 10.295 1.00 93.12 415 THR A CA 1
ATOM 3108 C C . THR A 1 415 ? -6.374 -18.013 10.846 1.00 93.12 415 THR A C 1
ATOM 3110 O O . THR A 1 415 ? -6.492 -17.783 12.057 1.00 93.12 415 THR A O 1
ATOM 3113 N N . PRO A 1 416 ? -7.412 -17.849 10.008 1.00 93.38 416 PRO A N 1
ATOM 3114 C CA . PRO A 1 416 ? -8.716 -17.364 10.464 1.00 93.38 416 PRO A CA 1
ATOM 3115 C C . PRO A 1 416 ? -9.413 -18.221 11.531 1.00 93.38 416 PRO A C 1
ATOM 3117 O O . PRO A 1 416 ? -10.297 -17.732 12.235 1.00 93.38 416 PRO A O 1
ATOM 3120 N N . ASP A 1 417 ? -9.030 -19.493 11.688 1.00 93.50 417 ASP A N 1
ATOM 3121 C CA . ASP A 1 417 ? -9.546 -20.353 12.763 1.00 93.50 417 ASP A CA 1
ATOM 3122 C C . ASP A 1 417 ? -8.802 -20.178 14.104 1.00 93.50 417 ASP A C 1
ATOM 3124 O O . ASP A 1 417 ? -9.148 -20.815 15.104 1.00 93.50 417 ASP A O 1
ATOM 3128 N N . GLY A 1 418 ? -7.817 -19.275 14.147 1.00 90.69 418 GLY A N 1
ATOM 3129 C CA . GLY A 1 418 ? -7.003 -18.960 15.317 1.00 90.69 418 GLY A CA 1
ATOM 3130 C C . GLY A 1 418 ? -5.796 -19.876 15.513 1.00 90.69 418 GLY A C 1
ATOM 3131 O O . GLY A 1 418 ? -5.112 -19.754 16.531 1.00 90.69 418 GLY A O 1
ATOM 3132 N N . SER A 1 419 ? -5.511 -20.788 14.581 1.00 92.50 419 SER A N 1
ATOM 3133 C CA . SER A 1 419 ? -4.307 -21.621 14.636 1.00 92.50 419 SER A CA 1
ATOM 3134 C C . SER A 1 419 ? -3.067 -20.821 14.239 1.00 92.50 419 SER A C 1
ATOM 3136 O O . SER A 1 419 ? -3.054 -20.191 13.182 1.00 92.50 419 SER A O 1
ATOM 3138 N N . LEU A 1 420 ? -2.024 -20.888 15.071 1.00 90.19 420 LEU A N 1
ATOM 3139 C CA . LEU A 1 420 ? -0.693 -20.348 14.781 1.00 90.19 420 LEU A CA 1
ATOM 3140 C C . LEU A 1 420 ? -0.027 -21.172 13.669 1.00 90.19 420 LEU A C 1
ATOM 3142 O O . LEU A 1 420 ? 0.085 -22.395 13.792 1.00 90.19 420 LEU A O 1
ATOM 3146 N N . VAL A 1 421 ? 0.408 -20.501 12.605 1.00 87.69 421 VAL A N 1
ATOM 3147 C CA . VAL A 1 421 ? 1.132 -21.087 11.467 1.00 87.69 421 VAL A CA 1
ATOM 3148 C C . VAL A 1 421 ? 2.633 -20.946 11.673 1.00 87.69 421 VAL A C 1
ATOM 3150 O O . VAL A 1 421 ? 3.360 -21.935 11.586 1.00 87.69 421 VAL A O 1
ATOM 3153 N N . VAL A 1 422 ? 3.075 -19.725 11.973 1.00 79.88 422 VAL A N 1
ATOM 3154 C CA . VAL A 1 422 ? 4.483 -19.353 12.119 1.00 79.88 422 VAL A CA 1
ATOM 3155 C C . VAL A 1 422 ? 4.634 -18.459 13.342 1.00 79.88 422 VAL A C 1
ATOM 3157 O O . VAL A 1 422 ? 3.853 -17.529 13.539 1.00 79.88 422 VAL A O 1
ATOM 3160 N N . GLU A 1 423 ? 5.642 -18.762 14.152 1.00 75.44 423 GLU A N 1
ATOM 3161 C CA . GLU A 1 423 ? 6.238 -17.846 15.120 1.00 75.44 423 GLU A CA 1
ATOM 3162 C C . GLU A 1 423 ? 7.679 -17.659 14.671 1.00 75.44 423 GLU A C 1
ATOM 3164 O O . GLU A 1 423 ? 8.421 -18.642 14.606 1.00 75.44 423 GLU A O 1
ATOM 3169 N N . ASP A 1 424 ? 8.039 -16.426 14.340 1.00 66.00 424 ASP A N 1
ATOM 3170 C CA . ASP A 1 424 ? 9.388 -16.108 13.901 1.00 66.00 424 ASP A CA 1
ATOM 3171 C C . ASP A 1 424 ? 9.920 -14.837 14.565 1.00 66.00 424 ASP A C 1
ATOM 3173 O O . ASP A 1 424 ? 9.149 -13.976 15.005 1.00 66.00 424 ASP A O 1
ATOM 3177 N N . SER A 1 425 ? 11.242 -14.762 14.689 1.00 66.25 425 SER A N 1
ATOM 3178 C CA . SER A 1 425 ? 11.957 -13.694 15.372 1.00 66.25 425 SER A CA 1
ATOM 3179 C C . SER A 1 425 ? 13.107 -13.184 14.518 1.00 66.25 425 SER A C 1
ATOM 3181 O O . SER A 1 425 ? 14.026 -13.943 14.208 1.00 66.25 425 SER A O 1
ATOM 3183 N N . THR A 1 426 ? 13.116 -11.887 14.237 1.00 61.62 426 THR A N 1
ATOM 3184 C CA . THR A 1 426 ? 14.243 -11.236 13.566 1.00 61.62 426 THR A CA 1
ATOM 3185 C C . THR A 1 426 ? 14.951 -10.322 14.549 1.00 61.62 426 THR A C 1
ATOM 3187 O O . THR A 1 426 ? 14.354 -9.391 15.099 1.00 61.62 426 THR A O 1
ATOM 3190 N N . ASP A 1 427 ? 16.234 -10.602 14.767 1.00 59.91 427 ASP A N 1
ATOM 3191 C CA . ASP A 1 427 ? 17.126 -9.737 15.530 1.00 59.91 427 ASP A CA 1
ATOM 3192 C C . ASP A 1 427 ? 17.556 -8.588 14.624 1.00 59.91 427 ASP A C 1
ATOM 3194 O O . ASP A 1 427 ? 18.367 -8.777 13.719 1.00 59.91 427 ASP A O 1
ATOM 3198 N N . ILE A 1 428 ? 17.044 -7.388 14.884 1.00 57.16 428 ILE A N 1
ATOM 3199 C CA . ILE A 1 428 ? 17.488 -6.195 14.167 1.00 57.16 428 ILE A CA 1
ATOM 3200 C C . ILE A 1 428 ? 18.292 -5.340 15.135 1.00 57.16 428 ILE A C 1
ATOM 3202 O O . ILE A 1 428 ? 17.809 -4.929 16.196 1.00 57.16 428 ILE A O 1
ATOM 3206 N N . SER A 1 429 ? 19.545 -5.054 14.778 1.00 55.84 429 SER A N 1
ATOM 3207 C CA . SER A 1 429 ? 20.451 -4.230 15.583 1.00 55.84 429 SER A CA 1
ATOM 3208 C C . SER A 1 429 ? 20.145 -2.732 15.460 1.00 55.84 429 SER A C 1
ATOM 3210 O O . SER A 1 429 ? 21.042 -1.924 15.221 1.00 55.84 429 SER A O 1
ATOM 3212 N N . VAL A 1 430 ? 18.879 -2.351 15.631 1.00 54.22 430 VAL A N 1
ATOM 3213 C CA . VAL A 1 430 ? 18.408 -0.962 15.581 1.00 54.22 430 VAL A CA 1
ATOM 3214 C C . VAL A 1 430 ? 17.926 -0.498 16.951 1.00 54.22 430 VAL A C 1
ATOM 3216 O O . VAL A 1 430 ? 17.376 -1.250 17.757 1.00 54.22 430 VAL A O 1
ATOM 3219 N N . ALA A 1 431 ? 18.133 0.787 17.239 1.00 49.56 431 ALA A N 1
ATOM 3220 C CA . ALA A 1 431 ? 17.813 1.361 18.545 1.00 49.56 431 ALA A CA 1
ATOM 3221 C C . ALA A 1 431 ? 16.296 1.408 18.834 1.00 49.56 431 ALA A C 1
ATOM 3223 O O . ALA A 1 431 ? 15.895 1.456 20.006 1.00 49.56 431 ALA A O 1
ATOM 3224 N N . MET A 1 432 ? 15.466 1.423 17.785 1.00 55.97 432 MET A N 1
ATOM 3225 C CA . MET A 1 432 ? 14.004 1.426 17.840 1.00 55.97 432 MET A CA 1
ATOM 3226 C C . MET A 1 432 ? 13.435 0.916 16.512 1.00 55.97 432 MET A C 1
ATOM 3228 O O . MET A 1 432 ? 13.867 1.398 15.486 1.00 55.97 432 MET A O 1
ATOM 3232 N N . VAL A 1 433 ? 12.460 0.006 16.518 1.00 54.75 433 VAL A N 1
ATOM 3233 C CA . VAL A 1 433 ? 11.616 -0.287 15.343 1.00 54.75 433 VAL A CA 1
ATOM 3234 C C . VAL A 1 433 ? 10.269 0.371 15.596 1.00 54.75 433 VAL A C 1
ATOM 3236 O O . VAL A 1 433 ? 9.677 0.172 16.665 1.00 54.75 433 VAL A O 1
ATOM 3239 N N . LEU A 1 434 ? 9.812 1.192 14.655 1.00 59.84 434 LEU A N 1
ATOM 3240 C CA . LEU A 1 434 ? 8.621 2.024 14.807 1.00 59.84 434 LEU A CA 1
ATOM 3241 C C . LEU A 1 434 ? 7.380 1.405 14.153 1.00 59.84 434 LEU A C 1
ATOM 3243 O O . LEU A 1 434 ? 6.327 1.399 14.790 1.00 59.84 434 LEU A O 1
ATOM 3247 N N . ALA A 1 435 ? 7.506 0.818 12.962 1.00 66.06 435 ALA A N 1
ATOM 3248 C CA . ALA A 1 435 ? 6.413 0.147 12.259 1.00 66.06 435 ALA A CA 1
ATOM 3249 C C . ALA A 1 435 ? 6.920 -0.962 11.331 1.00 66.06 435 ALA A C 1
ATOM 3251 O O . ALA A 1 435 ? 8.098 -0.994 10.975 1.00 66.06 435 ALA A O 1
ATOM 3252 N N . ILE A 1 436 ? 6.001 -1.860 10.970 1.00 72.12 436 ILE A N 1
ATOM 3253 C CA . ILE A 1 436 ? 6.222 -2.985 10.061 1.00 72.12 436 ILE A CA 1
ATOM 3254 C C . ILE A 1 436 ? 5.059 -3.021 9.064 1.00 72.12 436 ILE A C 1
ATOM 3256 O O . ILE A 1 436 ? 3.914 -2.751 9.449 1.00 72.12 436 ILE A O 1
ATOM 3260 N N . ARG A 1 437 ? 5.342 -3.346 7.804 1.00 77.56 437 ARG A N 1
ATOM 3261 C CA . ARG A 1 437 ? 4.352 -3.666 6.770 1.00 77.56 437 ARG A CA 1
ATOM 3262 C C . ARG A 1 437 ? 4.719 -4.987 6.121 1.00 77.56 437 ARG A C 1
ATOM 3264 O O . ARG A 1 437 ? 5.892 -5.240 5.874 1.00 77.56 437 ARG A O 1
ATOM 3271 N N . VAL A 1 438 ? 3.720 -5.818 5.862 1.00 75.50 438 VAL A N 1
ATOM 3272 C CA . VAL A 1 438 ? 3.905 -7.094 5.166 1.00 75.50 438 VAL A CA 1
ATOM 3273 C C . VAL A 1 438 ? 2.952 -7.093 3.989 1.00 75.50 438 VAL A C 1
ATOM 3275 O O . VAL A 1 438 ? 1.737 -7.026 4.175 1.00 75.50 438 VAL A O 1
ATOM 3278 N N . THR A 1 439 ? 3.514 -7.141 2.787 1.00 76.12 439 THR A N 1
ATOM 3279 C CA . THR A 1 439 ? 2.720 -7.263 1.563 1.00 76.12 439 THR A CA 1
ATOM 3280 C C . THR A 1 439 ? 2.135 -8.675 1.465 1.00 76.12 439 THR A C 1
ATOM 3282 O O . THR A 1 439 ? 2.724 -9.627 1.992 1.00 76.12 439 THR A O 1
ATOM 3285 N N . PRO A 1 440 ? 1.021 -8.875 0.742 1.00 67.88 440 PRO A N 1
ATOM 3286 C CA . PRO A 1 440 ? 0.493 -10.210 0.467 1.00 67.88 440 PRO A CA 1
ATOM 3287 C C . PRO A 1 440 ? 1.505 -11.138 -0.218 1.00 67.88 440 PRO A C 1
ATOM 3289 O O . PRO A 1 440 ? 1.482 -12.345 0.031 1.00 67.88 440 PRO A O 1
ATOM 3292 N N . GLY A 1 441 ? 2.412 -10.575 -1.028 1.00 68.62 441 GLY A N 1
ATOM 3293 C CA . GLY A 1 441 ? 3.531 -11.283 -1.660 1.00 68.62 441 GLY A CA 1
ATOM 3294 C C . GLY A 1 441 ? 4.622 -11.742 -0.685 1.00 68.62 441 GLY A C 1
ATOM 3295 O O . GLY A 1 441 ? 5.488 -12.521 -1.065 1.00 68.62 441 GLY A O 1
ATOM 3296 N N . GLY A 1 442 ? 4.569 -11.308 0.577 1.00 71.19 442 GLY A N 1
ATOM 3297 C CA . GLY A 1 442 ? 5.484 -11.720 1.640 1.00 71.19 442 GLY A CA 1
ATOM 3298 C C . GLY A 1 442 ? 6.661 -10.774 1.878 1.00 71.19 442 GLY A C 1
ATOM 3299 O O . GLY A 1 442 ? 7.332 -10.944 2.899 1.00 71.19 442 GLY A O 1
ATOM 3300 N N . ARG A 1 443 ? 6.865 -9.757 1.024 1.00 76.75 443 ARG A N 1
ATOM 3301 C CA . ARG A 1 443 ? 7.871 -8.705 1.256 1.00 76.75 443 ARG A CA 1
ATOM 3302 C C . ARG A 1 443 ? 7.557 -7.971 2.546 1.00 76.75 443 ARG A C 1
ATOM 3304 O O . ARG A 1 443 ? 6.404 -7.575 2.764 1.00 76.75 443 ARG A O 1
ATOM 3311 N N . THR A 1 444 ? 8.572 -7.802 3.383 1.00 78.25 444 THR A N 1
ATOM 3312 C CA . THR A 1 444 ? 8.422 -7.178 4.696 1.00 78.25 444 THR A CA 1
ATOM 3313 C C . THR A 1 444 ? 9.232 -5.902 4.767 1.00 78.25 444 THR A C 1
ATOM 3315 O O . THR A 1 444 ? 10.431 -5.906 4.539 1.00 78.25 444 THR A O 1
ATOM 3318 N N . TYR A 1 445 ? 8.573 -4.816 5.144 1.00 80.56 445 TYR A N 1
ATOM 3319 C CA . TYR A 1 445 ? 9.188 -3.514 5.326 1.00 80.56 445 TYR A CA 1
ATOM 3320 C C . TYR A 1 445 ? 9.173 -3.147 6.798 1.00 80.56 445 TYR A C 1
ATOM 3322 O O . TYR A 1 445 ? 8.163 -3.332 7.483 1.00 80.56 445 TYR A O 1
ATOM 3330 N N . LEU A 1 446 ? 10.256 -2.565 7.289 1.00 77.50 446 LEU A N 1
ATOM 3331 C CA . LEU A 1 446 ? 10.355 -2.063 8.657 1.00 77.50 446 LEU A CA 1
ATOM 3332 C C . LEU A 1 446 ? 11.108 -0.741 8.683 1.00 77.50 446 LEU A C 1
ATOM 3334 O O . LEU A 1 446 ? 11.932 -0.484 7.818 1.00 77.50 446 LEU A O 1
ATOM 3338 N N . HIS A 1 447 ? 10.846 0.101 9.682 1.00 76.00 447 HIS A N 1
ATOM 3339 C CA . HIS A 1 447 ? 11.601 1.345 9.835 1.00 76.00 447 HIS A CA 1
ATOM 3340 C C . HIS A 1 447 ? 11.990 1.641 11.277 1.00 76.00 447 HIS A C 1
ATOM 3342 O O . HIS A 1 447 ? 11.247 1.336 12.216 1.00 76.00 447 HIS A O 1
ATOM 3348 N N . ASP A 1 448 ? 13.129 2.309 11.443 1.00 71.25 448 ASP A N 1
ATOM 3349 C CA . ASP A 1 448 ? 13.632 2.783 12.739 1.00 71.25 448 ASP A CA 1
ATOM 3350 C C . ASP A 1 448 ? 13.413 4.290 12.981 1.00 71.25 448 ASP A C 1
ATOM 3352 O O . ASP A 1 448 ? 13.774 4.838 14.028 1.00 71.25 448 ASP A O 1
ATOM 3356 N N . GLY A 1 449 ? 12.760 4.955 12.023 1.00 70.88 449 GLY A N 1
ATOM 3357 C CA . GLY A 1 449 ? 12.517 6.400 12.003 1.00 70.88 449 GLY A CA 1
ATOM 3358 C C . GLY A 1 449 ? 13.516 7.194 11.160 1.00 70.88 449 GLY A C 1
ATOM 3359 O O . GLY A 1 449 ? 13.278 8.383 10.924 1.00 70.88 449 GLY A O 1
ATOM 3360 N N . GLN A 1 450 ? 14.594 6.559 10.698 1.00 73.81 450 GLN A N 1
ATOM 3361 C CA . GLN A 1 450 ? 15.585 7.133 9.784 1.00 73.81 450 GLN A CA 1
ATOM 3362 C C . GLN A 1 450 ? 15.772 6.276 8.528 1.00 73.81 450 GLN A C 1
ATOM 3364 O O . GLN A 1 450 ? 15.911 6.833 7.448 1.00 73.81 450 GLN A O 1
ATOM 3369 N N . THR A 1 451 ? 15.684 4.957 8.648 1.00 75.31 451 THR A N 1
ATOM 3370 C CA . THR A 1 451 ? 15.866 4.021 7.532 1.00 75.31 451 THR A CA 1
ATOM 3371 C C . THR A 1 451 ? 14.633 3.136 7.396 1.00 75.31 451 THR A C 1
ATOM 3373 O O . THR A 1 451 ? 14.044 2.748 8.412 1.00 75.31 451 THR A O 1
ATOM 3376 N N . VAL A 1 452 ? 14.221 2.855 6.157 1.00 80.62 452 VAL A N 1
ATOM 3377 C CA . VAL A 1 452 ? 13.274 1.780 5.825 1.00 80.62 452 VAL A CA 1
ATOM 3378 C C . VAL A 1 452 ? 14.080 0.616 5.275 1.00 80.62 452 VAL A C 1
ATOM 3380 O O . VAL A 1 452 ? 14.808 0.787 4.314 1.00 80.62 452 VAL A O 1
ATOM 3383 N N . TYR A 1 453 ? 13.934 -0.555 5.870 1.00 78.81 453 TYR A N 1
ATOM 3384 C CA . TYR A 1 453 ? 14.571 -1.786 5.419 1.00 78.81 453 TYR A CA 1
ATOM 3385 C C . TYR A 1 453 ? 13.507 -2.622 4.710 1.00 78.81 453 TYR A C 1
ATOM 3387 O O . TYR A 1 453 ? 12.402 -2.786 5.249 1.00 78.81 453 TYR A O 1
ATOM 3395 N N . ALA A 1 454 ? 13.817 -3.099 3.510 1.00 78.38 454 ALA A N 1
ATOM 3396 C CA . ALA A 1 454 ? 12.962 -3.932 2.683 1.00 78.38 454 ALA A CA 1
ATOM 3397 C C . ALA A 1 454 ? 13.551 -5.344 2.627 1.00 78.38 454 ALA A C 1
ATOM 3399 O O . ALA A 1 454 ? 14.513 -5.614 1.925 1.00 78.38 454 ALA A O 1
ATOM 3400 N N . LEU A 1 455 ? 12.945 -6.258 3.377 1.00 72.38 455 LEU A N 1
ATOM 3401 C CA . LEU A 1 455 ? 13.366 -7.650 3.440 1.00 72.38 455 LEU A CA 1
ATOM 3402 C C . LEU A 1 455 ? 12.631 -8.437 2.347 1.00 72.38 455 LEU A C 1
ATOM 3404 O O . LEU A 1 455 ? 11.393 -8.553 2.380 1.00 72.38 455 LEU A O 1
ATOM 3408 N N . THR A 1 456 ? 13.380 -8.962 1.375 1.00 58.59 456 THR A N 1
ATOM 3409 C CA . THR A 1 456 ? 12.850 -9.747 0.241 1.00 58.59 456 THR A CA 1
ATOM 3410 C C . THR A 1 456 ? 12.424 -11.149 0.674 1.00 58.59 456 THR A C 1
ATOM 3412 O O . THR A 1 456 ? 11.437 -11.687 0.162 1.00 58.59 456 THR A O 1
ATOM 3415 N N . SER A 1 457 ? 13.066 -11.700 1.705 1.00 50.25 457 SER A N 1
ATOM 3416 C CA . SER A 1 457 ? 12.641 -12.916 2.385 1.00 50.25 457 SER A CA 1
ATOM 3417 C C . SER A 1 457 ? 12.643 -12.735 3.906 1.00 50.25 457 SER A C 1
ATOM 3419 O O . SER A 1 457 ? 13.560 -12.182 4.506 1.00 50.25 457 SER A O 1
ATOM 3421 N N . TYR A 1 458 ? 11.558 -13.175 4.551 1.00 43.22 458 TYR A N 1
ATOM 3422 C CA . TYR A 1 458 ? 11.544 -13.344 6.003 1.00 43.22 458 TYR A CA 1
ATOM 3423 C C . TYR A 1 458 ? 12.186 -14.719 6.277 1.00 43.22 458 TYR A C 1
ATOM 3425 O O . TYR A 1 458 ? 11.650 -15.699 5.746 1.00 43.22 458 TYR A O 1
ATOM 3433 N N . PRO A 1 459 ? 13.335 -14.800 6.975 1.00 35.56 459 PRO A N 1
ATOM 3434 C CA . PRO A 1 459 ? 14.131 -16.028 7.078 1.00 35.56 459 PRO A CA 1
ATOM 3435 C C . PRO A 1 459 ? 13.419 -17.236 7.713 1.00 35.56 459 PRO A C 1
ATOM 3437 O O . PRO A 1 459 ? 12.438 -17.056 8.467 1.00 35.56 459 PRO A O 1
#

Nearest PDB structures (foldseek):
  5flw-assembly2_B  TM=4.403E-01  e=2.877E-06  Bifidobacterium bifidum S17
  8hcj-assembly2_F  TM=3.904E-01  e=1.025E-06  Pseudopedobacter saltans DSM 12145
  4psx-assembly2_E  TM=4.077E-01  e=6.156E-06  Saccharomyces cerevisiae S288C
  4r5o-assembly3_C  TM=5.288E-01  e=1.158E-04  Bacteroides thetaiotaomicron VPI-5482
  6xk9-assembly2_B  TM=2.808E-01  e=3.503E-05  Homo sapiens

Secondary structure (DSSP, 8-state):
--SSSS-TTT-SSTTS--TT---SS-SSS-TTT-----SS-SSS-TTT-S-TTS-TT--SSSSSS-TTT-SSTT-SS--SSSSSS-TTT-S-TTS-TT--SS-SSS-GGG-SEEEEE-SSPEEEEEE-TT--EEEEEEETTEEEEEEE-TT--EEEEEEEEEE----SSPPPPPEEEE-TTT--EEEEEEE---TTS--EEEEEEE-TTS-EEEEEEEEEE--S--TT-EEEE-TTS-EEEEEESSSEEEEEE-TTS-EEEEEEEE--SS-EEEEEEEE-TTT--EEEEEEESSEEEEEEEEE-TTS-BSSSSPEEEEEEEE-SSS-EEEEE-TTS-EEEEEE-TTS-EEEEEE-TTS-EEEEES--S----SS----TTTT--PPPEEETTEEEEEEEEE-SSS-EEEEEEEE-TTS-EEEEEEEEE--S---EEEE-TT--EEEE-SSEEEEESS--

Radius of gyration: 31.9 Å; Cα contacts (8 Å, |Δi|>4): 1177; chains: 1; bounding box: 60×52×112 Å

Foldseek 3Di:
DCPQPDDCVQQLDNNDNDVVQDDPPPPSHGPVRDDADQQCPQPDHPVGDQQSPDHLVAQQCPPNRHLNPQLASNAVVAQQCPQSDGPVRDQANPDHLVAQQVPPNRHLNPDQWRKHFDDFQWQEKEAAQLGWIKTWDDDPQFIKIWTADSSRHGLDDIDTQGGADCPPHGARGKYKYAQRAFRKIKIWDKDPPPVPDDIFIWIFIAGNSRHTLDGIDTQDTPQRHFLFWAKEAANLGWIKIWGWFQFIKIWTADNSRHTLDIDTQARDDHTKAAWEKEAQNVFRKIKIKIDDQKDQWIWMWIAGNSRHTPDPHIDIDGHQIAHGRHFWYKYAYNQQKMKIWGQHPQRAIWMWIAGNVRHTLETGDRLDDRAPDDHQPDPGSSESDHQADQHQWTKDWDWHCPDQQKIKIWIWTAHSNGDTDDTDIDIDRANAWRYWYARNQGWIWTDNSRMIIIRPHDD

Mean predicted aligned error: 10.92 Å